Protein 4HE4 (pdb70)

InterPro domains:
  IPR000786 Green fluorescent protein, GFP [PR01229] (3-27)
  IPR000786 Green fluorescent protein, GFP [PR01229] (28-48)
  IPR000786 Green fluorescent protein, GFP [PR01229] (84-106)
  IPR000786 Green fluorescent protein, GFP [PR01229] (107-127)
  IPR000786 Green fluorescent protein, GFP [PR01229] (128-147)
  IPR000786 Green fluorescent protein, GFP [PR01229] (173-192)
  IPR000786 Green fluorescent protein, GFP [PR01229] (193-211)
  IPR000786 Green fluorescent protein, GFP [PR01229] (214-234)
  IPR009017 Green fluorescent protein [G3DSA:2.40.155.10] (1-141)
  IPR009017 Green fluorescent protein [G3DSA:2.40.155.10] (142-233)
  IPR009017 Green fluorescent protein [SSF54511] (3-228)
  IPR011584 Green fluorescent protein-related [PF01353] (13-228)

Organism: NCBI:txid258839

Secondary structure (DSSP, 8-state):
--SGGGGGSS-EEEEEEEEEEETTEEEEEEEEEEEETTTTEEEEEEEESSS--SS-GGGGTTT--GGGSB--TTS--HHHHTTTT-EEEEEEEEETTS-EEEEEEEEEEETTEEEEEEEEEEE---TTSTTTTT-B-S----EEEEEEEEGGGTEEEEEEEEEEEBTT-SS-EEEEEEEEEEEESS-S------SEEEEEEEEEE--TTS-S-EEEEEEEEEEE-HHHHT-/--GGGGGGSS-EEEEEEEEEEETTEEEEEEEEEEEETTTTEEEEEEEESSSS-SS-GGGGTTT--GGGSB--TTS--HHHHTTTT-EEEEEEEEETTS-EEEEEEEEEEETTEEEEEEEEEEES--TTSTTTTT-B-S----EEEEEEEEGGGTEEEEEEEEEEEBTTSSS-EEEEEEEEEEEESS-S------SEEEEEEEEEE--TT--S-EEEEEEEEEEE-HHHHT-

Nearest PDB structures (foldseek):
  4he4-assembly1_B  TM=1.002E+00  e=2.356E-47  Phialidium sp. SL-2003
  4lqu-assembly1_A  TM=9.771E-01  e=1.008E-33  Aequorea victoria
  7o7e-assembly1_A  TM=9.767E-01  e=6.917E-34  Aequorea victoria
  3ai4-assembly1_A  TM=9.773E-01  e=2.797E-33  Aequorea victoria
  1oxe-assembly1_A  TM=9.747E-01  e=6.610E-33  cfp marker plasmid pWM1009

B-factor: mean 41.33, std 10.37, range [20.0, 71.52]

Sequence (462 aa):
GSSGALLFHGKIPYVVEMEGNVDGHTFSIRGKGYGDASVGKVDAQFICTTGDVPVPWSTLVTTLAQCFAKYGPELKDFYKSCMPDGYVQERTITFEGDGNFKTRAEVTFENGSVYNRVKLNGQGFKKDGHVLGKNLEFNFTPHCLYIWGDQANHGLKSAFKICHEITGSKGDDFIVADHTQMNTPIGGGPVHVPEYHHMSYHVKLSKDVTDHRDNMMSLKETVRAVDCRKTYDGSSGALLFHGKIPYVVEMEGNVDGHTFSIRGKGYGDASVGKVDAQFICTTGDVPVPWSTLVTTLAQCFAKYGPELKDFYKSCMPDGYVQERTITFEGDGNFKTRAEVTFENGSVYNRVKLNGQGFKKDGHVLGKNLEFNFTPHCLYIWGDQANHGLKSAFKICHEITGSKGDFIVADHTQMNTPIGGGPVHVPEYHHMSYHVKLSKDVTDHRDNMSLKETVRAVDCRKTYD

Structure (mmCIF, N/CA/C/O backbone):
data_4HE4
#
_entry.id   4HE4
#
_cell.length_a   102.870
_cell.length_b   102.870
_cell.length_c   242.530
_cell.angle_alpha   90.00
_cell.angle_beta   90.00
_cell.angle_gamma   120.00
#
_symmetry.space_group_name_H-M   'H 3 2'
#
loop_
_entity.id
_entity.type
_entity.pdbx_description
1 polymer 'Yellow fluorescent protein'
2 water water
#
loop_
_atom_site.group_PDB
_atom_site.id
_atom_site.type_symbol
_atom_site.label_atom_id
_atom_site.label_alt_id
_atom_site.label_comp_id
_atom_site.label_asym_id
_atom_site.label_entity_id
_atom_site.label_seq_id
_atom_site.pdbx_PDB_ins_code
_atom_site.Cartn_x
_atom_site.Cartn_y
_atom_site.Cartn_z
_atom_site.occupancy
_atom_site.B_iso_or_equiv
_atom_site.auth_seq_id
_atom_site.auth_comp_id
_atom_site.auth_asym_id
_atom_site.auth_atom_id
_atom_site.pdbx_PDB_model_num
ATOM 1 N N . GLY A 1 1 ? -3.282 17.350 28.070 1.00 43.56 1 GLY A N 1
ATOM 2 C CA . GLY A 1 1 ? -3.339 18.164 26.817 1.00 42.47 1 GLY A CA 1
ATOM 3 C C . GLY A 1 1 ? -4.037 17.343 25.743 1.00 42.11 1 GLY A C 1
ATOM 4 O O . GLY A 1 1 ? -5.229 16.980 25.908 1.00 43.35 1 GLY A O 1
ATOM 5 N N . SER A 1 2 ? -3.305 17.010 24.669 1.00 38.98 2 SER A N 1
ATOM 6 C CA . SER A 1 2 ? -3.926 16.452 23.450 1.00 35.20 2 SER A CA 1
ATOM 7 C C . SER A 1 2 ? -4.119 14.959 23.560 1.00 33.32 2 SER A C 1
ATOM 8 O O . SER A 1 2 ? -3.441 14.256 24.357 1.00 33.03 2 SER A O 1
ATOM 11 N N . SER A 1 3 ? -5.066 14.445 22.781 1.00 30.77 3 SER A N 1
ATOM 12 C CA . SER A 1 3 ? -5.276 13.004 22.744 1.00 31.26 3 SER A CA 1
ATOM 13 C C . SER A 1 3 ? -4.101 12.245 22.111 1.00 27.94 3 SER A C 1
ATOM 14 O O . SER A 1 3 ? -3.816 11.116 22.514 1.00 27.95 3 SER A O 1
ATOM 17 N N . GLY A 1 4 ? -3.368 12.878 21.212 1.00 27.61 4 GLY A N 1
ATOM 18 C CA . GLY A 1 4 ? -2.094 12.285 20.670 1.00 27.87 4 GLY A CA 1
ATOM 19 C C . GLY A 1 4 ? -1.072 11.954 21.795 1.00 28.19 4 GLY A C 1
ATOM 20 O O . GLY A 1 4 ? -0.445 10.883 21.830 1.00 26.16 4 GLY A O 1
ATOM 21 N N . ALA A 1 5 ? -0.965 12.854 22.770 1.00 29.91 5 ALA A N 1
ATOM 22 C CA . ALA A 1 5 ? -0.083 12.642 23.969 1.00 29.61 5 ALA A CA 1
ATOM 23 C C . ALA A 1 5 ? -0.337 11.348 24.780 1.00 30.04 5 ALA A C 1
ATOM 24 O O . ALA A 1 5 ? 0.593 10.806 25.432 1.00 31.36 5 ALA A O 1
ATOM 26 N N . LEU A 1 6 ? -1.551 10.775 24.693 1.00 29.78 6 LEU A N 1
ATOM 27 C CA . LEU A 1 6 ? -1.819 9.429 25.248 1.00 29.52 6 LEU A CA 1
ATOM 28 C C . LEU A 1 6 ? -0.849 8.303 24.856 1.00 30.64 6 LEU A C 1
ATOM 29 O O . LEU A 1 6 ? -0.526 7.387 25.687 1.00 29.75 6 LEU A O 1
ATOM 34 N N . LEU A 1 7 ? -0.382 8.350 23.604 1.00 29.74 7 LEU A N 1
ATOM 35 C CA . LEU A 1 7 ? 0.530 7.354 23.002 1.00 29.06 7 LEU A CA 1
ATOM 36 C C . LEU A 1 7 ? 1.949 7.354 23.596 1.00 29.21 7 LEU A C 1
ATOM 37 O O . LEU A 1 7 ? 2.711 6.406 23.371 1.00 28.82 7 LEU A O 1
ATOM 42 N N . PHE A 1 8 ? 2.310 8.381 24.369 1.00 30.83 8 PHE A N 1
ATOM 43 C CA . PHE A 1 8 ? 3.728 8.585 24.851 1.00 31.96 8 PHE A CA 1
ATOM 44 C C . PHE A 1 8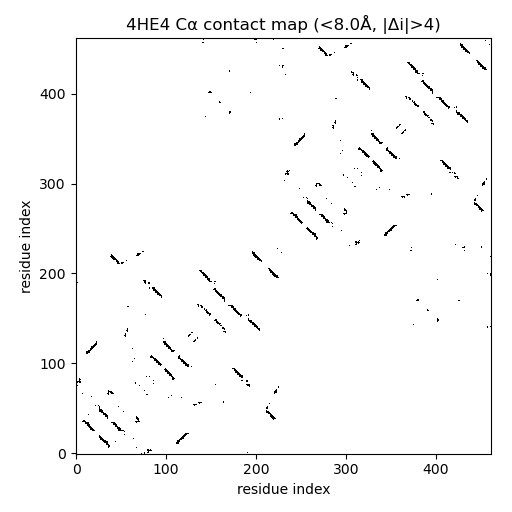 ? 4.037 8.234 26.353 1.00 34.66 8 PHE A C 1
ATOM 45 O O . PHE A 1 8 ? 5.165 8.419 26.836 1.00 33.90 8 PHE A O 1
ATOM 53 N N . HIS A 1 9 ? 3.019 7.733 27.061 1.00 37.66 9 HIS A N 1
ATOM 54 C CA . HIS A 1 9 ? 3.174 7.168 28.421 1.00 39.15 9 HIS A CA 1
ATOM 55 C C . HIS A 1 9 ? 4.120 5.918 28.397 1.00 39.58 9 HIS A C 1
ATOM 56 O O . HIS A 1 9 ? 3.989 4.943 27.564 1.00 38.55 9 HIS A O 1
ATOM 63 N N . GLY A 1 10 ? 5.090 5.935 29.311 1.00 37.39 10 GLY A N 1
ATOM 64 C CA . GLY A 1 10 ? 6.057 4.863 29.398 1.00 35.59 10 GLY A CA 1
ATOM 65 C C . GLY A 1 10 ? 7.179 4.988 28.349 1.00 34.00 10 GLY A C 1
ATOM 66 O O . GLY A 1 10 ? 7.282 6.004 27.660 1.00 34.38 10 GLY A O 1
ATOM 67 N N . LYS A 1 11 ? 8.019 3.959 28.238 1.00 31.70 11 LYS A N 1
ATOM 68 C CA . LYS A 1 11 ? 9.050 3.940 27.208 1.00 32.78 11 LYS A CA 1
ATOM 69 C C . LYS A 1 11 ? 8.505 3.295 25.906 1.00 32.29 11 LYS A C 1
ATOM 70 O O . LYS A 1 11 ? 7.852 2.219 25.965 1.00 30.67 11 LYS A O 1
ATOM 76 N N . ILE A 1 12 ? 8.859 3.911 24.766 1.00 30.87 12 ILE A N 1
ATOM 77 C CA . ILE A 1 12 ? 8.346 3.553 23.400 1.00 30.72 12 ILE A CA 1
ATOM 78 C C . ILE A 1 12 ? 9.532 3.305 22.406 1.00 28.49 12 ILE A C 1
ATOM 79 O O . ILE A 1 12 ? 10.487 4.088 22.393 1.00 28.94 12 ILE A O 1
ATOM 84 N N . PRO A 1 13 ? 9.508 2.219 21.595 1.00 25.87 13 PRO A N 1
ATOM 85 C CA . PRO A 1 13 ? 10.654 2.056 20.663 1.00 26.65 13 PRO A CA 1
ATOM 86 C C . PRO A 1 13 ? 10.768 3.197 19.637 1.00 25.29 13 PRO A C 1
ATOM 87 O O . PRO A 1 13 ? 9.754 3.822 19.370 1.00 25.63 13 PRO A O 1
ATOM 91 N N . TYR A 1 14 ? 11.952 3.428 19.089 1.00 26.92 14 TYR A N 1
ATOM 92 C CA . TYR A 1 14 ? 12.274 4.495 18.147 1.00 26.62 14 TYR A CA 1
ATOM 93 C C . TYR A 1 14 ? 13.061 3.894 17.007 1.00 27.99 14 TYR A C 1
ATOM 94 O O . TYR A 1 14 ? 14.006 3.223 17.273 1.00 28.54 14 TYR A O 1
ATOM 103 N N . VAL A 1 15 ? 12.672 4.147 15.760 1.00 27.03 15 VAL A N 1
ATOM 104 C CA . VAL A 1 15 ? 13.266 3.515 14.577 1.00 27.04 15 VAL A CA 1
ATOM 105 C C . VAL A 1 15 ? 13.659 4.566 13.512 1.00 28.20 15 VAL A C 1
ATOM 106 O O . VAL A 1 15 ? 12.826 5.435 13.150 1.00 28.19 15 VAL A O 1
ATOM 110 N N . VAL A 1 16 ? 14.908 4.493 13.012 1.00 27.75 16 VAL A N 1
ATOM 111 C CA . VAL A 1 16 ? 15.424 5.535 12.121 1.00 27.88 16 VAL A CA 1
ATOM 112 C C . VAL A 1 16 ? 15.888 4.936 10.799 1.00 28.30 16 VAL A C 1
ATOM 113 O O . VAL A 1 16 ? 16.602 3.915 10.804 1.00 27.28 16 VAL A O 1
ATOM 117 N N . GLU A 1 17 ? 15.495 5.578 9.689 1.00 27.72 17 GLU A N 1
ATOM 118 C CA . GLU A 1 17 ? 15.923 5.189 8.272 1.00 27.59 17 GLU A CA 1
ATOM 119 C C . GLU A 1 17 ? 16.393 6.473 7.550 1.00 27.40 17 GLU A C 1
ATOM 120 O O . GLU A 1 17 ? 15.571 7.350 7.224 1.00 25.25 17 GLU A O 1
ATOM 126 N N . MET A 1 18 ? 17.697 6.555 7.301 1.00 27.68 18 MET A N 1
ATOM 127 C CA . MET A 1 18 ? 18.261 7.677 6.585 1.00 29.71 18 MET A CA 1
ATOM 128 C C . MET A 1 18 ? 19.006 7.347 5.273 1.00 29.88 18 MET A C 1
ATOM 129 O O . MET A 1 18 ? 19.818 6.421 5.228 1.00 29.05 18 MET A O 1
ATOM 134 N N . GLU A 1 19 ? 18.758 8.149 4.240 1.00 30.98 19 GLU A N 1
ATOM 135 C CA . GLU A 1 19 ? 19.507 8.074 2.968 1.00 32.55 19 GLU A CA 1
ATOM 136 C C . GLU A 1 19 ? 20.238 9.391 2.744 1.00 32.49 19 GLU A C 1
ATOM 137 O O . GLU A 1 19 ? 19.627 10.452 2.903 1.00 31.76 19 GLU A O 1
ATOM 143 N N . GLY A 1 20 ? 21.546 9.340 2.412 1.00 32.24 20 GLY A N 1
ATOM 144 C CA . GLY A 1 20 ? 22.317 10.555 2.239 1.00 31.50 20 GLY A CA 1
ATOM 145 C C . GLY A 1 20 ? 23.181 10.664 0.952 1.00 33.40 20 GLY A C 1
ATOM 146 O O . GLY A 1 20 ? 23.524 9.645 0.362 1.00 33.77 20 GLY A O 1
ATOM 147 N N . ASN A 1 21 ? 23.525 11.890 0.551 1.00 33.60 21 ASN A N 1
ATOM 148 C CA . ASN A 1 21 ? 24.469 12.177 -0.606 1.00 35.58 21 ASN A CA 1
ATOM 149 C C . ASN A 1 21 ? 25.120 13.553 -0.359 1.00 35.60 21 ASN A C 1
ATOM 150 O O . ASN A 1 21 ? 24.428 14.600 -0.370 1.00 36.88 21 ASN A O 1
ATOM 155 N N . VAL A 1 22 ? 26.428 13.540 -0.079 1.00 36.43 22 VAL A N 1
ATOM 156 C CA . VAL A 1 22 ? 27.237 14.762 0.123 1.00 36.80 22 VAL A CA 1
ATOM 157 C C . VAL A 1 22 ? 28.293 14.910 -1.004 1.00 38.66 22 VAL A C 1
ATOM 158 O O . VAL A 1 22 ? 29.297 14.197 -1.044 1.00 37.42 22 VAL A O 1
ATOM 162 N N . ASP A 1 23 ? 28.034 15.819 -1.940 1.00 40.64 23 ASP A N 1
ATOM 163 C CA . ASP A 1 23 ? 28.937 16.029 -3.112 1.00 41.45 23 ASP A CA 1
ATOM 164 C C . ASP A 1 23 ? 29.390 14.708 -3.793 1.00 40.14 23 ASP A C 1
ATOM 165 O O . ASP A 1 23 ? 30.580 14.503 -4.067 1.00 40.80 23 ASP A O 1
ATOM 170 N N . GLY A 1 24 ? 28.437 13.813 -4.049 1.00 38.83 24 GLY A N 1
ATOM 171 C CA . GLY A 1 24 ? 28.699 12.528 -4.735 1.00 38.36 24 GLY A CA 1
ATOM 172 C C . GLY A 1 24 ? 28.873 11.271 -3.863 1.00 38.64 24 GLY A C 1
ATOM 173 O O . GLY A 1 24 ? 28.687 10.166 -4.336 1.00 38.77 24 GLY A O 1
ATOM 174 N N . HIS A 1 25 ? 29.250 11.411 -2.588 1.00 39.29 25 HIS A N 1
ATOM 175 C CA . HIS A 1 25 ? 29.436 10.223 -1.749 1.00 38.94 25 HIS A CA 1
ATOM 176 C C . HIS A 1 25 ? 28.075 9.785 -1.180 1.00 38.07 25 HIS A C 1
ATOM 177 O O . HIS A 1 25 ? 27.472 10.541 -0.415 1.00 37.98 25 HIS A O 1
ATOM 184 N N . THR A 1 26 ? 27.579 8.620 -1.530 1.00 37.44 26 THR A N 1
ATOM 185 C CA . THR A 1 26 ? 26.307 8.189 -1.002 1.00 38.23 26 THR A CA 1
ATOM 186 C C . THR A 1 26 ? 26.458 7.279 0.201 1.00 37.20 26 THR A C 1
ATOM 187 O O . THR A 1 26 ? 27.468 6.673 0.382 1.00 36.65 26 THR A O 1
ATOM 191 N N . PHE A 1 27 ? 25.408 7.184 0.995 1.00 35.25 27 PHE A N 1
ATOM 192 C CA . PHE A 1 27 ? 25.412 6.367 2.199 1.00 34.42 27 PHE A CA 1
ATOM 193 C C . PHE A 1 27 ? 24.028 6.167 2.840 1.00 34.23 27 PHE A C 1
ATOM 194 O O . PHE A 1 27 ? 23.208 7.028 2.749 1.00 32.34 27 PHE A O 1
ATOM 202 N N . SER A 1 28 ? 23.816 5.005 3.463 1.00 33.87 28 SER A N 1
ATOM 203 C CA . SER A 1 28 ? 22.617 4.686 4.228 1.00 33.94 28 SER A CA 1
ATOM 204 C C . SER A 1 28 ? 22.924 4.385 5.699 1.00 33.66 28 SER A C 1
ATOM 205 O O . SER A 1 28 ? 23.890 3.745 5.989 1.00 33.24 28 SER A O 1
ATOM 208 N N . ILE A 1 29 ? 22.079 4.851 6.603 1.00 31.87 29 ILE A N 1
ATOM 209 C CA . ILE A 1 29 ? 22.186 4.607 8.035 1.00 30.04 29 ILE A CA 1
ATOM 210 C C . ILE A 1 29 ? 20.858 4.009 8.610 1.00 30.93 29 ILE A C 1
ATOM 211 O O . ILE A 1 29 ? 19.791 4.366 8.150 1.00 30.30 29 ILE A O 1
ATOM 216 N N . ARG A 1 30 ? 20.943 3.097 9.575 1.00 28.84 30 ARG A N 1
ATOM 217 C CA . ARG A 1 30 ? 19.772 2.592 10.293 1.00 28.57 30 ARG A CA 1
ATOM 218 C C . ARG A 1 30 ? 19.996 2.749 11.829 1.00 30.43 30 ARG A C 1
ATOM 219 O O . ARG A 1 30 ? 21.113 2.432 12.317 1.00 28.14 30 ARG A O 1
ATOM 227 N N . GLY A 1 31 ? 18.930 3.133 12.557 1.00 28.99 31 GLY A N 1
ATOM 228 C CA . GLY A 1 31 ? 18.997 3.349 14.037 1.00 28.54 31 GLY A CA 1
ATOM 229 C C . GLY A 1 31 ? 17.881 2.644 14.796 1.00 29.21 31 GLY A C 1
ATOM 230 O O . GLY A 1 31 ? 16.772 2.447 14.209 1.00 27.75 31 GLY A O 1
ATOM 231 N N . LYS A 1 32 ? 18.145 2.281 16.079 1.00 27.44 32 LYS A N 1
ATOM 232 C CA . LYS A 1 32 ? 17.169 1.583 16.941 1.00 26.64 32 LYS A CA 1
ATOM 233 C C . LYS A 1 32 ? 17.411 2.009 18.419 1.00 28.37 32 LYS A C 1
ATOM 234 O O . LYS A 1 32 ? 18.561 1.931 18.894 1.00 27.62 32 LYS A O 1
ATOM 240 N N . GLY A 1 33 ? 16.352 2.464 19.117 1.00 28.80 33 GLY A N 1
ATOM 241 C CA . GLY A 1 33 ? 16.438 2.752 20.590 1.00 29.23 33 GLY A CA 1
ATOM 242 C C . GLY A 1 33 ? 15.051 2.897 21.194 1.00 29.65 33 GLY A C 1
ATOM 243 O O . GLY A 1 33 ? 14.076 2.233 20.733 1.00 28.20 33 GLY A O 1
ATOM 244 N N . TYR A 1 34 ? 14.960 3.797 22.177 1.00 29.79 34 TYR A N 1
ATOM 245 C CA . TYR A 1 34 ? 13.678 4.185 22.771 1.00 31.24 34 TYR A CA 1
ATOM 246 C C . TYR A 1 34 ? 13.605 5.675 23.237 1.00 30.13 34 TYR A C 1
ATOM 247 O O . TYR A 1 34 ? 14.637 6.381 23.374 1.00 28.93 34 TYR A O 1
ATOM 256 N N . GLY A 1 35 ? 12.390 6.151 23.458 1.00 28.96 35 GLY A N 1
ATOM 257 C CA . GLY A 1 35 ? 12.167 7.481 24.000 1.00 29.39 35 GLY A CA 1
ATOM 258 C C . GLY A 1 35 ? 11.186 7.416 25.188 1.00 29.76 35 GLY A C 1
ATOM 259 O O . GLY A 1 35 ? 10.226 6.602 25.167 1.00 28.41 35 GLY A O 1
ATOM 260 N N . ASP A 1 36 ? 11.413 8.277 26.191 1.00 30.34 36 ASP A N 1
ATOM 261 C CA . ASP A 1 36 ? 10.533 8.370 27.452 1.00 30.39 36 ASP A CA 1
ATOM 262 C C . ASP A 1 36 ? 10.234 9.874 27.733 1.00 30.71 36 ASP A C 1
ATOM 263 O O . ASP A 1 36 ? 11.048 10.583 28.413 1.00 31.29 36 ASP A O 1
ATOM 268 N N . ALA A 1 37 ? 9.096 10.360 27.196 1.00 28.69 37 ALA A N 1
ATOM 269 C CA . ALA A 1 37 ? 8.746 11.779 27.227 1.00 30.34 37 ALA A CA 1
ATOM 270 C C . ALA A 1 37 ? 8.443 12.297 28.668 1.00 32.08 37 ALA A C 1
ATOM 271 O O . ALA A 1 37 ? 8.529 13.515 28.901 1.00 31.72 37 ALA A O 1
ATOM 273 N N . SER A 1 38 ? 8.127 11.391 29.604 1.00 32.12 38 SER A N 1
ATOM 274 C CA . SER A 1 38 ? 7.849 11.824 31.001 1.00 33.51 38 SER A CA 1
ATOM 275 C C . SER A 1 38 ? 9.053 12.528 31.615 1.00 34.32 38 SER A C 1
ATOM 276 O O . SER A 1 38 ? 8.877 13.447 32.437 1.00 36.04 38 SER A O 1
ATOM 279 N N . VAL A 1 39 ? 10.262 12.122 31.217 1.00 35.72 39 VAL A N 1
ATOM 280 C CA . VAL A 1 39 ? 11.550 12.772 31.597 1.00 34.31 39 VAL A CA 1
ATOM 281 C C . VAL A 1 39 ? 12.408 13.405 30.457 1.00 33.88 39 VAL A C 1
ATOM 282 O O . VAL A 1 39 ? 13.527 13.897 30.700 1.00 32.25 39 VAL A O 1
ATOM 286 N N . GLY A 1 40 ? 11.893 13.421 29.224 1.00 32.14 40 GLY A N 1
ATOM 287 C CA . GLY A 1 40 ? 12.631 13.986 28.098 1.00 29.73 40 GLY A CA 1
ATOM 288 C C . GLY A 1 40 ? 13.874 13.207 27.723 1.00 30.75 40 GLY A C 1
ATOM 289 O O . GLY A 1 40 ? 14.802 13.795 27.271 1.00 31.43 40 GLY A O 1
ATOM 290 N N . LYS A 1 41 ? 13.902 11.895 27.903 1.00 30.22 41 LYS A N 1
ATOM 291 C CA . LYS A 1 41 ? 15.041 11.065 27.504 1.00 31.86 41 LYS A CA 1
ATOM 292 C C . LYS A 1 41 ? 14.977 10.357 26.097 1.00 31.40 41 LYS A C 1
ATOM 293 O O . LYS A 1 41 ? 13.962 9.701 25.771 1.00 33.13 41 LYS A O 1
ATOM 299 N N . VAL A 1 42 ? 16.058 10.385 25.332 1.00 30.61 42 VAL A N 1
ATOM 300 C CA . VAL A 1 42 ? 16.184 9.486 24.127 1.00 30.73 42 VAL A CA 1
ATOM 301 C C . VAL A 1 42 ? 17.542 8.711 24.212 1.00 30.65 42 VAL A C 1
ATOM 302 O O . VAL A 1 42 ? 18.589 9.340 24.453 1.00 30.09 42 VAL A O 1
ATOM 306 N N . ASP A 1 43 ? 17.518 7.387 24.030 1.00 30.08 43 ASP A N 1
ATOM 307 C CA . ASP A 1 43 ? 18.757 6.557 24.033 1.00 33.92 43 ASP A CA 1
ATOM 308 C C . ASP A 1 43 ? 18.766 5.694 22.758 1.00 32.55 43 ASP A C 1
ATOM 309 O O . ASP A 1 43 ? 17.835 4.918 22.582 1.00 32.74 43 ASP A O 1
ATOM 314 N N . ALA A 1 44 ? 19.789 5.800 21.891 1.00 33.15 44 ALA A N 1
ATOM 315 C CA . ALA A 1 44 ? 19.750 5.067 20.556 1.00 32.79 44 ALA A CA 1
ATOM 316 C C . ALA A 1 44 ? 21.081 4.667 19.919 1.00 32.20 44 ALA A C 1
ATOM 317 O O . ALA A 1 44 ? 22.117 5.327 20.157 1.00 32.01 44 ALA A O 1
ATOM 319 N N . GLN A 1 45 ? 21.064 3.582 19.137 1.00 31.20 45 GLN A N 1
ATOM 320 C CA . GLN A 1 45 ? 22.284 3.065 18.501 1.00 32.92 45 GLN A CA 1
ATOM 321 C C . GLN A 1 45 ? 22.180 3.174 16.967 1.00 31.07 45 GLN A C 1
ATOM 322 O O . GLN A 1 45 ? 21.166 2.773 16.422 1.00 31.93 45 GLN A O 1
ATOM 328 N N . PHE A 1 46 ? 23.241 3.599 16.286 1.00 31.18 46 PHE A N 1
ATOM 329 C CA . PHE A 1 46 ? 23.195 3.795 14.803 1.00 31.05 46 PHE A CA 1
ATOM 330 C C . PHE A 1 46 ? 24.352 3.063 14.142 1.00 32.06 46 PHE A C 1
ATOM 331 O O . PHE A 1 46 ? 25.523 3.104 14.632 1.00 32.53 46 PHE A O 1
ATOM 339 N N . ILE A 1 47 ? 24.070 2.464 12.986 1.00 31.86 47 ILE A N 1
ATOM 340 C CA . ILE A 1 47 ? 25.101 1.817 12.158 1.00 31.90 47 ILE A CA 1
ATOM 341 C C . ILE A 1 47 ? 24.995 2.298 10.659 1.00 32.26 47 ILE A C 1
ATOM 342 O O . ILE A 1 47 ? 23.907 2.524 10.137 1.00 31.74 47 ILE A O 1
ATOM 347 N N . CYS A 1 48 ? 26.133 2.497 10.002 1.00 34.23 48 CYS A N 1
ATOM 348 C CA . CYS A 1 48 ? 26.154 2.751 8.542 1.00 34.99 48 CYS A CA 1
ATOM 349 C C . CYS A 1 48 ? 26.225 1.419 7.807 1.00 36.11 48 CYS A C 1
ATOM 350 O O . CYS A 1 48 ? 27.223 0.687 7.930 1.00 38.56 48 CYS A O 1
ATOM 353 N N . THR A 1 49 ? 25.180 1.040 7.085 1.00 35.94 49 THR A N 1
ATOM 354 C CA . THR A 1 49 ? 25.179 -0.281 6.440 1.00 37.64 49 THR A CA 1
ATOM 355 C C . THR A 1 49 ? 25.972 -0.399 5.096 1.00 38.54 49 THR A C 1
ATOM 356 O O . THR A 1 49 ? 26.067 -1.503 4.541 1.00 39.56 49 THR A O 1
ATOM 360 N N . THR A 1 50 ? 26.494 0.709 4.567 1.00 39.13 50 THR A N 1
ATOM 361 C CA . THR A 1 50 ? 27.037 0.741 3.185 1.00 39.81 50 THR A CA 1
ATOM 362 C C . THR A 1 50 ? 28.554 0.841 3.177 1.00 41.31 50 THR A C 1
ATOM 363 O O . THR A 1 50 ? 29.148 0.663 2.138 1.00 42.12 50 THR A O 1
ATOM 367 N N . GLY A 1 51 ? 29.184 1.164 4.309 1.00 42.26 51 GLY A N 1
ATOM 368 C CA . GLY A 1 51 ? 30.624 1.470 4.339 1.00 43.51 51 GLY A CA 1
ATOM 369 C C . GLY A 1 51 ? 30.882 2.507 5.414 1.00 44.85 51 GLY A C 1
ATOM 370 O O . GLY A 1 51 ? 30.232 2.489 6.477 1.00 45.73 51 GLY A O 1
ATOM 371 N N . ASP A 1 52 ? 31.821 3.411 5.158 1.00 44.37 52 ASP A N 1
ATOM 372 C CA . ASP A 1 52 ? 32.096 4.507 6.074 1.00 45.01 52 ASP A CA 1
ATOM 373 C C . ASP A 1 52 ? 31.193 5.733 5.789 1.00 44.27 52 ASP A C 1
ATOM 374 O O . ASP A 1 52 ? 30.743 5.894 4.678 1.00 44.76 52 ASP A O 1
ATOM 379 N N . VAL A 1 53 ? 30.865 6.536 6.808 1.00 43.59 53 VAL A N 1
ATOM 380 C CA . VAL A 1 53 ? 30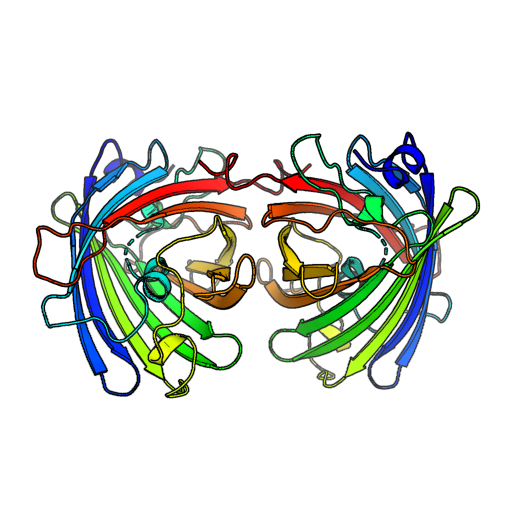.212 7.848 6.582 1.00 41.99 53 VAL A CA 1
ATOM 381 C C . VAL A 1 53 ? 31.240 8.890 6.057 1.00 41.50 53 VAL A C 1
ATOM 382 O O . VAL A 1 53 ? 32.394 8.918 6.534 1.00 40.52 53 VAL A O 1
ATOM 386 N N . PRO A 1 54 ? 30.850 9.728 5.054 1.00 41.45 54 PRO A N 1
ATOM 387 C CA . PRO A 1 54 ? 31.815 10.645 4.408 1.00 39.51 54 PRO A CA 1
ATOM 388 C C . PRO A 1 54 ? 32.046 11.994 5.090 1.00 38.95 54 PRO A C 1
ATOM 389 O O . PRO A 1 54 ? 32.850 12.794 4.595 1.00 39.44 54 PRO A O 1
ATOM 393 N N . VAL A 1 55 ? 31.386 12.234 6.240 1.00 37.81 55 VAL A N 1
ATOM 394 C CA . VAL A 1 55 ? 31.467 13.465 7.060 1.00 36.21 55 VAL A CA 1
ATOM 395 C C . VAL A 1 55 ? 31.600 13.122 8.593 1.00 36.07 55 VAL A C 1
ATOM 396 O O . VAL 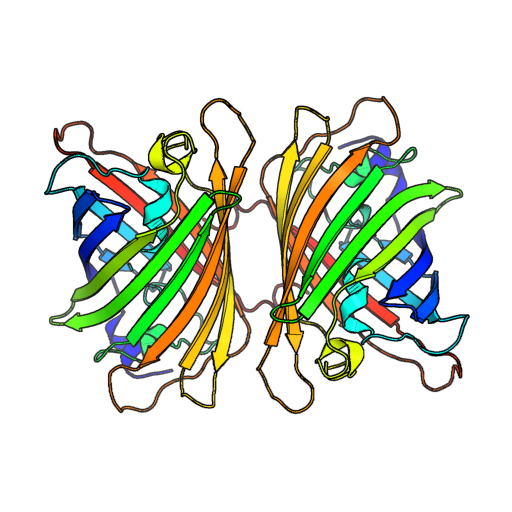A 1 55 ? 31.331 11.996 8.973 1.00 36.54 55 VAL A O 1
ATOM 400 N N . PRO A 1 56 ? 32.007 14.079 9.477 1.00 36.13 56 PRO A N 1
ATOM 401 C CA . PRO A 1 56 ? 32.115 13.641 10.909 1.00 35.86 56 PRO A CA 1
ATOM 402 C C . PRO A 1 56 ? 30.729 13.302 11.530 1.00 35.68 56 PRO A C 1
ATOM 403 O O . PRO A 1 56 ? 29.780 14.005 11.232 1.00 35.53 56 PRO A O 1
ATOM 407 N N . TRP A 1 57 ? 30.621 12.229 12.338 1.00 33.71 57 TRP A N 1
ATOM 408 C CA . TRP A 1 57 ? 29.308 11.799 12.886 1.00 33.77 57 TRP A CA 1
ATOM 409 C C . TRP A 1 57 ? 28.650 12.981 13.571 1.00 33.56 57 TRP A C 1
ATOM 410 O O . TRP A 1 57 ? 27.441 13.123 13.550 1.00 35.19 57 TRP A O 1
ATOM 421 N N . SER A 1 58 ? 29.417 13.860 14.175 1.00 33.08 58 SER A N 1
ATOM 422 C CA . SER A 1 58 ? 28.728 14.935 14.906 1.00 32.77 58 SER A CA 1
ATOM 423 C C . SER A 1 58 ? 27.892 15.901 13.990 1.00 32.06 58 SER A C 1
ATOM 424 O O . SER A 1 58 ? 26.877 16.467 14.439 1.00 32.69 58 SER A O 1
ATOM 427 N N . THR A 1 59 ? 28.270 16.078 12.714 1.00 29.99 59 THR A N 1
ATOM 428 C CA . THR A 1 59 ? 27.470 16.923 11.824 1.00 28.65 59 THR A CA 1
ATOM 429 C C . THR A 1 59 ? 26.081 16.328 11.450 1.00 28.67 59 THR A C 1
ATOM 430 O O . THR A 1 59 ? 25.217 17.063 10.979 1.00 30.07 59 THR A O 1
ATOM 434 N N . LEU A 1 60 ? 25.859 15.035 11.678 1.00 28.45 60 LEU A N 1
ATOM 435 C CA . LEU A 1 60 ? 24.598 14.356 11.383 1.00 28.73 60 LEU A CA 1
ATOM 436 C C . LEU A 1 60 ? 23.626 14.216 12.565 1.00 28.73 60 LEU A C 1
ATOM 437 O O . LEU A 1 60 ? 22.438 13.811 12.417 1.00 29.34 60 LEU A O 1
ATOM 442 N N . VAL A 1 61 ? 24.108 14.541 13.764 1.00 28.52 61 VAL A N 1
ATOM 443 C CA . VAL A 1 61 ? 23.294 14.411 14.979 1.00 27.13 61 VAL A CA 1
ATOM 444 C C . VAL A 1 61 ? 21.906 15.092 14.935 1.00 26.95 61 VAL A C 1
ATOM 445 O O . VAL A 1 61 ? 20.874 14.445 15.241 1.00 27.01 61 VAL A O 1
ATOM 449 N N . THR A 1 62 ? 21.841 16.387 14.579 1.00 25.58 62 THR A N 1
ATOM 450 C CA . THR A 1 62 ? 20.492 17.047 14.514 1.00 26.95 62 THR A CA 1
ATOM 451 C C . THR A 1 62 ? 19.433 16.407 13.583 1.00 26.28 62 THR A C 1
ATOM 452 O O . THR A 1 62 ? 18.255 16.396 13.899 1.00 26.88 62 THR A O 1
ATOM 456 N N . THR A 1 63 ? 19.860 15.869 12.440 1.00 26.78 63 THR A N 1
ATOM 457 C CA . THR A 1 63 ? 18.978 15.183 11.468 1.00 26.26 63 THR A CA 1
ATOM 458 C C . THR A 1 63 ? 18.534 13.734 11.949 1.00 27.37 63 THR A C 1
ATOM 459 O O . THR A 1 63 ? 17.417 13.287 11.671 1.00 27.35 63 THR A O 1
ATOM 463 N N . LEU A 1 64 ? 19.405 13.002 12.651 1.00 26.53 64 LEU A N 1
ATOM 464 C CA . LEU A 1 64 ? 19.085 11.692 13.183 1.00 26.99 64 LEU A CA 1
ATOM 465 C C . LEU A 1 64 ? 18.163 11.740 14.446 1.00 27.30 64 LEU A C 1
ATOM 466 O O . LEU A 1 64 ? 17.344 10.813 14.661 1.00 25.00 64 LEU A O 1
ATOM 493 N N . ALA A 1 66 ? 13.639 13.789 16.687 1.00 29.28 68 ALA A N 1
ATOM 494 C CA . ALA A 1 66 ? 12.330 13.395 17.301 1.00 29.91 68 ALA A CA 1
ATOM 495 C C . ALA A 1 66 ? 11.938 14.265 18.482 1.00 29.25 68 ALA A C 1
ATOM 496 O O . ALA A 1 66 ? 12.042 13.841 19.681 1.00 31.24 68 ALA A O 1
ATOM 498 N N . GLN A 1 67 ? 11.512 15.471 18.176 1.00 28.94 69 GLN A N 1
ATOM 499 C CA . GLN A 1 67 ? 11.120 16.472 19.168 1.00 29.63 69 GLN A CA 1
ATOM 500 C C . GLN A 1 67 ? 9.791 16.150 19.887 1.00 28.17 69 GLN A C 1
ATOM 501 O O . GLN A 1 67 ? 9.433 16.770 20.891 1.00 27.93 69 GLN A O 1
ATOM 507 N N . CYS A 1 68 ? 9.100 15.102 19.415 1.00 28.80 70 CYS A N 1
ATOM 508 C CA . CYS A 1 68 ? 7.954 14.535 20.114 1.00 28.66 70 CYS A CA 1
ATOM 509 C C . CYS A 1 68 ? 8.291 13.837 21.454 1.00 28.72 70 CYS A C 1
ATOM 510 O O . CYS A 1 68 ? 7.395 13.566 22.264 1.00 28.51 70 CYS A O 1
ATOM 513 N N . PHE A 1 69 ? 9.577 13.566 21.708 1.00 29.79 71 PHE A N 1
ATOM 514 C CA . PHE A 1 69 ? 10.029 12.987 23.009 1.00 28.68 71 PHE A CA 1
ATOM 515 C C . PHE A 1 69 ? 10.425 14.041 24.071 1.00 29.66 71 PHE A C 1
ATOM 516 O O . PHE A 1 69 ? 10.874 13.650 25.165 1.00 29.84 71 PHE A O 1
ATOM 524 N N . ALA A 1 70 ? 10.307 15.354 23.726 1.00 29.76 72 ALA A N 1
ATOM 525 C CA . ALA A 1 70 ? 10.630 16.514 24.623 1.00 28.13 72 ALA A CA 1
ATOM 526 C C . ALA A 1 70 ? 9.718 16.477 25.851 1.00 29.87 72 ALA A C 1
ATOM 527 O O . ALA A 1 70 ? 8.508 16.139 25.721 1.00 30.45 72 ALA A O 1
ATOM 529 N N . LYS A 1 71 ? 10.251 16.810 27.038 1.00 29.10 73 LYS A N 1
ATOM 530 C CA . LYS A 1 71 ? 9.357 16.934 28.217 1.00 29.14 73 LYS A CA 1
ATOM 531 C C . LYS A 1 71 ? 8.542 18.224 28.162 1.00 28.85 73 LYS A C 1
ATOM 532 O O . LYS A 1 71 ? 9.112 19.298 28.262 1.00 29.45 73 LYS A O 1
ATOM 538 N N . TYR A 1 72 ? 7.217 18.164 27.982 1.00 29.06 74 TYR A N 1
ATOM 539 C CA . TYR A 1 72 ? 6.390 19.374 27.888 1.00 31.07 74 TYR A CA 1
ATOM 540 C C . TYR A 1 72 ? 5.462 19.402 29.112 1.00 34.38 74 TYR A C 1
ATOM 541 O O . TYR A 1 72 ? 4.667 18.474 29.290 1.00 33.47 74 TYR A O 1
ATOM 550 N N . GLY A 1 73 ? 5.524 20.436 29.951 1.00 35.49 75 GLY A N 1
ATOM 551 C CA . GLY A 1 73 ? 4.532 20.522 31.066 1.00 38.62 75 GLY A CA 1
ATOM 552 C C . GLY A 1 73 ? 3.129 21.023 30.639 1.00 41.23 75 GLY A C 1
ATOM 553 O O . GLY A 1 73 ? 2.885 21.417 29.455 1.00 39.91 75 GLY A O 1
ATOM 554 N N . PRO A 1 74 ? 2.170 21.015 31.590 1.00 42.17 76 PRO A N 1
ATOM 555 C CA . PRO A 1 74 ? 0.781 21.540 31.408 1.00 43.68 76 PRO A CA 1
ATOM 556 C C . PRO A 1 74 ? 0.646 23.015 30.968 1.00 44.28 76 PRO A C 1
ATOM 557 O O . PRO A 1 74 ? -0.391 23.423 30.439 1.00 46.28 76 PRO A O 1
ATOM 561 N N . GLU A 1 75 ? 1.661 23.832 31.175 1.00 43.88 77 GLU A N 1
ATOM 562 C CA . GLU A 1 75 ? 1.536 25.261 30.858 1.00 44.00 77 GLU A CA 1
ATOM 563 C C . GLU A 1 75 ? 1.799 25.698 29.373 1.00 43.45 77 GLU A C 1
ATOM 564 O O . GLU A 1 75 ? 1.549 26.877 29.028 1.00 44.15 77 GLU A O 1
ATOM 570 N N . LEU A 1 76 ? 2.275 24.778 28.510 1.00 40.74 78 LEU A N 1
ATOM 571 C CA . LEU A 1 76 ? 2.616 25.114 27.081 1.00 38.79 78 LEU A CA 1
ATOM 572 C C . LEU A 1 76 ? 1.881 24.203 26.060 1.00 37.76 78 LEU A C 1
ATOM 573 O O . LEU A 1 76 ? 1.711 23.037 26.317 1.00 38.39 78 LEU A O 1
ATOM 578 N N . LYS A 1 77 ? 1.475 24.712 24.899 1.00 36.24 79 LYS A N 1
ATOM 579 C CA . LYS A 1 77 ? 1.014 23.755 23.830 1.00 36.75 79 LYS A CA 1
ATOM 580 C C . LYS A 1 77 ? 2.125 22.918 23.213 1.00 34.15 79 LYS A C 1
ATOM 581 O O . LYS A 1 77 ? 3.185 23.469 22.800 1.00 35.10 79 LYS A O 1
ATOM 587 N N . ASP A 1 78 ? 1.868 21.610 23.119 1.00 33.00 80 ASP A N 1
ATOM 588 C CA . ASP A 1 78 ? 2.797 20.625 22.534 1.00 29.71 80 ASP A CA 1
ATOM 589 C C . ASP A 1 78 ? 2.369 20.243 21.065 1.00 30.17 80 ASP A C 1
ATOM 590 O O . ASP A 1 78 ? 1.610 19.292 20.892 1.00 28.39 80 ASP A O 1
ATOM 595 N N . PHE A 1 79 ? 2.893 20.956 20.049 1.00 26.80 81 PHE A N 1
ATOM 596 C CA . PHE A 1 79 ? 2.552 20.714 18.594 1.00 26.54 81 PHE A CA 1
ATOM 597 C C . PHE A 1 79 ? 2.819 19.273 18.151 1.00 26.53 81 PHE A C 1
ATOM 598 O O . PHE A 1 79 ? 1.947 18.626 17.517 1.00 28.73 81 PHE A O 1
ATOM 606 N N . TYR A 1 80 ? 4.038 18.822 18.428 1.00 28.07 82 TYR A N 1
ATOM 607 C CA . TYR A 1 80 ? 4.585 17.504 18.028 1.00 26.57 82 TYR A CA 1
ATOM 608 C C . TYR A 1 80 ? 3.698 16.336 18.408 1.00 27.66 82 TYR A C 1
ATOM 609 O O . TYR A 1 80 ? 3.358 15.532 17.516 1.00 28.45 82 TYR A O 1
ATOM 618 N N . LYS A 1 81 ? 3.319 16.179 19.690 1.00 27.26 83 LYS A N 1
ATOM 619 C CA . LYS A 1 81 ? 2.430 15.060 20.094 1.00 27.96 83 LYS A CA 1
ATOM 620 C C . LYS A 1 81 ? 0.965 15.310 19.663 1.00 27.22 83 LYS A C 1
ATOM 621 O O . LYS A 1 81 ? 0.268 14.324 19.435 1.00 26.98 83 LYS A O 1
ATOM 627 N N . SER A 1 82 ? 0.471 16.573 19.602 1.00 26.80 84 SER A N 1
ATOM 628 C CA . SER A 1 82 ? -0.931 16.841 19.120 1.00 26.72 84 SER A CA 1
ATOM 629 C C . SER A 1 82 ? -1.140 16.314 17.641 1.00 27.92 84 SER A C 1
ATOM 630 O O . SER A 1 82 ? -2.263 15.945 17.301 1.00 27.32 84 SER A O 1
ATOM 633 N N . CYS A 1 83 ? -0.080 16.275 16.840 1.00 26.12 85 CYS A N 1
ATOM 634 C CA . CYS A 1 83 ? -0.172 15.734 15.423 1.00 28.05 85 CYS A CA 1
ATOM 635 C C . CYS A 1 83 ? -0.335 14.196 15.329 1.00 26.74 85 CYS A C 1
ATOM 636 O O . CYS A 1 83 ? -0.740 13.651 14.244 1.00 28.53 85 CYS A O 1
ATOM 639 N N . MET A 1 84 ? -0.022 13.487 16.438 1.00 27.42 86 MET A N 1
ATOM 640 C CA . MET A 1 84 ? 0.088 11.989 16.445 1.00 26.33 86 MET A CA 1
ATOM 641 C C . MET A 1 84 ? -1.246 11.253 16.600 1.00 26.73 86 MET A C 1
ATOM 642 O O . MET A 1 84 ? -2.114 11.721 17.326 1.00 26.29 86 MET A O 1
ATOM 647 N N . PRO A 1 85 ? -1.435 10.088 15.908 1.00 23.85 87 PRO A N 1
ATOM 648 C CA . PRO A 1 85 ? -0.515 9.250 15.167 1.00 23.69 87 PRO A CA 1
ATOM 649 C C . PRO A 1 85 ? -0.206 9.624 13.673 1.00 24.31 87 PRO A C 1
ATOM 650 O O . PRO A 1 85 ? 0.833 9.221 13.204 1.00 23.73 87 PRO A O 1
ATOM 654 N N . ASP A 1 86 ? -1.043 10.412 13.002 1.00 25.45 88 ASP A N 1
ATOM 655 C CA . ASP A 1 86 ? -0.852 10.789 11.556 1.00 26.39 88 ASP A CA 1
ATOM 656 C C . ASP A 1 86 ? 0.520 11.477 11.285 1.00 26.52 88 ASP A C 1
ATOM 657 O O . ASP A 1 86 ? 1.173 11.230 10.266 1.00 27.86 88 ASP A O 1
ATOM 662 N N . GLY A 1 87 ? 1.000 12.272 12.225 1.00 25.03 89 GLY A N 1
ATOM 663 C CA . GLY A 1 87 ? 2.418 12.789 12.188 1.00 22.99 89 GLY A CA 1
ATOM 664 C C . GLY A 1 87 ? 2.633 14.131 11.489 1.00 24.33 89 GLY A C 1
ATOM 665 O O . GLY A 1 87 ? 1.650 14.870 11.201 1.00 24.62 89 GLY A O 1
ATOM 666 N N . TYR A 1 88 ? 3.909 14.443 11.190 1.00 24.29 90 TYR A N 1
ATOM 667 C CA . TYR A 1 88 ? 4.330 15.747 10.614 1.00 24.72 90 TYR A CA 1
ATOM 668 C C . TYR A 1 88 ? 5.507 15.582 9.666 1.00 25.44 90 TYR A C 1
ATOM 669 O O . TYR A 1 88 ? 6.266 14.620 9.778 1.00 23.41 90 TYR A O 1
ATOM 678 N N . VAL A 1 89 ? 5.651 16.563 8.741 1.00 26.02 91 VAL A N 1
ATOM 679 C CA . VAL A 1 89 ? 6.856 16.713 7.884 1.00 24.27 91 VAL A CA 1
ATOM 680 C C . VAL A 1 89 ? 7.800 17.712 8.507 1.00 24.77 91 VAL A C 1
ATOM 681 O O . VAL A 1 89 ? 7.364 18.798 8.904 1.00 27.11 91 VAL A O 1
ATOM 685 N N . GLN A 1 90 ? 9.092 17.390 8.589 1.00 23.12 92 GLN A N 1
ATOM 686 C CA . GLN A 1 90 ? 10.070 18.338 9.169 1.00 25.06 92 GLN A CA 1
ATOM 687 C C . GLN A 1 90 ? 11.101 18.691 8.129 1.00 25.90 92 GLN A C 1
ATOM 688 O O . GLN A 1 90 ? 11.783 17.775 7.702 1.00 28.06 92 GLN A O 1
ATOM 694 N N . GLU A 1 91 ? 11.269 19.987 7.779 1.00 26.95 93 GLU A N 1
ATOM 695 C CA . GLU A 1 91 ? 12.308 20.438 6.780 1.00 26.73 93 GLU A CA 1
ATOM 696 C C . GLU A 1 91 ? 13.313 21.409 7.355 1.00 26.28 93 GLU A C 1
ATOM 697 O O . GLU A 1 91 ? 12.911 22.286 8.118 1.00 25.49 93 GLU A O 1
ATOM 703 N N . ARG A 1 92 ? 14.616 21.234 7.020 1.00 25.24 94 ARG A N 1
ATOM 704 C CA . ARG A 1 92 ? 15.693 22.202 7.382 1.00 25.91 94 ARG A CA 1
ATOM 705 C C . ARG A 1 92 ? 16.629 22.625 6.245 1.00 27.70 94 ARG A C 1
ATOM 706 O O . ARG A 1 92 ? 16.882 21.854 5.332 1.00 26.74 94 ARG A O 1
ATOM 714 N N . THR A 1 93 ? 17.215 23.814 6.401 1.00 27.63 95 THR A N 1
ATOM 715 C CA . THR A 1 93 ? 18.477 24.166 5.725 1.00 29.65 95 THR A CA 1
ATOM 716 C C . THR A 1 93 ? 19.584 24.428 6.795 1.00 30.29 95 THR A C 1
ATOM 717 O O . THR A 1 93 ? 19.395 25.217 7.745 1.00 31.52 95 THR A O 1
ATOM 721 N N . ILE A 1 94 ? 20.720 23.751 6.651 1.00 30.11 96 ILE A N 1
ATOM 722 C CA . ILE A 1 94 ? 21.834 23.865 7.622 1.00 31.61 96 ILE A CA 1
ATOM 723 C C . ILE A 1 94 ? 23.072 24.444 6.910 1.00 32.77 96 ILE A C 1
ATOM 724 O O . ILE A 1 94 ? 23.576 23.791 5.988 1.00 32.56 96 ILE A O 1
ATOM 729 N N . THR A 1 95 ? 23.571 25.622 7.326 1.00 33.72 97 THR A N 1
ATOM 730 C CA . THR A 1 95 ? 24.716 26.249 6.576 1.00 36.09 97 THR A CA 1
ATOM 731 C C . THR A 1 95 ? 26.015 26.356 7.411 1.00 35.76 97 THR A C 1
ATOM 732 O O . THR A 1 95 ? 26.020 26.927 8.537 1.00 35.19 97 THR A O 1
ATOM 736 N N . PHE A 1 96 ? 27.095 25.759 6.901 1.00 36.18 98 PHE A N 1
ATOM 737 C CA . PHE A 1 96 ? 28.359 25.671 7.677 1.00 38.24 98 PHE A CA 1
ATOM 738 C C . PHE A 1 96 ? 29.239 26.956 7.433 1.00 39.79 98 PHE A C 1
ATOM 739 O O . PHE A 1 96 ? 29.486 27.343 6.294 1.00 39.41 98 PHE A O 1
ATOM 747 N N . GLU A 1 97 ? 29.626 27.627 8.520 1.00 42.44 99 GLU A N 1
ATOM 748 C CA . GLU A 1 97 ? 30.595 28.737 8.550 1.00 45.14 99 GLU A CA 1
ATOM 749 C C . GLU A 1 97 ? 31.808 28.460 7.624 1.00 45.51 99 GLU A C 1
ATOM 750 O O . GLU A 1 97 ? 32.557 27.516 7.855 1.00 45.43 99 GLU A O 1
ATOM 756 N N . GLY A 1 98 ? 31.936 29.212 6.555 1.00 46.71 100 GLY A N 1
ATOM 757 C CA . GLY A 1 98 ? 33.000 29.030 5.596 1.00 46.66 100 GLY A CA 1
ATOM 758 C C . GLY A 1 98 ? 33.026 27.815 4.690 1.00 46.77 100 GLY A C 1
ATOM 759 O O . GLY A 1 98 ? 34.049 27.545 4.102 1.00 46.95 100 GLY A O 1
ATOM 760 N N . ASP A 1 99 ? 31.916 27.093 4.575 1.00 45.48 101 ASP A N 1
ATOM 761 C CA . ASP A 1 99 ? 31.845 25.831 3.830 1.00 43.99 101 ASP A CA 1
ATOM 762 C C . ASP A 1 99 ? 30.466 25.617 3.168 1.00 42.42 101 ASP A C 1
ATOM 763 O O . ASP A 1 99 ? 29.745 26.559 2.959 1.00 41.91 101 ASP A O 1
ATOM 768 N N . GLY A 1 100 ? 30.117 24.381 2.846 1.00 40.29 102 GLY A N 1
ATOM 769 C CA . GLY A 1 100 ? 28.846 24.060 2.213 1.00 37.39 102 GLY A CA 1
ATOM 770 C C . GLY A 1 100 ? 27.566 24.064 3.049 1.00 36.60 102 GLY A C 1
ATOM 771 O O . GLY A 1 100 ? 27.592 24.576 4.140 1.00 36.70 102 GLY A O 1
ATOM 772 N N . ASN A 1 101 ? 26.468 23.518 2.512 1.00 34.35 103 ASN A N 1
ATOM 773 C CA . ASN A 1 101 ? 25.159 23.405 3.204 1.00 34.10 103 ASN A CA 1
ATOM 774 C C . ASN A 1 101 ? 24.524 21.997 3.044 1.00 33.63 103 ASN A C 1
ATOM 775 O O . ASN A 1 101 ? 24.820 21.317 2.061 1.00 32.67 103 ASN A O 1
ATOM 780 N N . PHE A 1 102 ? 23.687 21.567 4.029 1.00 32.52 104 PHE A N 1
ATOM 781 C CA . PHE A 1 102 ? 22.805 20.370 3.912 1.00 31.44 104 PHE A CA 1
ATOM 782 C C . PHE A 1 102 ? 21.341 20.859 3.702 1.00 30.47 104 PHE A C 1
ATOM 783 O O . PHE A 1 102 ? 20.910 21.840 4.366 1.00 28.98 104 PHE A O 1
ATOM 791 N N . LYS A 1 103 ? 20.565 20.176 2.850 1.00 28.93 105 LYS A N 1
ATOM 792 C CA . LYS A 1 103 ? 19.095 20.322 2.889 1.00 30.37 105 LYS A CA 1
ATOM 793 C C . LYS A 1 103 ? 18.450 19.003 3.314 1.00 28.87 105 LYS A C 1
ATOM 794 O O . LYS A 1 103 ? 18.854 17.962 2.807 1.00 29.03 105 LYS A O 1
ATOM 800 N N . THR A 1 104 ? 17.470 19.026 4.238 1.00 28.25 106 THR A N 1
ATOM 801 C CA . THR A 1 104 ? 16.836 17.787 4.754 1.00 27.51 106 THR A CA 1
ATOM 802 C C . THR A 1 104 ? 15.291 17.817 4.754 1.00 28.34 106 THR A C 1
ATOM 803 O O . THR A 1 104 ? 14.660 18.918 4.879 1.00 26.93 106 THR A O 1
ATOM 807 N N . ARG A 1 105 ? 14.664 16.634 4.570 1.00 27.64 107 ARG A N 1
ATOM 808 C CA . ARG A 1 105 ? 13.200 16.486 4.589 1.00 25.72 107 ARG A CA 1
ATOM 809 C C . ARG A 1 105 ? 12.854 15.146 5.264 1.00 25.95 107 ARG A C 1
ATOM 810 O O . ARG A 1 105 ? 13.358 14.088 4.820 1.00 26.56 107 ARG A O 1
ATOM 818 N N . ALA A 1 106 ? 12.129 15.204 6.407 1.00 24.79 108 ALA A N 1
ATOM 819 C CA . ALA A 1 106 ? 11.732 14.022 7.171 1.00 24.88 108 ALA A CA 1
ATOM 820 C C . ALA A 1 106 ? 10.212 13.847 7.234 1.00 23.84 108 ALA A C 1
ATOM 821 O O . ALA A 1 106 ? 9.447 14.840 7.257 1.00 24.10 108 ALA A O 1
ATOM 823 N N . GLU A 1 107 ? 9.752 12.593 7.290 1.00 25.16 109 GLU A N 1
ATOM 824 C CA . GLU A 1 107 ? 8.412 12.287 7.774 1.00 23.85 109 GLU A CA 1
ATOM 825 C C . GLU A 1 107 ? 8.511 11.578 9.133 1.00 24.19 109 GLU A C 1
ATOM 826 O O . GLU A 1 107 ? 9.197 10.565 9.238 1.00 22.67 109 GLU A O 1
ATOM 832 N N . VAL A 1 108 ? 7.886 12.140 10.155 1.00 23.16 110 VAL A N 1
ATOM 833 C CA . VAL A 1 108 ? 7.888 11.581 11.503 1.00 22.63 110 VAL A CA 1
ATOM 834 C C . VAL A 1 108 ? 6.478 11.138 11.904 1.00 22.39 110 VAL A C 1
ATOM 835 O O . VAL A 1 108 ? 5.624 11.963 11.970 1.00 24.02 110 VAL A O 1
ATOM 839 N N . THR A 1 109 ? 6.267 9.841 12.134 1.00 22.44 111 THR A N 1
ATOM 840 C CA . THR A 1 109 ? 4.886 9.261 12.338 1.00 23.79 111 THR A CA 1
ATOM 841 C C . THR A 1 109 ? 4.889 8.262 13.526 1.00 23.04 111 THR A C 1
ATOM 842 O O . THR A 1 109 ? 5.964 7.795 13.864 1.00 22.68 111 THR A O 1
ATOM 846 N N . PHE A 1 110 ? 3.705 7.910 14.097 1.00 21.84 112 PHE A N 1
ATOM 847 C CA . PHE A 1 110 ? 3.592 6.775 15.012 1.00 22.46 112 PHE A CA 1
ATOM 848 C C . PHE A 1 110 ? 2.955 5.580 14.262 1.00 21.51 112 PHE A C 1
ATOM 849 O O . PHE A 1 110 ? 1.833 5.727 13.807 1.00 22.83 112 PHE A O 1
ATOM 857 N N . GLU A 1 111 ? 3.659 4.457 14.202 1.00 22.67 113 GLU A N 1
ATOM 858 C CA . GLU A 1 111 ? 3.207 3.193 13.640 1.00 24.74 113 GLU A CA 1
ATOM 859 C C . GLU A 1 111 ? 3.596 1.939 14.460 1.00 24.60 113 GLU A C 1
ATOM 860 O O . GLU A 1 111 ? 4.704 1.828 14.863 1.00 25.12 113 GLU A O 1
ATOM 866 N N . ASN A 1 112 ? 2.681 1.000 14.656 1.00 24.39 114 ASN A N 1
ATOM 867 C CA . ASN A 1 112 ? 3.018 -0.289 15.160 1.00 25.64 114 ASN A CA 1
ATOM 868 C C . ASN A 1 112 ? 3.748 -0.125 16.506 1.00 24.37 114 ASN A C 1
ATOM 869 O O . ASN A 1 112 ? 4.879 -0.634 16.633 1.00 25.44 114 ASN A O 1
ATOM 874 N N . GLY A 1 113 ? 3.131 0.617 17.422 1.00 23.25 115 GLY A N 1
ATOM 875 C CA . GLY A 1 113 ? 3.636 0.754 18.855 1.00 23.74 115 GLY A CA 1
ATOM 876 C C . GLY A 1 113 ? 4.839 1.698 18.998 1.00 25.51 115 GLY A C 1
ATOM 877 O O . GLY A 1 113 ? 5.351 1.892 20.131 1.00 24.49 115 GLY A O 1
ATOM 878 N N . SER A 1 114 ? 5.316 2.297 17.877 1.00 22.69 116 SER A N 1
ATOM 879 C CA . SER A 1 114 ? 6.641 2.976 17.851 1.00 24.36 116 SER A CA 1
ATOM 880 C C . SER A 1 114 ? 6.718 4.333 17.082 1.00 25.46 116 SER A C 1
ATOM 881 O O . SER A 1 114 ? 5.811 4.657 16.314 1.00 26.31 116 SER A O 1
ATOM 884 N N . VAL A 1 115 ? 7.775 5.130 17.292 1.00 26.18 117 VAL A N 1
ATOM 885 C CA . VAL A 1 115 ? 7.997 6.370 16.464 1.00 26.41 117 VAL A CA 1
ATOM 886 C C . VAL A 1 115 ? 9.007 5.998 15.311 1.00 24.80 117 VAL A C 1
ATOM 887 O O . VAL A 1 115 ? 10.004 5.423 15.603 1.00 24.56 117 VAL A O 1
ATOM 891 N N . TYR A 1 116 ? 8.702 6.348 14.066 1.00 24.59 118 TYR A N 1
ATOM 892 C CA . TYR A 1 116 ? 9.584 6.228 12.878 1.00 25.40 118 TYR A CA 1
ATOM 893 C C . TYR A 1 116 ? 10.030 7.623 12.405 1.00 25.10 118 TYR A C 1
ATOM 894 O O . TYR A 1 116 ? 9.174 8.510 12.228 1.00 26.09 118 TYR A O 1
ATOM 903 N N . ASN A 1 117 ? 11.343 7.829 12.228 1.00 23.65 119 ASN A N 1
ATOM 904 C CA . ASN A 1 117 ? 11.912 9.008 11.580 1.00 24.80 119 ASN A CA 1
ATOM 905 C C . ASN A 1 117 ? 12.513 8.564 10.205 1.00 25.28 119 ASN A C 1
ATOM 906 O O . ASN A 1 117 ? 13.610 8.016 10.146 1.00 25.41 119 ASN A O 1
ATOM 911 N N . ARG A 1 118 ? 11.810 8.852 9.112 1.00 26.39 120 ARG A N 1
ATOM 912 C CA . ARG A 1 118 ? 12.295 8.529 7.736 1.00 25.77 120 ARG A CA 1
ATOM 913 C C . ARG A 1 118 ? 12.734 9.835 7.041 1.00 26.15 120 ARG A C 1
ATOM 914 O O . ARG A 1 118 ? 11.871 10.692 6.717 1.00 26.41 120 ARG A O 1
ATOM 922 N N . VAL A 1 119 ? 14.042 9.977 6.820 1.00 25.46 121 VAL A N 1
ATOM 923 C CA . VAL A 1 119 ? 14.672 11.262 6.480 1.00 25.17 121 VAL A CA 1
ATOM 924 C C . VAL A 1 119 ? 15.705 11.136 5.293 1.00 27.00 121 VAL A C 1
ATOM 925 O O . VAL A 1 119 ? 16.486 10.157 5.177 1.00 27.07 121 VAL A O 1
ATOM 929 N N . LYS A 1 120 ? 15.676 12.127 4.389 1.00 29.04 122 LYS A N 1
ATOM 930 C CA . LYS A 1 120 ? 16.650 12.254 3.277 1.00 30.25 122 LYS A CA 1
ATOM 931 C C . LYS A 1 120 ? 17.492 13.532 3.426 1.00 30.23 122 LYS A C 1
ATOM 932 O O . LYS A 1 120 ? 16.942 14.573 3.762 1.00 28.53 122 LYS A O 1
ATOM 938 N N . LEU A 1 121 ? 18.826 13.409 3.216 1.00 29.30 123 LEU A N 1
ATOM 939 C CA . LEU A 1 121 ? 19.820 14.499 3.302 1.00 30.43 123 LEU A CA 1
ATOM 940 C C . LEU A 1 121 ? 20.645 14.694 2.002 1.00 32.17 123 LEU A C 1
ATOM 941 O O . LEU A 1 121 ? 21.262 13.708 1.538 1.00 33.16 123 LEU A O 1
ATOM 946 N N . ASN A 1 122 ? 20.719 15.933 1.494 1.00 32.67 124 ASN A N 1
ATOM 947 C CA . ASN A 1 122 ? 21.590 16.292 0.341 1.00 34.53 124 ASN A CA 1
ATOM 948 C C . ASN A 1 122 ? 22.532 17.450 0.706 1.00 33.67 124 ASN A C 1
ATOM 949 O O . ASN A 1 122 ? 22.055 18.501 1.125 1.00 33.13 124 ASN A O 1
ATOM 954 N N . GLY A 1 123 ? 23.837 17.245 0.474 1.00 33.76 125 GLY A N 1
ATOM 955 C CA . GLY A 1 123 ? 24.911 18.190 0.816 1.00 35.68 125 GLY A CA 1
ATOM 956 C C . GLY A 1 123 ? 25.594 18.726 -0.456 1.00 37.29 125 GLY A C 1
ATOM 957 O O . GLY A 1 123 ? 25.874 17.937 -1.346 1.00 38.08 125 GLY A O 1
ATOM 958 N N . GLN A 1 124 ? 25.845 20.048 -0.528 1.00 38.47 126 GLN A N 1
ATOM 959 C CA . GLN A 1 124 ? 26.346 20.743 -1.746 1.00 41.08 126 GLN A CA 1
ATOM 960 C C . GLN A 1 124 ? 27.371 21.848 -1.351 1.00 40.98 126 GLN A C 1
ATOM 961 O O . GLN A 1 124 ? 27.215 22.499 -0.292 1.00 40.43 126 GLN A O 1
ATOM 967 N N . GLY A 1 125 ? 28.362 22.082 -2.216 1.00 40.53 127 GLY A N 1
ATOM 968 C CA . GLY A 1 125 ? 29.299 23.197 -2.088 1.00 41.50 127 GLY A CA 1
ATOM 969 C C . GLY A 1 125 ? 30.425 23.188 -1.052 1.00 42.58 127 GLY A C 1
ATOM 970 O O . GLY A 1 125 ? 30.924 24.288 -0.666 1.00 40.55 127 GLY A O 1
ATOM 971 N N . PHE A 1 126 ? 30.800 21.992 -0.573 1.00 43.16 128 PHE A N 1
ATOM 972 C CA . PHE A 1 126 ? 31.84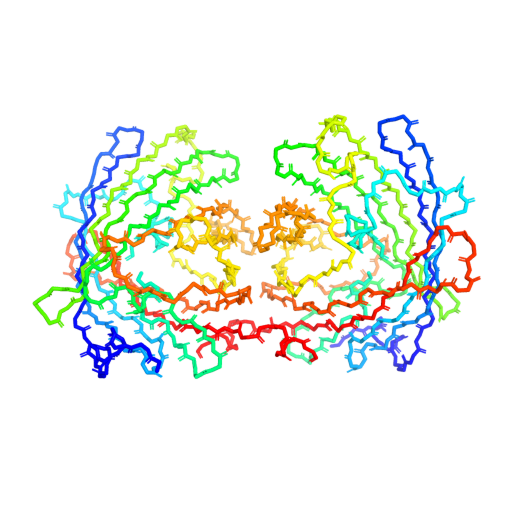2 21.850 0.456 1.00 45.32 128 PHE A CA 1
ATOM 973 C C . PHE A 1 126 ? 33.261 21.896 -0.158 1.00 47.23 128 PHE A C 1
ATOM 974 O O . PHE A 1 126 ? 33.494 21.312 -1.227 1.00 48.09 128 PHE A O 1
ATOM 982 N N . LYS A 1 127 ? 34.207 22.553 0.522 1.00 49.63 129 LYS A N 1
ATOM 983 C CA . LYS A 1 127 ? 35.642 22.470 0.181 1.00 49.83 129 LYS A CA 1
ATOM 984 C C . LYS A 1 127 ? 36.243 21.098 0.484 1.00 51.14 129 LYS A C 1
ATOM 985 O O . LYS A 1 127 ? 36.105 20.554 1.598 1.00 50.90 129 LYS A O 1
ATOM 991 N N . LYS A 1 128 ? 36.957 20.558 -0.504 1.00 51.65 130 LYS A N 1
ATOM 992 C CA . LYS A 1 128 ? 37.660 19.271 -0.391 1.00 53.62 130 LYS A CA 1
ATOM 993 C C . LYS A 1 128 ? 38.718 19.193 0.724 1.00 53.25 130 LYS A C 1
ATOM 994 O O . LYS A 1 128 ? 39.102 18.121 1.147 1.00 53.60 130 LYS A O 1
ATOM 1000 N N . ASP A 1 129 ? 39.154 20.338 1.201 1.00 54.12 131 ASP A N 1
ATOM 1001 C CA . ASP A 1 129 ? 40.157 20.439 2.244 1.00 55.22 131 ASP A CA 1
ATOM 1002 C C . ASP A 1 129 ? 39.585 21.091 3.511 1.00 54.21 131 ASP A C 1
ATOM 1003 O O . ASP A 1 129 ? 40.349 21.434 4.451 1.00 55.33 131 ASP A O 1
ATOM 1008 N N . GLY A 1 130 ? 38.262 21.292 3.551 1.00 51.67 132 GLY A N 1
ATOM 1009 C CA . GLY A 1 130 ? 37.642 21.946 4.719 1.00 49.17 132 GLY A CA 1
ATOM 1010 C C . GLY A 1 130 ? 37.513 21.045 5.935 1.00 47.13 132 GLY A C 1
ATOM 1011 O O . GLY A 1 130 ? 37.862 19.871 5.861 1.00 45.78 132 GLY A O 1
ATOM 1012 N N . HIS A 1 131 ? 37.015 21.583 7.036 1.00 46.50 133 HIS A N 1
ATOM 1013 C CA . HIS A 1 131 ? 36.849 20.798 8.231 1.00 45.68 133 HIS A CA 1
ATOM 1014 C C . HIS A 1 131 ? 35.854 19.631 8.076 1.00 44.67 133 HIS A C 1
ATOM 1015 O O . HIS A 1 131 ? 35.948 18.675 8.797 1.00 44.83 133 HIS A O 1
ATOM 1022 N N . VAL A 1 132 ? 34.915 19.722 7.143 1.00 42.71 134 VAL A N 1
ATOM 1023 C CA . VAL A 1 132 ? 33.855 18.721 6.985 1.00 40.83 134 VAL A CA 1
ATOM 1024 C C . VAL A 1 132 ? 34.246 17.525 6.140 1.00 40.98 134 VAL A C 1
ATOM 1025 O O . VAL A 1 132 ? 34.359 16.449 6.654 1.00 41.10 134 VAL A O 1
ATOM 1029 N N . LEU A 1 133 ? 34.436 17.717 4.850 1.00 41.40 135 LEU A N 1
ATOM 1030 C CA . LEU A 1 133 ? 35.016 16.713 3.981 1.00 42.14 135 LEU A CA 1
ATOM 1031 C C . LEU A 1 133 ? 36.428 16.243 4.369 1.00 42.84 135 LEU A C 1
ATOM 1032 O O . LEU A 1 133 ? 36.782 15.153 4.079 1.00 42.67 135 LEU A O 1
ATOM 1037 N N . GLY A 1 134 ? 37.217 17.091 5.015 1.00 43.86 136 GLY A N 1
ATOM 1038 C CA . GLY A 1 134 ? 38.528 16.690 5.605 1.00 44.06 136 GLY A CA 1
ATOM 1039 C C . GLY A 1 134 ? 38.423 16.014 6.991 1.00 44.56 136 GLY A C 1
ATOM 1040 O O . GLY A 1 134 ? 39.449 15.730 7.626 1.00 43.21 136 GLY A O 1
ATOM 1041 N N . LYS A 1 135 ? 37.197 15.745 7.473 1.00 43.41 137 LYS A N 1
ATOM 1042 C CA . LYS A 1 135 ? 37.035 15.035 8.754 1.00 42.98 137 LYS A CA 1
ATOM 1043 C C . LYS A 1 135 ? 37.963 15.576 9.847 1.00 43.31 137 LYS A C 1
ATOM 1044 O O . LYS A 1 135 ? 38.815 14.853 10.398 1.00 44.46 137 LYS A O 1
ATOM 1050 N N . ASN A 1 136 ? 37.823 16.855 10.149 1.00 42.75 138 ASN A N 1
ATOM 1051 C CA . ASN A 1 136 ? 38.654 17.499 11.178 1.00 43.30 138 ASN A CA 1
ATOM 1052 C C . ASN A 1 136 ? 37.850 18.076 12.366 1.00 42.66 138 ASN A C 1
ATOM 1053 O O . ASN A 1 136 ? 38.259 19.095 12.965 1.00 42.50 138 ASN A O 1
ATOM 1058 N N . LEU A 1 137 ? 36.714 17.427 12.710 1.00 41.13 139 LEU A N 1
ATOM 1059 C CA . LEU A 1 137 ? 35.880 17.849 13.862 1.00 40.55 139 LEU A CA 1
ATOM 1060 C C . LEU A 1 137 ? 35.814 16.778 14.992 1.00 39.50 139 LEU A C 1
ATOM 1061 O O . LEU A 1 137 ? 35.761 15.624 14.691 1.00 40.40 139 LEU A O 1
ATOM 1066 N N . GLU A 1 138 ? 35.817 17.143 16.271 1.00 40.12 140 GLU A N 1
ATOM 1067 C CA . GLU A 1 138 ? 35.838 16.125 17.395 1.00 41.34 140 GLU A CA 1
ATOM 1068 C C . GLU A 1 138 ? 34.576 15.261 17.494 1.00 41.55 140 GLU A C 1
ATOM 1069 O O . GLU A 1 138 ? 33.467 15.752 17.201 1.00 41.71 140 GLU A O 1
ATOM 1075 N N . PHE A 1 139 ? 34.731 13.993 17.933 1.00 41.50 141 PHE A N 1
ATOM 1076 C CA . PHE A 1 139 ? 33.604 13.097 18.328 1.00 39.80 141 PHE A CA 1
ATOM 1077 C C . PHE A 1 139 ? 33.103 13.473 19.731 1.00 40.66 141 PHE A C 1
ATOM 1078 O O . PHE A 1 139 ? 33.355 12.747 20.743 1.00 40.20 141 PHE A O 1
ATOM 1086 N N . ASN A 1 140 ? 32.414 14.608 19.821 1.00 38.80 142 ASN A N 1
ATOM 1087 C CA . ASN A 1 140 ? 31.774 15.034 21.088 1.00 39.48 142 ASN A CA 1
ATOM 1088 C C . ASN A 1 140 ? 30.653 16.067 20.819 1.00 37.58 142 ASN A C 1
ATOM 1089 O O . ASN A 1 140 ? 30.362 16.329 19.651 1.00 37.29 142 ASN A O 1
ATOM 1094 N N . PHE A 1 141 ? 30.047 16.654 21.855 1.00 36.35 143 PHE A N 1
ATOM 1095 C CA . PHE A 1 141 ? 28.884 17.567 21.634 1.00 35.99 143 PHE A CA 1
ATOM 1096 C C . PHE A 1 141 ? 28.614 18.585 22.759 1.00 37.16 143 PHE A C 1
ATOM 1097 O O . PHE A 1 141 ? 28.674 18.228 23.954 1.00 39.16 143 PHE A O 1
ATOM 1105 N N . THR A 1 142 ? 28.299 19.838 22.412 1.00 36.34 144 THR A N 1
ATOM 1106 C CA . THR A 1 142 ? 27.954 20.862 23.392 1.00 36.71 144 THR A CA 1
ATOM 1107 C C . THR A 1 142 ? 26.447 20.979 23.670 1.00 36.28 144 THR A C 1
ATOM 1108 O O . THR A 1 142 ? 25.643 20.656 22.780 1.00 36.40 144 THR A O 1
ATOM 1112 N N . PRO A 1 143 ? 26.048 21.467 24.885 1.00 34.54 145 PRO A N 1
ATOM 1113 C CA . PRO A 1 143 ? 24.652 21.779 25.164 1.00 34.38 145 PRO A CA 1
ATOM 1114 C C . PRO A 1 143 ? 24.081 22.924 24.306 1.00 34.79 145 PRO A C 1
ATOM 1115 O O . PRO A 1 143 ? 24.796 23.909 24.100 1.00 34.24 145 PRO A O 1
ATOM 1119 N N . HIS A 1 144 ? 22.838 22.779 23.783 1.00 33.01 146 HIS A N 1
ATOM 1120 C CA . HIS A 1 144 ? 22.205 23.833 22.960 1.00 32.77 146 HIS A CA 1
ATOM 1121 C C . HIS A 1 144 ? 20.829 24.399 23.451 1.00 33.11 146 HIS A C 1
ATOM 1122 O O . HIS A 1 144 ? 20.122 23.766 24.299 1.00 33.62 146 HIS A O 1
ATOM 1129 N N . CYS A 1 145 ? 20.439 25.579 22.932 1.00 32.79 147 CYS A N 1
ATOM 1130 C CA . CYS A 1 145 ? 19.109 26.174 23.191 1.00 32.28 147 CYS A CA 1
ATOM 1131 C C . CYS A 1 145 ? 18.432 26.599 21.874 1.00 33.10 147 CYS A C 1
ATOM 1132 O O . CYS A 1 145 ? 19.018 27.344 21.087 1.00 32.76 147 CYS A O 1
ATOM 1135 N N . LEU A 1 146 ? 17.224 26.130 21.649 1.00 32.32 148 LEU A N 1
ATOM 1136 C CA . LEU A 1 146 ? 16.458 26.370 20.440 1.00 33.32 148 LEU A CA 1
ATOM 1137 C C . LEU A 1 146 ? 15.339 27.399 20.632 1.00 32.17 148 LEU A C 1
ATOM 1138 O O . LEU A 1 146 ? 14.773 27.477 21.677 1.00 31.85 148 LEU A O 1
ATOM 1143 N N . TYR A 1 147 ? 15.002 28.150 19.604 1.00 30.70 149 TYR A N 1
ATOM 1144 C CA . TYR A 1 147 ? 13.877 29.073 19.642 1.00 29.62 149 TYR A CA 1
ATOM 1145 C C . TYR A 1 147 ? 12.696 28.496 18.840 1.00 30.45 149 TYR A C 1
ATOM 1146 O O . TYR A 1 147 ? 12.911 28.092 17.730 1.00 30.73 149 TYR A O 1
ATOM 1155 N N . ILE A 1 148 ? 11.468 28.498 19.368 1.00 29.38 150 ILE A N 1
ATOM 1156 C CA . ILE A 1 148 ? 10.288 27.865 18.635 1.00 27.78 150 ILE A CA 1
ATOM 1157 C C . ILE A 1 148 ? 9.068 28.805 18.709 1.00 28.37 150 ILE A C 1
ATOM 1158 O O . ILE A 1 148 ? 8.779 29.419 19.785 1.00 28.24 150 ILE A O 1
ATOM 1163 N N . TRP A 1 149 ? 8.379 29.007 17.568 1.00 27.57 151 TRP A N 1
ATOM 1164 C CA . TRP A 1 149 ? 7.134 29.722 17.527 1.00 26.72 151 TRP A CA 1
ATOM 1165 C C . TRP A 1 149 ? 6.125 29.150 16.452 1.00 28.92 151 TRP A C 1
ATOM 1166 O O . TRP A 1 149 ? 6.443 28.185 15.737 1.00 26.87 151 TRP A O 1
ATOM 1177 N N . GLY A 1 150 ? 4.934 29.758 16.377 1.00 29.31 152 GLY A N 1
ATOM 1178 C CA . GLY A 1 150 ? 3.809 29.265 15.566 1.00 30.15 152 GLY A CA 1
ATOM 1179 C C . GLY A 1 150 ? 3.688 29.966 14.224 1.00 32.70 152 GLY A C 1
ATOM 1180 O O . GLY A 1 150 ? 4.204 31.100 14.004 1.00 33.54 152 GLY A O 1
ATOM 1181 N N . ASP A 1 151 ? 3.105 29.239 13.267 1.00 34.42 153 ASP A N 1
ATOM 1182 C CA . ASP A 1 151 ? 2.737 29.784 11.939 1.00 35.06 153 ASP A CA 1
ATOM 1183 C C . ASP A 1 151 ? 1.221 29.493 11.847 1.00 36.32 153 ASP A C 1
ATOM 1184 O O . ASP A 1 151 ? 0.790 28.362 11.552 1.00 36.27 153 ASP A O 1
ATOM 1189 N N . GLN A 1 152 ? 0.407 30.480 12.164 1.00 37.27 154 GLN A N 1
ATOM 1190 C CA . GLN A 1 152 ? -1.031 30.268 12.143 1.00 41.24 154 GLN A CA 1
ATOM 1191 C C . GLN A 1 152 ? -1.544 30.044 10.679 1.00 41.04 154 GLN A C 1
ATOM 1192 O O . GLN A 1 152 ? -2.463 29.239 10.452 1.00 41.07 154 GLN A O 1
ATOM 1198 N N . ALA A 1 153 ? -0.908 30.681 9.698 1.00 39.89 155 ALA A N 1
ATOM 1199 C CA . ALA A 1 153 ? -1.307 30.465 8.283 1.00 41.00 155 ALA A CA 1
ATOM 1200 C C . ALA A 1 153 ? -1.308 29.007 7.775 1.00 40.66 155 ALA A C 1
ATOM 1201 O O . ALA A 1 153 ? -2.148 28.643 6.928 1.00 42.09 155 ALA A O 1
ATOM 1203 N N . ASN A 1 154 ? -0.376 28.196 8.242 1.00 39.94 156 ASN A N 1
ATOM 1204 C CA . ASN A 1 154 ? -0.246 26.827 7.807 1.00 39.80 156 ASN A CA 1
ATOM 1205 C C . ASN A 1 154 ? -0.591 25.830 8.898 1.00 38.94 156 ASN A C 1
ATOM 1206 O O . ASN A 1 154 ? -0.280 24.678 8.788 1.00 37.01 156 ASN A O 1
ATOM 1211 N N . HIS A 1 155 ? -1.190 26.305 9.970 1.00 36.90 157 HIS A N 1
ATOM 1212 C CA . HIS A 1 155 ? -1.335 25.528 11.185 1.00 35.87 157 HIS A CA 1
ATOM 1213 C C . HIS A 1 155 ? -0.079 24.703 11.512 1.00 33.54 157 HIS A C 1
ATOM 1214 O O . HIS A 1 155 ? -0.183 23.554 11.851 1.00 31.35 157 HIS A O 1
ATOM 1221 N N . GLY A 1 156 ? 1.090 25.322 11.450 1.00 32.91 158 GLY A N 1
ATOM 1222 C CA . GLY A 1 156 ? 2.347 24.659 11.732 1.00 33.56 158 GLY A CA 1
ATOM 1223 C C . GLY A 1 156 ? 3.284 25.310 12.729 1.00 33.52 158 GLY A C 1
ATOM 1224 O O . GLY A 1 156 ? 2.844 26.078 13.529 1.00 34.46 158 GLY A O 1
ATOM 1225 N N . LEU A 1 157 ? 4.568 24.972 12.654 1.00 31.60 159 LEU A N 1
ATOM 1226 C CA . LEU A 1 157 ? 5.670 25.421 13.563 1.00 32.81 159 LEU A CA 1
ATOM 1227 C C . LEU A 1 157 ? 6.871 25.955 12.760 1.00 33.46 159 LEU A C 1
ATOM 1228 O O . LEU A 1 157 ? 7.151 25.454 11.642 1.00 32.76 159 LEU A O 1
ATOM 1233 N N . LYS A 1 158 ? 7.532 27.015 13.270 1.00 33.76 160 LYS A N 1
ATOM 1234 C CA . LYS A 1 158 ? 8.817 27.545 12.739 1.00 32.49 160 LYS A CA 1
ATOM 1235 C C . LYS A 1 158 ? 9.903 27.520 13.862 1.00 31.89 160 LYS A C 1
ATOM 1236 O O . LYS A 1 158 ? 9.552 27.613 15.027 1.00 32.18 160 LYS A O 1
ATOM 1242 N N . SER A 1 159 ? 11.187 27.372 13.517 1.00 31.75 161 SER A N 1
ATOM 1243 C CA . SER A 1 159 ? 12.312 27.329 14.530 1.00 32.26 161 SER A CA 1
ATOM 1244 C C . SER A 1 159 ? 13.596 27.884 13.885 1.00 32.23 161 SER A C 1
ATOM 1245 O O . SER A 1 159 ? 13.774 27.775 12.655 1.00 30.76 161 SER A O 1
ATOM 1248 N N . ALA A 1 160 ? 14.442 28.541 14.691 1.00 31.42 162 ALA A N 1
ATOM 1249 C CA . ALA A 1 160 ? 15.767 28.999 14.284 1.00 30.58 162 ALA A CA 1
ATOM 1250 C C . ALA A 1 160 ? 16.752 28.894 15.471 1.00 30.75 162 ALA A C 1
ATOM 1251 O O . ALA A 1 160 ? 16.367 29.124 16.644 1.00 28.43 162 ALA A O 1
ATOM 1253 N N . PHE A 1 161 ? 17.980 28.442 15.178 1.00 29.81 163 PHE A N 1
ATOM 1254 C CA . PHE A 1 161 ? 19.033 28.156 16.243 1.00 30.15 163 PHE A CA 1
ATOM 1255 C C . PHE A 1 161 ? 20.434 27.988 15.693 1.00 30.55 163 PHE A C 1
ATOM 1256 O O . PHE A 1 161 ? 20.630 27.872 14.452 1.00 31.43 163 PHE A O 1
ATOM 1264 N N . LYS A 1 162 ? 21.406 27.921 16.594 1.00 29.44 164 LYS A N 1
ATOM 1265 C CA . LYS A 1 162 ? 22.805 27.648 16.200 1.00 31.28 164 LYS A CA 1
ATOM 1266 C C . LYS A 1 162 ? 23.272 26.349 16.894 1.00 31.57 164 LYS A C 1
ATOM 1267 O O . LYS A 1 162 ? 22.762 26.013 18.003 1.00 30.98 164 LYS A O 1
ATOM 1273 N N . ILE A 1 163 ? 24.210 25.638 16.249 1.00 32.57 165 ILE A N 1
ATOM 1274 C CA . ILE A 1 163 ? 24.873 24.43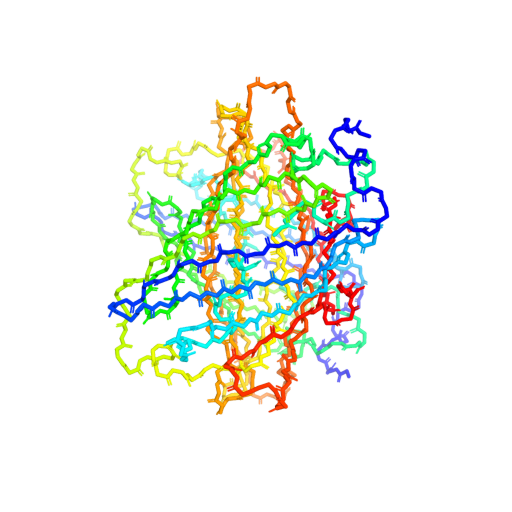9 16.787 1.00 33.36 165 ILE A CA 1
ATOM 1275 C C . ILE A 1 163 ? 26.408 24.640 16.686 1.00 35.72 165 ILE A C 1
ATOM 1276 O O . ILE A 1 163 ? 26.902 25.060 15.606 1.00 35.64 165 ILE A O 1
ATOM 1281 N N . CYS A 1 164 ? 27.162 24.316 17.761 1.00 35.86 166 CYS A N 1
ATOM 1282 C CA . CYS A 1 164 ? 28.659 24.463 17.737 1.00 37.83 166 CYS A CA 1
ATOM 1283 C C . CYS A 1 164 ? 29.386 23.131 17.574 1.00 39.11 166 CYS A C 1
ATOM 1284 O O . CYS A 1 164 ? 28.945 22.161 18.146 1.00 40.17 166 CYS A O 1
ATOM 1287 N N . HIS A 1 165 ? 30.467 23.071 16.779 1.00 39.53 167 HIS A N 1
ATOM 1288 C CA . HIS A 1 165 ? 31.264 21.841 16.585 1.00 41.24 167 HIS A CA 1
ATOM 1289 C C . HIS A 1 165 ? 32.747 22.136 16.888 1.00 42.69 167 HIS A C 1
ATOM 1290 O O . HIS A 1 165 ? 33.322 23.080 16.309 1.00 42.03 167 HIS A O 1
ATOM 1297 N N . GLU A 1 166 ? 33.380 21.312 17.732 1.00 44.41 168 GLU A N 1
ATOM 1298 C CA . GLU A 1 166 ? 34.773 21.559 18.163 1.00 46.56 168 GLU A CA 1
ATOM 1299 C C . GLU A 1 166 ? 35.810 21.066 17.143 1.00 47.71 168 GLU A C 1
ATOM 1300 O O . GLU A 1 166 ? 35.665 19.980 16.588 1.00 47.94 168 GLU A O 1
ATOM 1306 N N . ILE A 1 167 ? 36.845 21.880 16.875 1.00 50.12 169 ILE A N 1
ATOM 1307 C CA . ILE A 1 167 ? 37.877 21.544 15.845 1.00 52.28 169 ILE A CA 1
ATOM 1308 C C . ILE A 1 167 ? 38.976 20.624 16.397 1.00 52.87 169 ILE A C 1
ATOM 1309 O O . ILE A 1 167 ? 39.586 20.938 17.391 1.00 54.01 169 ILE A O 1
ATOM 1314 N N . THR A 1 168 ? 39.197 19.486 15.755 1.00 54.59 170 THR A N 1
ATOM 1315 C CA . THR A 1 168 ? 40.246 18.521 16.135 1.00 56.08 170 THR A CA 1
ATOM 1316 C C . THR A 1 168 ? 41.645 19.194 16.170 1.00 57.20 170 THR A C 1
ATOM 1317 O O . THR A 1 168 ? 42.137 19.713 15.145 1.00 57.22 170 THR A O 1
ATOM 1321 N N . GLY A 1 169 ? 42.273 19.171 17.341 1.00 58.38 171 GLY A N 1
ATOM 1322 C CA . GLY A 1 169 ? 43.612 19.747 17.525 1.00 59.82 171 GLY A CA 1
ATOM 1323 C C . GLY A 1 169 ? 43.577 21.217 17.906 1.00 60.72 171 GLY A C 1
ATOM 1324 O O . GLY A 1 169 ? 44.558 21.946 17.703 1.00 61.94 171 GLY A O 1
ATOM 1325 N N . SER A 1 170 ? 42.426 21.659 18.409 1.00 60.64 172 SER A N 1
ATOM 1326 C CA . SER A 1 170 ? 42.256 22.959 19.072 1.00 60.68 172 SER A CA 1
ATOM 1327 C C . SER A 1 170 ? 41.732 22.645 20.483 1.00 61.02 172 SER A C 1
ATOM 1328 O O . SER A 1 170 ? 41.452 21.496 20.801 1.00 61.52 172 SER A O 1
ATOM 1331 N N . LYS A 1 171 ? 41.594 23.633 21.351 1.00 60.93 173 LYS A N 1
ATOM 1332 C CA . LYS A 1 171 ? 40.895 23.337 22.588 1.00 60.76 173 LYS A CA 1
ATOM 1333 C C . LYS A 1 171 ? 40.049 24.526 22.954 1.00 59.60 173 LYS A C 1
ATOM 1334 O O . LYS A 1 171 ? 40.543 25.489 23.533 1.00 61.03 173 LYS A O 1
ATOM 1340 N N . GLY A 1 172 ? 38.773 24.457 22.605 1.00 57.17 174 GLY A N 1
ATOM 1341 C CA . GLY A 1 172 ? 37.882 25.557 22.838 1.00 53.85 174 GLY A CA 1
ATOM 1342 C C . GLY A 1 172 ? 37.727 26.500 21.652 1.00 51.28 174 GLY A C 1
ATOM 1343 O O . GLY A 1 172 ? 37.239 27.610 21.859 1.00 51.26 174 GLY A O 1
ATOM 1344 N N . ASP A 1 173 ? 38.149 26.067 20.450 1.00 49.22 175 ASP A N 1
ATOM 1345 C CA A ASP A 1 173 ? 37.862 26.776 19.195 0.38 48.01 175 ASP A CA 1
ATOM 1346 C CA B ASP A 1 173 ? 37.864 26.784 19.188 0.62 47.89 175 ASP A CA 1
ATOM 1347 C C . ASP A 1 173 ? 36.693 26.065 18.491 1.00 47.37 175 ASP A C 1
ATOM 1348 O O . ASP A 1 173 ? 36.760 24.849 18.270 1.00 47.01 175 ASP A O 1
ATOM 1357 N N . PHE A 1 174 ? 35.624 26.804 18.130 1.00 45.23 176 PHE A N 1
ATOM 1358 C CA . PHE A 1 174 ? 34.410 26.172 17.483 1.00 42.94 176 PHE A CA 1
ATOM 1359 C C . PHE A 1 174 ? 34.034 26.791 16.101 1.00 41.49 176 PHE A C 1
ATOM 1360 O O . PHE A 1 174 ? 34.197 27.995 15.948 1.00 41.90 176 PHE A O 1
ATOM 1368 N N . ILE A 1 175 ? 33.586 25.999 15.112 1.00 39.76 177 ILE A N 1
ATOM 1369 C CA . ILE A 1 175 ? 32.774 26.543 13.995 1.00 38.05 177 ILE A CA 1
ATOM 1370 C C . ILE A 1 175 ? 31.251 26.431 14.361 1.00 37.66 177 ILE A C 1
ATOM 1371 O O . ILE A 1 175 ? 30.855 25.705 15.350 1.00 36.14 177 ILE A O 1
ATOM 1376 N N . VAL A 1 176 ? 30.426 27.176 13.621 1.00 35.47 178 VAL A N 1
ATOM 1377 C CA . VAL A 1 176 ? 28.945 27.174 13.778 1.00 34.80 178 VAL A CA 1
ATOM 1378 C C . VAL A 1 176 ? 28.181 26.624 12.540 1.00 34.82 178 VAL A C 1
ATOM 1379 O O . VAL A 1 176 ? 28.447 27.049 11.381 1.00 34.13 178 VAL A O 1
ATOM 1383 N N . ALA A 1 177 ? 27.228 25.709 12.790 1.00 34.10 179 ALA A N 1
ATOM 1384 C CA . ALA A 1 177 ? 26.221 25.259 11.789 1.00 33.15 179 ALA A CA 1
ATOM 1385 C C . ALA A 1 177 ? 24.877 25.960 12.042 1.00 33.03 179 ALA A C 1
ATOM 1386 O O . ALA A 1 177 ? 24.218 25.755 13.102 1.00 33.88 179 ALA A O 1
ATOM 1388 N N . ASP A 1 178 ? 24.515 26.849 11.141 1.00 31.43 180 ASP A N 1
ATOM 1389 C CA . ASP A 1 178 ? 23.321 27.654 11.330 1.00 31.85 180 ASP A CA 1
ATOM 1390 C C . ASP A 1 178 ? 22.040 26.930 10.825 1.00 30.07 180 ASP A C 1
ATOM 1391 O O . ASP A 1 178 ? 22.030 26.488 9.711 1.00 29.41 180 ASP A O 1
ATOM 1396 N N . HIS A 1 179 ? 21.000 26.809 11.666 1.00 28.41 181 HIS A N 1
ATOM 1397 C CA . HIS A 1 179 ? 19.799 25.964 11.416 1.00 26.84 181 HIS A CA 1
ATOM 1398 C C . HIS A 1 179 ? 18.539 26.815 11.219 1.00 27.71 181 HIS A C 1
ATOM 1399 O O . HIS A 1 179 ? 18.244 27.682 12.062 1.00 27.76 181 HIS A O 1
ATOM 1406 N N . THR A 1 180 ? 17.825 26.655 10.085 1.00 28.65 182 THR A N 1
ATOM 1407 C CA . THR A 1 180 ? 16.440 27.172 9.964 1.00 28.80 182 THR A CA 1
ATOM 1408 C C . THR A 1 180 ? 15.509 25.973 9.738 1.00 30.00 182 THR A C 1
ATOM 1409 O O . THR A 1 180 ? 15.946 25.020 9.123 1.00 29.36 182 THR A O 1
ATOM 1413 N N . GLN A 1 181 ? 14.251 26.015 10.205 1.00 29.00 183 GLN A N 1
ATOM 1414 C CA . GLN A 1 181 ? 13.377 24.833 10.247 1.00 29.67 183 GLN A CA 1
ATOM 1415 C C . GLN A 1 181 ? 11.885 25.191 10.104 1.00 29.90 183 GLN A C 1
ATOM 1416 O O . GLN A 1 181 ? 11.421 26.221 10.608 1.00 29.11 183 GLN A O 1
ATOM 1422 N N . MET A 1 182 ? 11.124 24.319 9.459 1.00 30.58 184 MET A N 1
ATOM 1423 C CA . MET A 1 182 ? 9.663 24.438 9.466 1.00 31.59 184 MET A CA 1
ATOM 1424 C C . MET A 1 182 ? 8.956 23.085 9.503 1.00 30.59 184 MET A C 1
ATOM 1425 O O . MET A 1 182 ? 9.464 22.149 8.889 1.00 31.76 184 MET A O 1
ATOM 1430 N N . ASN A 1 183 ? 7.813 22.990 10.220 1.00 29.57 185 ASN A N 1
ATOM 1431 C CA . ASN A 1 183 ? 7.022 21.704 10.455 1.00 27.92 185 ASN A CA 1
ATOM 1432 C C . ASN A 1 183 ? 5.535 21.867 10.075 1.00 28.23 185 ASN A C 1
ATOM 1433 O O . ASN A 1 183 ? 4.897 22.878 10.443 1.00 29.11 185 ASN A O 1
ATOM 1438 N N . THR A 1 184 ? 4.995 20.906 9.308 1.00 27.05 186 THR A N 1
ATOM 1439 C CA . THR A 1 184 ? 3.637 20.912 8.802 1.00 27.13 186 THR A CA 1
ATOM 1440 C C . THR A 1 184 ? 2.887 19.570 9.146 1.00 25.51 186 THR A C 1
ATOM 1441 O O . THR A 1 184 ? 3.446 18.517 8.977 1.00 25.43 186 THR A O 1
ATOM 1445 N N . PRO A 1 185 ? 1.618 19.601 9.609 1.00 25.68 187 PRO A N 1
ATOM 1446 C CA . PRO A 1 185 ? 0.944 18.316 9.820 1.00 25.71 187 PRO A CA 1
ATOM 1447 C C . PRO A 1 185 ? 0.694 17.482 8.548 1.00 27.22 187 PRO A C 1
ATOM 1448 O O . PRO A 1 185 ? 0.372 18.058 7.493 1.00 25.34 187 PRO A O 1
ATOM 1452 N N . ILE A 1 186 ? 0.820 16.155 8.666 1.00 29.40 188 ILE A N 1
ATOM 1453 C CA . ILE A 1 186 ? 0.354 15.184 7.639 1.00 31.33 188 ILE A CA 1
ATOM 1454 C C . ILE A 1 186 ? -1.204 15.023 7.519 1.00 32.38 188 ILE A C 1
ATOM 1455 O O . ILE A 1 186 ? -1.742 14.991 6.387 1.00 32.06 188 ILE A O 1
ATOM 1460 N N . GLY A 1 187 ? -1.916 14.928 8.636 1.00 31.71 189 GLY A N 1
ATOM 1461 C CA . GLY A 1 187 ? -3.385 14.862 8.603 1.00 33.39 189 GLY A CA 1
ATOM 1462 C C . GLY A 1 187 ? -4.087 16.240 8.567 1.00 34.75 189 GLY A C 1
ATOM 1463 O O . GLY A 1 187 ? -3.456 17.271 8.678 1.00 32.87 189 GLY A O 1
ATOM 1464 N N . GLY A 1 188 ? -5.417 16.239 8.434 1.00 35.64 190 GLY A N 1
ATOM 1465 C CA . GLY A 1 188 ? -6.195 17.487 8.308 1.00 36.76 190 GLY A CA 1
ATOM 1466 C C . GLY A 1 188 ? -6.940 17.834 9.586 1.00 37.28 190 GLY A C 1
ATOM 1467 O O . GLY A 1 188 ? -7.688 18.834 9.627 1.00 35.97 190 GLY A O 1
ATOM 1468 N N . GLY A 1 189 ? -6.725 17.043 10.643 1.00 35.86 191 GLY A N 1
ATOM 1469 C CA . GLY A 1 189 ? -7.510 17.236 11.860 1.00 35.88 191 GLY A CA 1
ATOM 1470 C C . GLY A 1 189 ? -7.069 18.390 12.755 1.00 35.04 191 GLY A C 1
ATOM 1471 O O . GLY A 1 189 ? -6.039 19.012 12.505 1.00 34.59 191 GLY A O 1
ATOM 1472 N N . PRO A 1 190 ? -7.864 18.691 13.829 1.00 34.65 192 PRO A N 1
ATOM 1473 C CA . PRO A 1 190 ? -7.454 19.753 14.782 1.00 32.67 192 PRO A CA 1
ATOM 1474 C C . PRO A 1 190 ? -6.049 19.529 15.415 1.00 30.67 192 PRO A C 1
ATOM 1475 O O . PRO A 1 190 ? -5.750 18.422 15.800 1.00 29.80 192 PRO A O 1
ATOM 1479 N N . VAL A 1 191 ? -5.158 20.549 15.444 1.00 30.83 193 VAL A N 1
ATOM 1480 C CA . VAL A 1 191 ? -3.810 20.409 16.119 1.00 30.07 193 VAL A CA 1
ATOM 1481 C C . VAL A 1 191 ? -3.606 21.605 17.125 1.00 32.46 193 VAL A C 1
ATOM 1482 O O . VAL A 1 191 ? -4.436 22.555 17.129 1.00 31.11 193 VAL A O 1
ATOM 1486 N N . HIS A 1 192 ? -2.560 21.535 17.973 1.00 31.94 194 HIS A N 1
ATOM 1487 C CA . HIS A 1 192 ? -2.197 22.652 18.879 1.00 33.94 194 HIS A CA 1
ATOM 1488 C C . HIS A 1 192 ? -1.026 23.543 18.304 1.00 33.65 194 HIS A C 1
ATOM 1489 O O . HIS A 1 192 ? 0.123 23.096 18.282 1.00 34.55 194 HIS A O 1
ATOM 1496 N N . VAL A 1 193 ? -1.331 24.743 17.800 1.00 33.16 195 VAL A N 1
ATOM 1497 C CA . VAL A 1 193 ? -0.338 25.737 17.282 1.00 33.18 195 VAL A CA 1
ATOM 1498 C C . VAL A 1 193 ? 0.358 26.452 18.471 1.00 34.41 195 VAL A C 1
ATOM 1499 O O . VAL A 1 193 ? -0.301 27.017 19.354 1.00 33.94 195 VAL A O 1
ATOM 1503 N N . PRO A 1 194 ? 1.693 26.391 18.527 1.00 35.14 196 PRO A N 1
ATOM 1504 C CA . PRO A 1 194 ? 2.414 26.872 19.720 1.00 35.39 196 PRO A CA 1
ATOM 1505 C C . PRO A 1 194 ? 2.552 28.418 19.759 1.00 34.88 196 PRO A C 1
ATOM 1506 O O . PRO A 1 194 ? 2.379 29.085 18.742 1.00 33.13 196 PRO A O 1
ATOM 1510 N N . GLU A 1 195 ? 2.895 28.946 20.929 1.00 35.32 197 GLU A N 1
ATOM 1511 C CA . GLU A 1 195 ? 3.398 30.337 21.068 1.00 36.31 197 GLU A CA 1
ATOM 1512 C C . GLU A 1 195 ? 4.940 30.348 21.361 1.00 34.18 197 GLU A C 1
ATOM 1513 O O . GLU A 1 195 ? 5.495 29.296 21.659 1.00 31.63 197 GLU A O 1
ATOM 1519 N N . TYR A 1 196 ? 5.592 31.514 21.281 1.00 32.70 198 TYR A N 1
ATOM 1520 C CA . TYR A 1 196 ? 7.070 31.630 21.444 1.00 30.55 198 TYR A CA 1
ATOM 1521 C C . TYR A 1 196 ? 7.555 30.979 22.735 1.00 31.75 198 TYR A C 1
ATOM 1522 O O . TYR A 1 196 ? 6.974 31.282 23.820 1.00 32.52 198 TYR A O 1
ATOM 1531 N N . HIS A 1 197 ? 8.565 30.071 22.637 1.00 29.80 199 HIS A N 1
ATOM 1532 C CA . HIS A 1 197 ? 9.203 29.411 23.808 1.00 31.46 199 HIS A CA 1
ATOM 1533 C C . HIS A 1 197 ? 10.592 28.853 23.485 1.00 31.10 199 HIS A C 1
ATOM 1534 O O . HIS A 1 197 ? 11.033 28.930 22.321 1.00 32.03 199 HIS A O 1
ATOM 1541 N N . HIS A 1 198 ? 11.317 28.317 24.466 1.00 28.92 200 HIS A N 1
ATOM 1542 C CA . HIS A 1 198 ? 12.689 27.756 24.136 1.00 28.91 200 HIS A CA 1
ATOM 1543 C C . HIS A 1 198 ? 12.734 26.261 24.412 1.00 28.47 200 HIS A C 1
ATOM 1544 O O . HIS A 1 198 ? 11.759 25.741 24.961 1.00 29.06 200 HIS A O 1
ATOM 1551 N N . MET A 1 199 ? 13.805 25.561 24.018 1.00 29.99 201 MET A N 1
ATOM 1552 C CA . MET A 1 199 ? 13.931 24.107 24.305 1.00 29.97 201 MET A CA 1
ATOM 1553 C C . MET A 1 199 ? 15.386 23.835 24.535 1.00 31.98 201 MET A C 1
ATOM 1554 O O . MET A 1 199 ? 16.210 24.155 23.675 1.00 34.19 201 MET A O 1
ATOM 1559 N N . SER A 1 200 ? 15.732 23.275 25.720 1.00 33.00 202 SER A N 1
ATOM 1560 C CA . SER A 1 200 ? 17.107 22.885 26.065 1.00 31.11 202 SER A CA 1
ATOM 1561 C C . SER A 1 200 ? 17.496 21.450 25.640 1.00 31.97 202 SER A C 1
ATOM 1562 O O . SER A 1 200 ? 16.713 20.502 25.814 1.00 31.34 202 SER A O 1
ATOM 1565 N N . TYR A 1 201 ? 18.705 21.284 25.074 1.00 32.18 203 TYR A N 1
ATOM 1566 C CA . TYR A 1 201 ? 19.293 19.969 24.706 1.00 32.95 203 TYR A CA 1
ATOM 1567 C C . TYR A 1 201 ? 20.689 19.709 25.371 1.00 34.05 203 TYR A C 1
ATOM 1568 O O . TYR A 1 201 ? 21.539 20.647 25.416 1.00 34.82 203 TYR A O 1
ATOM 1577 N N . HIS A 1 202 ? 20.927 18.461 25.823 1.00 33.23 204 HIS A N 1
ATOM 1578 C CA . HIS A 1 202 ? 22.219 17.975 26.363 1.00 33.83 204 HIS A CA 1
ATOM 1579 C C . HIS A 1 202 ? 22.441 16.626 25.823 1.00 33.37 204 HIS A C 1
ATOM 1580 O O . HIS A 1 202 ? 21.730 15.708 26.250 1.00 36.50 204 HIS A O 1
ATOM 1587 N N . VAL A 1 203 ? 23.411 16.478 24.919 1.00 31.68 205 VAL A N 1
ATOM 1588 C CA . VAL A 1 203 ? 23.747 15.230 24.254 1.00 33.49 205 VAL A CA 1
ATOM 1589 C C . VAL A 1 203 ? 25.133 14.690 24.678 1.00 34.63 205 VAL A C 1
ATOM 1590 O O . VAL A 1 203 ? 26.052 15.472 24.894 1.00 34.12 205 VAL A O 1
ATOM 1594 N N . LYS A 1 204 ? 25.270 13.364 24.777 1.00 34.81 206 LYS A N 1
ATOM 1595 C CA . LYS A 1 204 ? 26.558 12.694 25.009 1.00 35.31 206 LYS A CA 1
ATOM 1596 C C . LYS A 1 204 ? 26.729 11.551 24.026 1.00 35.01 206 LYS A C 1
ATOM 1597 O O . LYS A 1 204 ? 25.839 10.666 23.941 1.00 35.70 206 LYS A O 1
ATOM 1603 N N . LEU A 1 205 ? 27.843 11.527 23.285 1.00 35.37 207 LEU A N 1
ATOM 1604 C CA . LEU A 1 205 ? 28.144 10.448 22.292 1.00 36.43 207 LEU A CA 1
ATOM 1605 C C . LEU A 1 205 ? 29.140 9.386 22.769 1.00 37.74 207 LEU A C 1
ATOM 1606 O O . LEU A 1 205 ? 30.072 9.726 23.555 1.00 38.04 207 LEU A O 1
ATOM 1611 N N . SER A 1 206 ? 28.958 8.148 22.262 1.00 37.23 208 SER A N 1
ATOM 1612 C CA . SER A 1 206 ? 29.827 6.964 22.503 1.00 39.77 208 SER A CA 1
ATOM 1613 C C . SER A 1 206 ? 29.949 6.055 21.260 1.00 40.22 208 SER A C 1
ATOM 1614 O O . SER A 1 206 ? 29.229 6.262 20.256 1.00 38.66 208 SER A O 1
ATOM 1617 N N . LYS A 1 207 ? 30.887 5.098 21.306 1.00 41.49 209 LYS A N 1
ATOM 1618 C CA . LYS A 1 207 ? 31.080 4.081 20.256 1.00 44.05 209 LYS A CA 1
ATOM 1619 C C . LYS A 1 207 ? 31.243 2.674 20.832 1.00 45.23 209 LYS A C 1
ATOM 1620 O O . LYS A 1 207 ? 31.494 2.488 22.040 1.00 46.00 209 LYS A O 1
ATOM 1626 N N . ASP A 1 208 ? 31.110 1.684 19.960 1.00 45.19 210 ASP A N 1
ATOM 1627 C CA . ASP A 1 208 ? 31.384 0.284 20.289 1.00 46.21 210 ASP A CA 1
ATOM 1628 C C . ASP A 1 208 ? 32.465 -0.365 19.370 1.00 46.08 210 ASP A C 1
ATOM 1629 O O . ASP A 1 208 ? 32.143 -0.746 18.233 1.00 44.42 210 ASP A O 1
ATOM 1634 N N . VAL A 1 209 ? 33.728 -0.501 19.835 1.00 47.31 211 VAL A N 1
ATOM 1635 C CA . VAL A 1 209 ? 34.792 -1.130 18.985 1.00 48.11 211 VAL A CA 1
ATOM 1636 C C . VAL A 1 209 ? 34.545 -2.586 18.550 1.00 47.91 211 VAL A C 1
ATOM 1637 O O . VAL A 1 209 ? 35.085 -3.000 17.527 1.00 49.61 211 VAL A O 1
ATOM 1641 N N . THR A 1 210 ? 33.786 -3.367 19.317 1.00 47.59 212 THR A N 1
ATOM 1642 C CA . THR A 1 210 ? 33.438 -4.775 18.925 1.00 47.46 212 THR A CA 1
ATOM 1643 C C . THR A 1 210 ? 32.508 -4.962 17.680 1.00 47.13 212 THR A C 1
ATOM 1644 O O . THR A 1 210 ? 32.404 -6.081 17.135 1.00 47.52 212 THR A O 1
ATOM 1648 N N . ASP A 1 211 ? 31.833 -3.886 17.244 1.00 46.06 213 ASP A N 1
ATOM 1649 C CA . ASP A 1 211 ? 31.041 -3.933 16.009 1.00 45.76 213 ASP A CA 1
ATOM 1650 C C . ASP A 1 211 ? 31.929 -3.423 14.870 1.00 45.38 213 ASP A C 1
ATOM 1651 O O . ASP A 1 211 ? 32.396 -2.282 14.900 1.00 45.34 213 ASP A O 1
ATOM 1656 N N . HIS A 1 212 ? 32.209 -4.283 13.897 1.00 45.54 214 HIS A N 1
ATOM 1657 C CA . HIS A 1 212 ? 33.122 -3.909 12.775 1.00 47.33 214 HIS A CA 1
ATOM 1658 C C . HIS A 1 212 ? 32.559 -2.794 11.813 1.00 44.98 214 HIS A C 1
ATOM 1659 O O . HIS A 1 212 ? 33.306 -2.109 11.115 1.00 45.40 214 HIS A O 1
ATOM 1666 N N . ARG A 1 213 ? 31.247 -2.585 11.824 1.00 43.50 215 ARG A N 1
ATOM 1667 C CA . ARG A 1 213 ? 30.610 -1.525 11.005 1.00 42.31 215 ARG A CA 1
ATOM 1668 C C . ARG A 1 213 ? 30.846 -0.116 11.619 1.00 41.40 215 ARG A C 1
ATOM 1669 O O . ARG A 1 213 ? 30.845 0.035 12.864 1.00 42.50 215 ARG A O 1
ATOM 1677 N N . ASP A 1 214 ? 31.013 0.924 10.820 1.00 38.89 216 ASP A N 1
ATOM 1678 C CA . ASP A 1 214 ? 31.061 2.292 11.359 1.00 38.57 216 ASP A CA 1
ATOM 1679 C C . ASP A 1 214 ? 29.806 2.591 12.206 1.00 36.86 216 ASP A C 1
ATOM 1680 O O . ASP A 1 214 ? 28.716 2.361 11.754 1.00 35.45 216 ASP A O 1
ATOM 1685 N N . ASN A 1 215 ? 29.996 3.063 13.435 1.00 35.48 217 ASN A N 1
ATOM 1686 C CA . ASN A 1 215 ? 28.886 3.191 14.442 1.00 34.52 217 ASN A CA 1
ATOM 1687 C C . ASN A 1 215 ? 28.915 4.405 15.395 1.00 33.95 217 ASN A C 1
ATOM 1688 O O . ASN A 1 215 ? 29.985 5.075 15.572 1.00 34.33 217 ASN A O 1
ATOM 1693 N N A MET A 1 216 ? 27.741 4.696 15.967 0.61 33.17 218 MET A N 1
ATOM 1694 N N B MET A 1 216 ? 27.744 4.735 15.972 0.39 33.63 218 MET A N 1
ATOM 1695 C CA A MET A 1 216 ? 27.595 5.718 16.967 0.61 32.78 218 MET A CA 1
ATOM 1696 C CA B MET A 1 216 ? 27.571 5.859 16.911 0.39 33.43 218 MET A CA 1
ATOM 1697 C C A MET A 1 216 ? 26.367 5.442 17.844 0.61 33.27 218 MET A C 1
ATOM 1698 C C B MET A 1 216 ? 26.335 5.674 17.824 0.39 33.75 218 MET A C 1
ATOM 1699 O O A MET A 1 216 ? 25.294 5.035 17.352 0.61 33.36 218 MET A O 1
ATOM 1700 O O B MET A 1 216 ? 25.206 5.558 17.328 0.39 33.84 218 MET A O 1
ATOM 1709 N N . SER A 1 217 ? 26.548 5.650 19.145 1.00 33.53 219 SER A N 1
ATOM 1710 C CA . SER A 1 217 ? 25.449 5.646 20.153 1.00 34.54 219 SER A CA 1
ATOM 1711 C C . SER A 1 217 ? 25.247 7.027 20.787 1.00 33.87 219 SER A C 1
ATOM 1712 O O . SER A 1 217 ? 26.216 7.804 20.925 1.00 34.06 219 SER A O 1
ATOM 1715 N N . LEU A 1 218 ? 24.041 7.287 21.297 1.00 33.47 220 LEU A N 1
ATOM 1716 C CA . LEU A 1 218 ? 23.811 8.500 22.082 1.00 34.06 220 LEU A CA 1
ATOM 1717 C C . LEU A 1 218 ? 22.786 8.439 23.223 1.00 33.51 220 LEU A C 1
ATOM 1718 O O . LEU A 1 218 ? 21.880 7.588 23.227 1.00 33.15 220 LEU A O 1
ATOM 1723 N N . LYS A 1 219 ? 22.930 9.399 24.121 1.00 33.25 221 LYS A N 1
ATOM 1724 C CA . LYS A 1 219 ? 21.963 9.694 25.187 1.00 35.15 221 LYS A CA 1
ATOM 1725 C C . LYS A 1 219 ? 21.654 11.169 25.263 1.00 32.80 221 LYS A C 1
ATOM 1726 O O . LYS A 1 219 ? 22.598 12.006 25.296 1.00 32.81 221 LYS A O 1
ATOM 1732 N N . GLU A 1 220 ? 20.377 11.516 25.347 1.00 32.32 222 GLU A N 1
ATOM 1733 C CA . GLU A 1 220 ? 20.046 12.933 25.4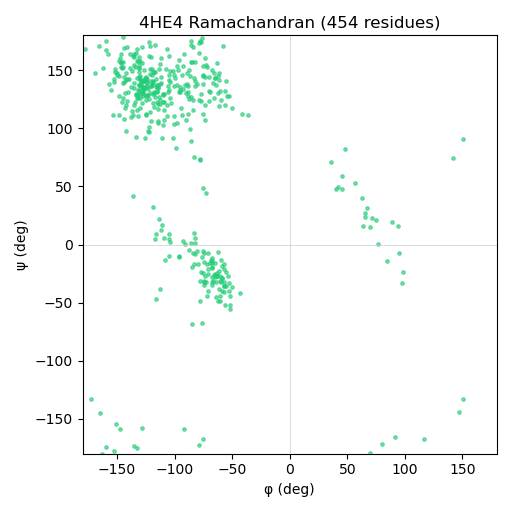30 1.00 34.17 222 GLU A CA 1
ATOM 1734 C C . GLU A 1 220 ? 18.944 13.268 26.409 1.00 32.85 222 GLU A C 1
ATOM 1735 O O . GLU A 1 220 ? 18.112 12.403 26.682 1.00 33.89 222 GLU A O 1
ATOM 1741 N N . THR A 1 221 ? 18.990 14.499 26.964 1.00 31.05 223 THR A N 1
ATOM 1742 C CA . THR A 1 221 ? 17.903 15.116 27.756 1.00 31.05 223 THR A CA 1
ATOM 1743 C C . THR A 1 221 ? 17.394 16.414 27.093 1.00 30.40 223 THR A C 1
ATOM 1744 O O . THR A 1 221 ? 18.189 17.284 26.756 1.00 30.37 223 THR A O 1
ATOM 1748 N N . VAL A 1 222 ? 16.065 16.509 26.937 1.00 30.50 224 VAL A N 1
ATOM 1749 C CA . VAL A 1 222 ? 15.362 17.493 26.096 1.00 31.35 224 VAL A CA 1
ATOM 1750 C C . VAL A 1 222 ? 14.134 18.047 26.862 1.00 31.28 224 VAL A C 1
ATOM 1751 O O . VAL A 1 222 ? 13.205 17.276 27.148 1.00 31.51 224 VAL A O 1
ATOM 1755 N N . ARG A 1 223 ? 14.118 19.344 27.201 1.00 30.81 225 ARG A N 1
ATOM 1756 C CA . ARG A 1 223 ? 12.958 19.949 27.863 1.00 30.37 225 ARG A CA 1
ATOM 1757 C C . ARG A 1 223 ? 12.467 21.246 27.246 1.00 31.14 225 ARG A C 1
ATOM 1758 O O . ARG A 1 223 ? 13.267 22.146 26.965 1.00 31.80 225 ARG A O 1
ATOM 1766 N N . ALA A 1 224 ? 11.144 21.403 27.118 1.00 30.93 226 ALA A N 1
ATOM 1767 C CA . ALA A 1 224 ? 10.536 22.708 26.807 1.00 31.48 226 ALA A CA 1
ATOM 1768 C C . ALA A 1 224 ? 10.620 23.726 27.973 1.00 33.89 226 ALA A C 1
ATOM 1769 O O . ALA A 1 224 ? 10.573 23.334 29.166 1.00 32.92 226 ALA A O 1
ATOM 1771 N N . VAL A 1 225 ? 10.805 25.008 27.624 1.00 34.72 227 VAL A N 1
ATOM 1772 C CA . VAL A 1 225 ? 11.135 26.071 28.637 1.00 36.03 227 VAL A CA 1
ATOM 1773 C C . VAL A 1 225 ? 10.238 27.262 28.400 1.00 36.13 227 VAL A C 1
ATOM 1774 O O . VAL A 1 225 ? 10.306 27.892 27.318 1.00 36.63 227 VAL A O 1
ATOM 1778 N N . ASP A 1 226 ? 9.376 27.572 29.372 1.00 36.35 228 ASP A N 1
ATOM 1779 C CA . ASP A 1 226 ? 8.497 28.751 29.296 1.00 37.61 228 ASP A CA 1
ATOM 1780 C C . ASP A 1 226 ? 9.266 30.094 29.639 1.00 37.93 228 ASP A C 1
ATOM 1781 O O . ASP A 1 226 ? 9.077 30.701 30.727 1.00 38.25 228 ASP A O 1
ATOM 1786 N N . CYS A 1 227 ? 10.107 30.564 28.722 1.00 37.18 229 CYS A N 1
ATOM 1787 C CA . CYS A 1 227 ? 11.078 31.660 29.001 1.00 37.42 229 CYS A CA 1
ATOM 1788 C C . CYS A 1 227 ? 10.481 33.030 29.308 1.00 38.11 229 CYS A C 1
ATOM 1789 O O . CYS A 1 227 ? 11.149 33.837 30.014 1.00 38.95 229 CYS A O 1
ATOM 1792 N N . ARG A 1 228 ? 9.270 33.323 28.811 1.00 37.49 230 ARG A N 1
ATOM 1793 C CA . ARG A 1 228 ? 8.623 34.580 29.186 1.00 39.54 230 ARG A CA 1
ATOM 1794 C C . ARG A 1 228 ? 8.399 34.665 30.738 1.00 40.48 230 ARG A C 1
ATOM 1795 O O . ARG A 1 228 ? 8.118 35.748 31.255 1.00 40.93 230 ARG A O 1
ATOM 1803 N N . LYS A 1 229 ? 8.554 33.545 31.440 1.00 41.07 231 LYS A N 1
ATOM 1804 C CA . LYS A 1 229 ? 8.345 33.478 32.911 1.00 42.18 231 LYS A CA 1
ATOM 1805 C C . LYS A 1 229 ? 9.597 33.141 33.680 1.00 42.06 231 LYS A C 1
ATOM 1806 O O . LYS A 1 229 ? 9.887 33.803 34.692 1.00 42.74 231 LYS A O 1
ATOM 1812 N N . THR A 1 230 ? 10.321 32.124 33.209 1.00 40.70 232 THR A N 1
ATOM 1813 C CA . THR A 1 230 ? 11.507 31.566 33.900 1.00 41.15 232 THR A CA 1
ATOM 1814 C C . THR A 1 230 ? 12.826 32.414 33.786 1.00 41.16 232 THR A C 1
ATOM 1815 O O . THR A 1 230 ? 13.747 32.195 34.574 1.00 38.41 232 THR A O 1
ATOM 1819 N N . TYR A 1 231 ? 12.955 33.261 32.750 1.00 40.73 233 TYR A N 1
ATOM 1820 C CA . TYR A 1 231 ? 14.111 34.214 32.665 1.00 40.27 233 TYR A CA 1
ATOM 1821 C C . TYR A 1 231 ? 13.954 35.573 33.507 1.00 41.33 233 TYR A C 1
ATOM 1822 O O . TYR A 1 231 ? 14.900 36.377 33.584 1.00 39.70 233 TYR A O 1
ATOM 1831 N N . ASP A 1 232 ? 12.769 35.826 34.077 1.00 42.84 234 ASP A N 1
ATOM 1832 C CA . ASP A 1 232 ? 12.496 36.976 34.978 1.00 45.88 234 ASP A CA 1
ATOM 1833 C C . ASP A 1 232 ? 13.366 36.972 36.245 1.00 46.01 234 ASP A C 1
ATOM 1834 O O . ASP A 1 232 ? 13.769 35.896 36.704 1.00 45.69 234 ASP A O 1
ATOM 1839 N N . GLY B 1 1 ? 38.176 34.376 42.017 1.00 59.77 1 GLY B N 1
ATOM 1840 C CA . GLY B 1 1 ? 37.670 35.793 41.981 1.00 59.64 1 GLY B CA 1
ATOM 1841 C C . GLY B 1 1 ? 38.715 36.707 41.333 1.00 59.49 1 GLY B C 1
ATOM 1842 O O . GLY B 1 1 ? 39.908 36.315 41.238 1.00 59.89 1 GLY B O 1
ATOM 1843 N N . SER B 1 2 ? 38.280 37.904 40.893 1.00 58.28 2 SER B N 1
ATOM 1844 C CA . SER B 1 2 ? 39.156 38.936 40.237 1.00 57.31 2 SER B CA 1
ATOM 1845 C C . SER B 1 2 ? 39.038 40.340 40.879 1.00 56.38 2 SER B C 1
ATOM 1846 O O . SER B 1 2 ? 38.005 40.695 41.465 1.00 56.43 2 SER B O 1
ATOM 1849 N N . SER B 1 3 ? 40.068 41.161 40.728 1.00 55.98 3 SER B N 1
ATOM 1850 C CA . SER B 1 3 ? 40.027 42.529 41.306 1.00 55.37 3 SER B CA 1
ATOM 1851 C C . SER B 1 3 ? 38.901 43.451 40.755 1.00 53.41 3 SER B C 1
ATOM 1852 O O . SER B 1 3 ? 38.288 44.203 41.524 1.00 53.09 3 SER B O 1
ATOM 1855 N N . GLY B 1 4 ? 38.599 43.374 39.453 1.00 52.06 4 GLY B N 1
ATOM 1856 C CA . GLY B 1 4 ? 37.491 44.171 38.907 1.00 49.59 4 GLY B CA 1
ATOM 1857 C C . GLY B 1 4 ? 36.143 44.033 39.622 1.00 48.38 4 GLY B C 1
ATOM 1858 O O . GLY B 1 4 ? 35.428 45.022 39.819 1.00 47.85 4 GLY B O 1
ATOM 1859 N N . ALA B 1 5 ? 35.809 42.812 40.024 1.00 47.67 5 ALA B N 1
ATOM 1860 C CA . ALA B 1 5 ? 34.477 42.476 40.533 1.00 48.47 5 ALA B CA 1
ATOM 1861 C C . ALA B 1 5 ? 34.033 43.239 41.791 1.00 49.09 5 ALA B C 1
ATOM 1862 O O . ALA B 1 5 ? 32.832 43.565 41.956 1.00 48.46 5 ALA B O 1
ATOM 1864 N N . LEU B 1 6 ? 34.998 43.589 42.646 1.00 50.00 6 LEU B N 1
ATOM 1865 C CA . LEU B 1 6 ? 34.715 44.370 43.858 1.00 50.49 6 LEU B CA 1
ATOM 1866 C C . LEU B 1 6 ? 34.212 45.780 43.523 1.00 52.02 6 LEU B C 1
ATOM 1867 O O . LEU B 1 6 ? 33.458 46.401 44.303 1.00 50.48 6 LEU B O 1
ATOM 1872 N N . LEU B 1 7 ? 34.571 46.281 42.337 1.00 53.46 7 LEU B N 1
ATOM 1873 C CA . LEU B 1 7 ? 33.979 47.545 41.894 1.00 54.93 7 LEU B CA 1
ATOM 1874 C C . LEU B 1 7 ? 32.451 47.478 41.710 1.00 55.99 7 LEU B C 1
ATOM 1875 O O . LEU B 1 7 ? 31.812 48.518 41.512 1.00 55.99 7 LEU B O 1
ATOM 1880 N N . PHE B 1 8 ? 31.845 46.285 41.834 1.00 56.78 8 PHE B N 1
ATOM 1881 C CA . PHE B 1 8 ? 30.428 46.144 41.448 1.00 57.96 8 PHE B CA 1
ATOM 1882 C C . PHE B 1 8 ? 29.391 45.907 42.529 1.00 59.74 8 PHE B C 1
ATOM 1883 O O . PHE B 1 8 ? 28.266 45.478 42.215 1.00 59.88 8 PHE B O 1
ATOM 1891 N N . HIS B 1 9 ? 29.713 46.164 43.796 1.00 60.95 9 HIS B N 1
ATOM 1892 C CA . HIS B 1 9 ? 28.697 45.880 44.823 1.00 62.26 9 HIS B CA 1
ATOM 1893 C C . HIS B 1 9 ? 27.677 47.017 44.873 1.00 61.87 9 HIS B C 1
ATOM 1894 O O . HIS B 1 9 ? 28.042 48.203 44.751 1.00 61.80 9 HIS B O 1
ATOM 1901 N N . GLY B 1 10 ? 26.403 46.654 44.988 1.00 61.88 10 GLY B N 1
ATOM 1902 C CA . GLY B 1 10 ? 25.302 47.644 44.977 1.00 61.79 10 GLY B CA 1
ATOM 1903 C C . GLY B 1 10 ? 25.028 48.328 43.643 1.00 61.21 10 GLY B C 1
ATOM 1904 O O . GLY B 1 10 ? 25.675 48.044 42.643 1.00 60.62 10 GLY B O 1
ATOM 1905 N N . LYS B 1 11 ? 24.042 49.221 43.635 1.00 61.68 11 LYS B N 1
ATOM 1906 C CA . LYS B 1 11 ? 23.695 50.041 42.451 1.00 61.55 11 LYS B CA 1
ATOM 1907 C C . LYS B 1 11 ? 24.819 50.983 41.966 1.00 61.16 11 LYS B C 1
ATOM 1908 O O . LYS B 1 11 ? 25.245 51.858 42.716 1.00 61.30 11 LYS B O 1
ATOM 1914 N N . ILE B 1 12 ? 25.276 50.799 40.714 1.00 60.03 12 ILE B N 1
ATOM 1915 C CA . ILE B 1 12 ? 26.384 51.549 40.080 1.00 59.15 12 ILE B CA 1
ATOM 1916 C C . ILE B 1 12 ? 25.828 52.320 38.863 1.00 58.62 12 ILE B C 1
ATOM 1917 O O . ILE B 1 12 ? 25.106 51.732 38.030 1.00 59.00 12 ILE B O 1
ATOM 1922 N N . PRO B 1 13 ? 26.137 53.629 38.755 1.00 56.75 13 PRO B N 1
ATOM 1923 C CA . PRO B 1 13 ? 25.504 54.432 37.678 1.00 55.22 13 PRO B CA 1
ATOM 1924 C C . PRO B 1 13 ? 26.030 54.121 36.269 1.00 52.55 13 PRO B C 1
ATOM 1925 O O . PRO B 1 13 ? 27.168 53.693 36.128 1.00 52.64 13 PRO B O 1
ATOM 1929 N N . TYR B 1 14 ? 25.181 54.343 35.254 1.00 51.00 14 TYR B N 1
ATOM 1930 C CA . TYR B 1 14 ? 25.474 53.952 33.837 1.00 48.80 14 TYR B CA 1
ATOM 1931 C C . TYR B 1 14 ? 25.207 55.143 32.908 1.00 46.65 14 TYR B C 1
ATOM 1932 O O . TYR B 1 14 ? 24.187 55.799 33.027 1.00 46.17 14 TYR B O 1
ATOM 1941 N N . VAL B 1 15 ? 26.141 55.416 32.003 1.00 46.14 15 VAL B N 1
ATOM 1942 C CA . VAL B 1 15 ? 25.988 56.487 30.984 1.00 46.22 15 VAL B CA 1
ATOM 1943 C C . VAL B 1 15 ? 26.179 55.893 29.556 1.00 45.65 15 VAL B C 1
ATOM 1944 O O . VAL B 1 15 ? 27.105 55.136 29.343 1.00 45.88 15 VAL B O 1
ATOM 1948 N N . VAL B 1 16 ? 25.345 56.262 28.583 1.00 46.27 16 VAL B N 1
ATOM 1949 C CA . VAL B 1 16 ? 25.543 55.761 27.192 1.00 45.71 16 VAL B CA 1
ATOM 1950 C C . VAL B 1 16 ? 25.725 56.884 26.175 1.00 46.11 16 VAL B C 1
ATOM 1951 O O . VAL B 1 16 ? 24.913 57.807 26.125 1.00 45.93 16 VAL B O 1
ATOM 1955 N N . GLU B 1 17 ? 26.775 56.762 25.355 1.00 46.79 17 GLU B N 1
ATOM 1956 C CA . GLU B 1 17 ? 27.068 57.722 24.260 1.00 48.00 17 GLU B CA 1
ATOM 1957 C C . GLU B 1 17 ? 27.086 57.053 22.873 1.00 46.11 17 GLU B C 1
ATOM 1958 O O . GLU B 1 17 ? 28.032 56.349 22.554 1.00 46.30 17 GLU B O 1
ATOM 1964 N N . MET B 1 18 ? 26.044 57.296 22.069 1.00 45.48 18 MET B N 1
ATOM 1965 C CA . MET B 1 18 ? 25.872 56.605 20.783 1.00 45.00 18 MET B CA 1
ATOM 1966 C C . MET B 1 18 ? 25.664 57.518 19.557 1.00 43.73 18 MET B C 1
ATOM 1967 O O . MET B 1 18 ? 24.864 58.447 19.565 1.00 44.38 18 MET B O 1
ATOM 1972 N N . GLU B 1 19 ? 26.365 57.200 18.490 1.00 44.15 19 GLU B N 1
ATOM 1973 C CA . GLU B 1 19 ? 26.226 57.907 17.226 1.00 44.58 19 GLU B CA 1
ATOM 1974 C C . GLU B 1 19 ? 25.956 56.914 16.116 1.00 44.44 19 GLU B C 1
ATOM 1975 O O . GLU B 1 19 ? 26.576 55.848 16.094 1.00 43.90 19 GLU B O 1
ATOM 1981 N N . GLY B 1 20 ? 25.086 57.293 15.168 1.00 44.62 20 GLY B N 1
ATOM 1982 C CA . GLY B 1 20 ? 24.751 56.427 14.027 1.00 44.48 20 GLY B CA 1
ATOM 1983 C C . GLY B 1 20 ? 24.705 57.041 12.628 1.00 44.91 20 GLY B C 1
ATOM 1984 O O . GLY B 1 20 ? 24.512 58.253 12.477 1.00 44.24 20 GLY B O 1
ATOM 1985 N N . ASN B 1 21 ? 24.926 56.188 11.620 1.00 45.61 21 ASN B N 1
ATOM 1986 C CA . ASN B 1 21 ? 24.734 56.504 10.204 1.00 46.73 21 ASN B CA 1
ATOM 1987 C C . ASN B 1 21 ? 24.195 55.260 9.466 1.00 47.63 21 ASN B C 1
ATOM 1988 O O . ASN B 1 21 ? 24.942 54.275 9.254 1.00 48.22 21 ASN B O 1
ATOM 1993 N N . VAL B 1 22 ? 22.928 55.319 9.087 1.00 48.44 22 VAL B N 1
ATOM 1994 C CA . VAL B 1 22 ? 22.282 54.317 8.250 1.00 50.53 22 VAL B CA 1
ATOM 1995 C C . VAL B 1 22 ? 21.866 54.888 6.899 1.00 53.09 22 VAL B C 1
ATOM 1996 O O . VAL B 1 22 ? 20.919 55.641 6.789 1.00 52.33 22 VAL B O 1
ATOM 2000 N N . ASP B 1 23 ? 22.611 54.513 5.876 1.00 56.15 23 ASP B N 1
ATOM 2001 C CA . ASP B 1 23 ? 22.364 54.939 4.507 1.00 59.16 23 ASP B CA 1
ATOM 2002 C C . ASP B 1 23 ? 21.858 56.360 4.350 1.00 60.07 23 ASP B C 1
ATOM 2003 O O . ASP B 1 23 ? 20.702 56.570 4.027 1.00 60.97 23 ASP B O 1
ATOM 2008 N N . GLY B 1 24 ? 22.717 57.339 4.583 1.00 60.43 24 GLY B N 1
ATOM 2009 C CA . GLY B 1 24 ? 22.307 58.715 4.424 1.00 60.82 24 GLY B CA 1
ATOM 2010 C C . GLY B 1 24 ? 21.876 59.489 5.664 1.00 60.76 24 GLY B C 1
ATOM 2011 O O . GLY B 1 24 ? 22.077 60.690 5.742 1.00 60.64 24 GLY B O 1
ATOM 2012 N N . HIS B 1 25 ? 21.261 58.806 6.614 1.00 59.50 25 HIS B N 1
ATOM 2013 C CA . HIS B 1 25 ? 20.742 59.435 7.859 1.00 58.44 25 HIS B CA 1
ATOM 2014 C C . HIS B 1 25 ? 21.743 59.380 9.025 1.00 56.65 25 HIS B C 1
ATOM 2015 O O . HIS B 1 25 ? 21.977 58.301 9.565 1.00 56.96 25 HIS B O 1
ATOM 2022 N N . THR B 1 26 ? 22.301 60.515 9.455 1.00 54.66 26 THR B N 1
ATOM 2023 C CA . THR B 1 26 ? 23.089 60.529 10.728 1.00 52.46 26 THR B CA 1
ATOM 2024 C C . THR B 1 26 ? 22.169 60.834 11.929 1.00 50.86 26 THR B C 1
ATOM 2025 O O . THR B 1 26 ? 21.179 61.537 11.767 1.00 50.22 26 THR B O 1
ATOM 2029 N N . PHE B 1 27 ? 22.470 60.277 13.109 1.00 49.57 27 PHE B N 1
ATOM 2030 C CA . PHE B 1 27 ? 21.685 60.546 14.333 1.00 47.76 27 PHE B CA 1
ATOM 2031 C C . PHE B 1 27 ? 22.480 60.259 15.615 1.00 46.94 27 PHE B C 1
ATOM 2032 O O . PHE B 1 27 ? 23.516 59.590 15.571 1.00 46.45 27 PHE B O 1
ATOM 2040 N N . SER B 1 28 ? 21.986 60.776 16.741 1.00 46.16 28 SER B N 1
ATOM 2041 C CA . SER B 1 28 ? 22.648 60.614 18.060 1.00 45.20 28 SER B CA 1
ATOM 2042 C C . SER B 1 28 ? 21.625 60.299 19.149 1.00 45.00 28 SER B C 1
ATOM 2043 O O . SER B 1 28 ? 20.497 60.780 19.136 1.00 44.01 28 SER B O 1
ATOM 2046 N N . ILE B 1 29 ? 22.076 59.541 20.140 1.00 44.49 29 ILE B N 1
ATOM 2047 C CA . ILE B 1 29 ? 21.231 59.128 21.244 1.00 44.13 29 ILE B CA 1
ATOM 2048 C C . ILE B 1 29 ? 22.073 59.223 22.509 1.00 43.56 29 ILE B C 1
ATOM 2049 O O . ILE B 1 29 ? 23.236 58.880 22.475 1.00 43.41 29 ILE B O 1
ATOM 2054 N N . ARG B 1 30 ? 21.478 59.647 23.615 1.00 44.53 30 ARG B N 1
ATOM 2055 C CA . ARG B 1 30 ? 22.186 59.734 24.912 1.00 45.58 30 ARG B CA 1
ATOM 2056 C C . ARG B 1 30 ? 21.321 59.023 25.947 1.00 45.41 30 ARG B C 1
ATOM 2057 O O . ARG B 1 30 ? 20.100 59.191 25.937 1.00 46.55 30 ARG B O 1
ATOM 2065 N N . GLY B 1 31 ? 21.934 58.213 26.799 1.00 45.46 31 GLY B N 1
ATOM 2066 C CA . GLY B 1 31 ? 21.202 57.503 27.829 1.00 45.74 31 GLY B CA 1
ATOM 2067 C C . GLY B 1 31 ? 21.856 57.542 29.196 1.00 46.47 31 GLY B C 1
ATOM 2068 O O . GLY B 1 31 ? 23.054 57.755 29.318 1.00 45.63 31 GLY B O 1
ATOM 2069 N N . LYS B 1 32 ? 21.061 57.262 30.219 1.00 48.22 32 LYS B N 1
ATOM 2070 C CA . LYS B 1 32 ? 21.504 57.304 31.608 1.00 49.92 32 LYS B CA 1
ATOM 2071 C C . LYS B 1 32 ? 20.671 56.325 32.449 1.00 50.47 32 LYS B C 1
ATOM 2072 O O . LYS B 1 32 ? 19.455 56.199 32.210 1.00 50.42 32 LYS B O 1
ATOM 2078 N N . GLY B 1 33 ? 21.314 55.610 33.386 1.00 50.15 33 GLY B N 1
ATOM 2079 C CA . GLY B 1 33 ? 20.570 54.812 34.387 1.00 51.49 33 GLY B CA 1
ATOM 2080 C C . GLY B 1 33 ? 21.458 54.207 35.469 1.00 51.94 33 GLY B C 1
ATOM 2081 O O . GLY B 1 33 ? 22.309 54.893 36.020 1.00 52.44 33 GLY B O 1
ATOM 2082 N N . TYR B 1 34 ? 21.275 52.924 35.762 1.00 52.39 34 TYR B N 1
ATOM 2083 C CA . TYR B 1 34 ? 22.202 52.171 36.622 1.00 53.60 34 TYR B CA 1
ATOM 2084 C C . TYR B 1 34 ? 22.095 50.637 36.416 1.00 52.71 34 TYR B C 1
ATOM 2085 O O . TYR B 1 34 ? 21.146 50.135 35.793 1.00 52.68 34 TYR B O 1
ATOM 2094 N N . GLY B 1 35 ? 23.062 49.897 36.941 1.00 51.02 35 GLY B N 1
ATOM 2095 C CA . GLY B 1 35 ? 22.988 48.448 36.969 1.00 50.54 35 GLY B CA 1
ATOM 2096 C C . GLY B 1 35 ? 23.333 47.881 38.345 1.00 50.58 35 GLY B C 1
ATOM 2097 O O . GLY B 1 35 ? 24.210 48.405 39.051 1.00 50.22 35 GLY B O 1
ATOM 2098 N N . ASP B 1 36 ? 22.646 46.812 38.730 1.00 49.89 36 ASP B N 1
ATOM 2099 C CA . ASP B 1 36 ? 22.937 46.123 39.990 1.00 49.16 36 ASP B CA 1
ATOM 2100 C C . ASP B 1 36 ? 23.274 44.673 39.695 1.00 48.29 36 ASP B C 1
ATOM 2101 O O . ASP B 1 36 ? 22.352 43.830 39.560 1.00 48.40 36 ASP B O 1
ATOM 2106 N N . ALA B 1 37 ? 24.574 44.386 39.610 1.00 46.29 37 ALA B N 1
ATOM 2107 C CA . ALA B 1 37 ? 25.087 43.054 39.260 1.00 47.79 37 ALA B CA 1
ATOM 2108 C C . ALA B 1 37 ? 24.877 41.915 40.240 1.00 48.89 37 ALA B C 1
ATOM 2109 O O . ALA B 1 37 ? 25.124 40.776 39.866 1.00 50.86 37 ALA B O 1
ATOM 2111 N N . SER B 1 38 ? 24.455 42.194 41.475 1.00 50.23 38 SER B N 1
ATOM 2112 C CA . SER B 1 38 ? 24.209 41.133 42.477 1.00 51.15 38 SER B CA 1
ATOM 2113 C C . SER B 1 38 ? 22.907 40.349 42.182 1.00 51.90 38 SER B C 1
ATOM 2114 O O . SER B 1 38 ? 22.854 39.150 42.469 1.00 51.76 38 SER B O 1
ATOM 2117 N N . VAL B 1 39 ? 21.901 41.043 41.608 1.00 52.65 39 VAL B N 1
ATOM 2118 C CA . VAL B 1 39 ? 20.649 40.455 41.019 1.00 53.34 39 VAL B CA 1
ATOM 2119 C C . VAL B 1 39 ? 20.544 40.512 39.451 1.00 53.98 39 VAL B C 1
ATOM 2120 O O . VAL B 1 39 ? 19.502 40.162 38.858 1.00 53.93 39 VAL B O 1
ATOM 2124 N N . GLY B 1 40 ? 21.609 40.965 38.798 1.00 54.29 40 GLY B N 1
ATOM 2125 C CA . GLY B 1 40 ? 21.687 41.064 37.320 1.00 53.96 40 GLY B CA 1
ATOM 2126 C C . GLY B 1 40 ? 20.761 42.041 36.627 1.00 54.29 40 GLY B C 1
ATOM 2127 O O . GLY B 1 40 ? 20.404 41.821 35.447 1.00 54.52 40 GLY B O 1
ATOM 2128 N N . LYS B 1 41 ? 20.347 43.114 37.302 1.00 53.64 41 LYS B N 1
ATOM 2129 C CA . LYS B 1 41 ? 19.364 43.995 36.670 1.00 54.68 41 LYS B CA 1
ATOM 2130 C C . LYS B 1 41 ? 19.867 45.366 36.185 1.00 55.10 41 LYS B C 1
ATOM 2131 O O . LYS B 1 41 ? 20.816 45.951 36.752 1.00 56.05 41 LYS B O 1
ATOM 2137 N N . VAL B 1 42 ? 19.222 45.885 35.139 1.00 53.80 42 VAL B N 1
ATOM 2138 C CA . VAL B 1 42 ? 19.628 47.164 34.536 1.00 53.18 42 VAL B CA 1
ATOM 2139 C C . VAL B 1 42 ? 18.373 47.931 34.163 1.00 53.30 42 VAL B C 1
ATOM 2140 O O . VAL B 1 42 ? 17.477 47.323 33.542 1.00 53.18 42 VAL B O 1
ATOM 2144 N N . ASP B 1 43 ? 18.308 49.224 34.559 1.00 52.25 43 ASP B N 1
ATOM 2145 C CA . ASP B 1 43 ? 17.262 50.208 34.205 1.00 52.82 43 ASP B CA 1
ATOM 2146 C C . ASP B 1 43 ? 17.887 51.404 33.481 1.00 52.43 43 ASP B C 1
ATOM 2147 O O . ASP B 1 43 ? 18.914 51.920 33.935 1.00 51.68 43 ASP B O 1
ATOM 2152 N N . ALA B 1 44 ? 17.263 51.892 32.400 1.00 51.81 44 ALA B N 1
ATOM 2153 C CA . ALA B 1 44 ? 17.797 53.061 31.689 1.00 50.93 44 ALA B CA 1
ATOM 2154 C C . ALA B 1 44 ? 16.788 53.759 30.767 1.00 51.61 44 ALA B C 1
ATOM 2155 O O . ALA B 1 44 ? 15.835 53.136 30.255 1.00 51.44 44 ALA B O 1
ATOM 2157 N N . GLN B 1 45 ? 16.998 55.061 30.589 1.00 51.04 45 GLN B N 1
ATOM 2158 C CA . GLN B 1 45 ? 16.139 55.925 29.796 1.00 51.30 45 GLN B CA 1
ATOM 2159 C C . GLN B 1 45 ? 16.959 56.514 28.630 1.00 50.40 45 GLN B C 1
ATOM 2160 O O . GLN B 1 45 ? 18.128 56.882 28.816 1.00 49.99 45 GLN B O 1
ATOM 2166 N N . PHE B 1 46 ? 16.354 56.593 27.444 1.00 48.84 46 PHE B N 1
ATOM 2167 C CA . PHE B 1 46 ? 17.059 57.020 26.216 1.00 49.02 46 PHE B CA 1
ATOM 2168 C C . PHE B 1 46 ? 16.295 58.159 25.457 1.00 49.55 46 PHE B C 1
ATOM 2169 O O . PHE B 1 46 ? 15.046 58.123 25.339 1.00 50.79 46 PHE B O 1
ATOM 2177 N N . ILE B 1 47 ? 17.047 59.166 24.977 1.00 49.72 47 ILE B N 1
ATOM 2178 C CA . ILE B 1 47 ? 16.556 60.279 24.136 1.00 49.13 47 ILE B CA 1
ATOM 2179 C C . ILE B 1 47 ? 17.337 60.377 22.792 1.00 49.25 47 ILE B C 1
ATOM 2180 O O . ILE B 1 47 ? 18.572 60.261 22.768 1.00 47.66 47 ILE B O 1
ATOM 2185 N N . CYS B 1 48 ? 16.619 60.568 21.676 1.00 49.38 48 CYS B N 1
ATOM 2186 C CA . CYS B 1 48 ? 17.273 60.908 20.406 1.00 51.01 48 CYS B CA 1
ATOM 2187 C C . CYS B 1 48 ? 17.393 62.434 20.240 1.00 51.83 48 CYS B C 1
ATOM 2188 O O . CYS B 1 48 ? 16.381 63.124 19.966 1.00 52.80 48 CYS B O 1
ATOM 2191 N N . THR B 1 49 ? 18.606 62.962 20.385 1.00 51.72 49 THR B N 1
ATOM 2192 C CA . THR B 1 49 ? 18.803 64.439 20.367 1.00 52.24 49 THR B CA 1
ATOM 2193 C C . THR B 1 49 ? 18.679 65.106 18.970 1.00 52.50 49 THR B C 1
ATOM 2194 O O . THR B 1 49 ? 18.339 66.279 18.854 1.00 52.59 49 THR B O 1
ATOM 2198 N N . THR B 1 50 ? 18.967 64.365 17.916 1.00 52.69 50 THR B N 1
ATOM 2199 C CA . THR B 1 50 ? 18.933 64.943 16.561 1.00 52.29 50 THR B CA 1
ATOM 2200 C C . THR B 1 50 ? 17.525 64.972 15.940 1.00 52.87 50 THR B C 1
ATOM 2201 O O . THR B 1 50 ? 17.298 65.680 14.960 1.00 53.54 50 THR B O 1
ATOM 2205 N N . GLY B 1 51 ? 16.574 64.205 16.491 1.00 53.21 51 GLY B N 1
ATOM 2206 C CA . GLY B 1 51 ? 15.189 64.141 15.945 1.00 52.38 51 GLY B CA 1
ATOM 2207 C C . GLY B 1 51 ? 14.474 62.800 16.180 1.00 51.90 51 GLY B C 1
ATOM 2208 O O . GLY B 1 51 ? 14.466 62.268 17.303 1.00 52.60 51 GLY B O 1
ATOM 2209 N N . ASP B 1 52 ? 13.856 62.259 15.130 1.00 51.08 52 ASP B N 1
ATOM 2210 C CA . ASP B 1 52 ? 13.274 60.890 15.178 1.00 50.14 52 ASP B CA 1
ATOM 2211 C C . ASP B 1 52 ? 14.322 59.877 14.658 1.00 48.69 52 ASP B C 1
ATOM 2212 O O . ASP B 1 52 ? 14.955 60.147 13.621 1.00 49.24 52 ASP B O 1
ATOM 2217 N N . VAL B 1 53 ? 14.522 58.746 15.364 1.00 46.47 53 VAL B N 1
ATOM 2218 C CA . VAL B 1 53 ? 15.372 57.627 14.863 1.00 44.64 53 VAL B CA 1
ATOM 2219 C C . VAL B 1 53 ? 14.849 57.183 13.471 1.00 42.16 53 VAL B C 1
ATOM 2220 O O . VAL B 1 53 ? 13.652 57.178 13.249 1.00 42.10 53 VAL B O 1
ATOM 2224 N N . PRO B 1 54 ? 15.741 56.859 12.528 1.00 41.14 54 PRO B N 1
ATOM 2225 C CA . PRO B 1 54 ? 15.274 56.432 11.206 1.00 40.83 54 PRO B CA 1
ATOM 2226 C C . PRO B 1 54 ? 15.101 54.891 11.032 1.00 40.68 54 PRO B C 1
ATOM 2227 O O . PRO B 1 54 ? 14.807 54.442 9.904 1.00 40.39 54 PRO B O 1
ATOM 2231 N N . VAL B 1 55 ? 15.334 54.113 12.096 1.00 39.32 55 VAL B N 1
ATOM 2232 C CA . VAL B 1 55 ? 15.032 52.646 12.160 1.00 38.93 55 VAL B CA 1
ATOM 2233 C C . VAL B 1 55 ? 14.250 52.409 13.470 1.00 38.82 55 VAL B C 1
ATOM 2234 O O . VAL B 1 55 ? 14.351 53.212 14.395 1.00 39.15 55 VAL B O 1
ATOM 2238 N N . PRO B 1 56 ? 13.473 51.313 13.568 1.00 39.17 56 PRO B N 1
ATOM 2239 C CA . PRO B 1 56 ? 12.640 51.159 14.787 1.00 38.67 56 PRO B CA 1
ATOM 2240 C C . PRO B 1 56 ? 13.492 50.927 16.053 1.00 38.07 56 PRO B C 1
ATOM 2241 O O . PRO B 1 56 ? 14.593 50.331 15.970 1.00 37.55 56 PRO B O 1
ATOM 2245 N N . TRP B 1 57 ? 12.990 51.372 17.214 1.00 37.13 57 TRP B N 1
ATOM 2246 C CA . TRP B 1 57 ? 13.805 51.324 18.455 1.00 36.14 57 TRP B CA 1
ATOM 2247 C C . TRP B 1 57 ? 14.283 49.925 18.793 1.00 36.16 57 TRP B C 1
ATOM 2248 O O . TRP B 1 57 ? 15.370 49.750 19.409 1.00 36.57 57 TRP B O 1
ATOM 2259 N N . SER B 1 58 ? 13.474 48.919 18.439 1.00 35.90 58 SER B N 1
ATOM 2260 C CA . SER B 1 58 ? 13.790 47.509 18.796 1.00 36.50 58 SER B CA 1
ATOM 2261 C C . SER B 1 58 ? 15.118 46.989 18.264 1.00 34.71 58 SER B C 1
ATOM 2262 O O . SER B 1 58 ? 15.818 46.274 18.996 1.00 33.86 58 SER B O 1
ATOM 2265 N N . THR B 1 59 ? 15.446 47.364 17.006 1.00 34.34 59 THR B N 1
ATOM 2266 C CA . THR B 1 59 ? 16.673 47.009 16.317 1.00 34.01 59 THR B CA 1
ATOM 2267 C C . THR B 1 59 ? 17.963 47.566 16.908 1.00 34.19 59 THR B C 1
ATOM 2268 O O . THR B 1 59 ? 19.055 47.058 16.558 1.00 32.56 59 THR B O 1
ATOM 2272 N N . LEU B 1 60 ? 17.832 48.585 17.783 1.00 34.12 60 LEU B N 1
ATOM 2273 C CA . LEU B 1 60 ? 18.977 49.282 18.473 1.00 33.99 60 LEU B CA 1
ATOM 2274 C C . LEU B 1 60 ? 19.286 48.755 19.887 1.00 34.47 60 LEU B C 1
ATOM 2275 O O . LEU B 1 60 ? 20.350 49.086 20.455 1.00 33.50 60 LEU B O 1
ATOM 2280 N N . VAL B 1 61 ? 18.408 47.922 20.442 1.00 34.30 61 VAL B N 1
ATOM 2281 C CA . VAL B 1 61 ? 18.540 47.559 21.868 1.00 34.08 61 VAL B CA 1
ATOM 2282 C C . VAL B 1 61 ? 19.863 46.851 22.235 1.00 35.03 61 VAL B C 1
ATOM 2283 O O . VAL B 1 61 ? 20.477 47.157 23.296 1.00 36.02 61 VAL B O 1
ATOM 2287 N N . THR B 1 62 ? 20.295 45.887 21.423 1.00 33.21 62 THR B N 1
ATOM 2288 C CA . THR B 1 62 ? 21.531 45.126 21.746 1.00 34.64 62 THR B CA 1
ATOM 2289 C C . THR B 1 62 ? 22.829 45.985 21.702 1.00 34.81 62 THR B C 1
ATOM 2290 O O . THR B 1 62 ? 23.818 45.720 22.456 1.00 33.49 62 THR B O 1
ATOM 2294 N N . THR B 1 63 ? 22.835 47.000 20.826 1.00 35.02 63 THR B N 1
ATOM 2295 C CA . THR B 1 63 ? 23.921 47.982 20.757 1.00 33.82 63 THR B CA 1
ATOM 2296 C C . THR B 1 63 ? 23.930 48.935 21.971 1.00 36.09 63 THR B C 1
ATOM 2297 O O . THR B 1 63 ? 25.005 49.273 22.511 1.00 34.85 63 THR B O 1
ATOM 2301 N N . LEU B 1 64 ? 22.741 49.361 22.415 1.00 37.49 64 LEU B N 1
ATOM 2302 C CA . LEU B 1 64 ? 22.608 50.236 23.605 1.00 38.90 64 LEU B CA 1
ATOM 2303 C C . LEU B 1 64 ? 22.865 49.576 24.993 1.00 40.87 64 LEU B C 1
ATOM 2304 O O . LEU B 1 64 ? 23.383 50.292 25.895 1.00 40.60 64 LEU B O 1
ATOM 2331 N N . ALA B 1 66 ? 25.934 46.320 28.003 1.00 45.40 68 ALA B N 1
ATOM 2332 C CA . ALA B 1 66 ? 26.954 46.237 29.126 1.00 44.86 68 ALA B CA 1
ATOM 2333 C C . ALA B 1 66 ? 26.841 44.945 29.867 1.00 45.75 68 ALA B C 1
ATOM 2334 O O . ALA B 1 66 ? 26.072 44.828 30.823 1.00 47.00 68 ALA B O 1
ATOM 2336 N N . GLN B 1 67 ? 27.606 43.963 29.405 1.00 45.71 69 GLN B N 1
ATOM 2337 C CA . GLN B 1 67 ? 27.462 42.591 29.902 1.00 45.65 69 GLN B CA 1
ATOM 2338 C C . GLN B 1 67 ? 28.230 42.375 31.225 1.00 45.55 69 GLN B C 1
ATOM 2339 O O . GLN B 1 67 ? 28.231 41.280 31.817 1.00 44.64 69 GLN B O 1
ATOM 2345 N N . CYS B 1 68 ? 28.862 43.455 31.691 1.00 45.85 70 CYS B N 1
ATOM 2346 C CA . CYS B 1 68 ? 29.449 43.508 33.060 1.00 46.10 70 CYS B CA 1
ATOM 2347 C C . CYS B 1 68 ? 28.364 43.568 34.148 1.00 45.80 70 CYS B C 1
ATOM 2348 O O . CYS B 1 68 ? 28.628 43.223 35.299 1.00 47.82 70 CYS B O 1
ATOM 2351 N N . PHE B 1 69 ? 27.140 43.990 33.841 1.00 45.22 71 PHE B N 1
ATOM 2352 C CA . PHE B 1 69 ? 26.100 43.908 34.873 1.00 46.38 71 PHE B CA 1
ATOM 2353 C C . PHE B 1 69 ? 25.385 42.535 35.046 1.00 47.31 71 PHE B C 1
ATOM 2354 O O . PHE B 1 69 ? 24.366 42.449 35.778 1.00 46.91 71 PHE B O 1
ATOM 2362 N N . ALA B 1 70 ? 25.907 41.486 34.386 1.00 46.14 72 ALA B N 1
ATOM 2363 C CA . ALA B 1 70 ? 25.299 40.147 34.465 1.00 46.88 72 ALA B CA 1
ATOM 2364 C C . ALA B 1 70 ? 25.573 39.494 35.805 1.00 46.88 72 ALA B C 1
ATOM 2365 O O . ALA B 1 70 ? 26.677 39.617 36.320 1.00 46.06 72 ALA B O 1
ATOM 2367 N N . LYS B 1 71 ? 24.601 38.734 36.322 1.00 46.89 73 LYS B N 1
ATOM 2368 C CA . LYS B 1 71 ? 24.850 37.889 37.497 1.00 46.45 73 LYS B CA 1
ATOM 2369 C C . LYS B 1 71 ? 25.673 36.673 37.157 1.00 46.14 73 LYS B C 1
ATOM 2370 O O . LYS B 1 71 ? 25.165 35.764 36.490 1.00 46.49 73 LYS B O 1
ATOM 2376 N N . TYR B 1 72 ? 26.947 36.669 37.585 1.00 45.59 74 TYR B N 1
ATOM 2377 C CA . TYR B 1 72 ? 27.804 35.484 37.597 1.00 45.76 74 TYR B CA 1
ATOM 2378 C C . TYR B 1 72 ? 27.948 34.921 39.028 1.00 48.21 74 TYR B C 1
ATOM 2379 O O . TYR B 1 72 ? 28.352 35.650 39.950 1.00 48.54 74 TYR B O 1
ATOM 2388 N N . GLY B 1 73 ? 27.646 33.631 39.202 1.00 50.21 75 GLY B N 1
ATOM 2389 C CA . GLY B 1 73 ? 27.915 32.916 40.467 1.00 51.93 75 GLY B CA 1
ATOM 2390 C C . GLY B 1 73 ? 29.354 32.404 40.511 1.00 54.11 75 GLY B C 1
ATOM 2391 O O . GLY B 1 73 ? 30.073 32.426 39.479 1.00 54.00 75 GLY B O 1
ATOM 2392 N N . PRO B 1 74 ? 29.794 31.910 41.694 1.00 55.03 76 PRO B N 1
ATOM 2393 C CA . PRO B 1 74 ? 31.193 31.464 41.904 1.00 55.18 76 PRO B CA 1
ATOM 2394 C C . PRO B 1 74 ? 31.750 30.428 40.924 1.00 54.87 76 PRO B C 1
ATOM 2395 O O . PRO B 1 74 ? 32.949 30.397 40.692 1.00 54.92 76 PRO B O 1
ATOM 2399 N N . GLU B 1 75 ? 30.888 29.614 40.340 1.00 54.89 77 GLU B N 1
ATOM 2400 C CA . GLU B 1 75 ? 31.285 28.495 39.470 1.00 54.90 77 GLU B CA 1
ATOM 2401 C C . GLU B 1 75 ? 31.793 28.799 37.999 1.00 54.70 77 GLU B C 1
ATOM 2402 O O . GLU B 1 75 ? 32.203 27.875 37.287 1.00 54.29 77 GLU B O 1
ATOM 2408 N N . LEU B 1 76 ? 31.744 30.064 37.543 1.00 53.75 78 LEU B N 1
ATOM 2409 C CA . LEU B 1 76 ? 32.162 30.450 36.150 1.00 53.24 78 LEU B CA 1
ATOM 2410 C C . LEU B 1 76 ? 33.115 31.663 36.127 1.00 52.17 78 LEU B C 1
ATOM 2411 O O . LEU B 1 76 ? 32.942 32.602 36.909 1.00 53.11 78 LEU B O 1
ATOM 2416 N N . LYS B 1 77 ? 34.071 31.670 35.210 1.00 51.02 79 LYS B N 1
ATOM 2417 C CA . LYS B 1 77 ? 34.930 32.859 34.987 1.00 50.96 79 LYS B CA 1
ATOM 2418 C C . LYS B 1 77 ? 34.188 34.054 34.344 1.00 50.88 79 LYS B C 1
ATOM 2419 O O . LYS B 1 77 ? 33.636 33.892 33.256 1.00 51.18 79 LYS B O 1
ATOM 2425 N N . ASP B 1 78 ? 34.197 35.220 34.988 1.00 49.32 80 ASP B N 1
ATOM 2426 C CA . ASP B 1 78 ? 33.516 36.434 34.547 1.00 48.10 80 ASP B CA 1
ATOM 2427 C C . ASP B 1 78 ? 34.442 37.411 33.849 1.00 48.66 80 ASP B C 1
ATOM 2428 O O . ASP B 1 78 ? 34.934 38.338 34.439 1.00 48.80 80 ASP B O 1
ATOM 2433 N N . PHE B 1 79 ? 34.674 37.188 32.575 1.00 47.90 81 PHE B N 1
ATOM 2434 C CA . PHE B 1 79 ? 35.562 38.005 31.741 1.00 47.42 81 PHE B CA 1
ATOM 2435 C C . PHE B 1 79 ? 35.312 39.504 31.768 1.00 48.61 81 PHE B C 1
ATOM 2436 O O . PHE B 1 79 ? 36.253 40.324 31.855 1.00 49.08 81 PHE B O 1
ATOM 2444 N N . TYR B 1 80 ? 34.047 39.894 31.688 1.00 49.50 82 TYR B N 1
ATOM 2445 C CA . TYR B 1 80 ? 33.720 41.295 31.513 1.00 49.60 82 TYR B CA 1
ATOM 2446 C C . TYR B 1 80 ? 34.260 42.132 32.716 1.00 50.46 82 TYR B C 1
ATOM 2447 O O . TYR B 1 80 ? 34.924 43.170 32.522 1.00 51.04 82 TYR B O 1
ATOM 2456 N N . LYS B 1 81 ? 33.965 41.653 33.925 1.00 49.94 83 LYS B N 1
ATOM 2457 C CA . LYS B 1 81 ? 34.369 42.272 35.199 1.00 50.10 83 LYS B CA 1
ATOM 2458 C C . LYS B 1 81 ? 35.892 42.217 35.446 1.00 50.24 83 LYS B C 1
ATOM 2459 O O . LYS B 1 81 ? 36.497 43.167 36.020 1.00 51.18 83 LYS B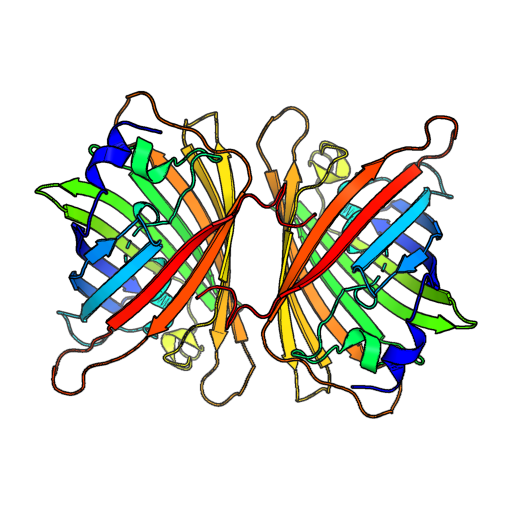 O 1
ATOM 2465 N N . SER B 1 82 ? 36.507 41.128 35.005 1.00 49.86 84 SER B N 1
ATOM 2466 C CA . SER B 1 82 ? 37.925 40.934 35.177 1.00 49.93 84 SER B CA 1
ATOM 2467 C C . SER B 1 82 ? 38.767 42.018 34.458 1.00 50.78 84 SER B C 1
ATOM 2468 O O . 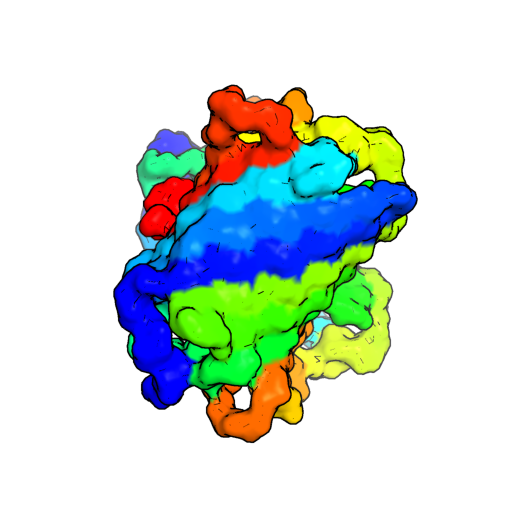SER B 1 82 ? 39.928 42.259 34.840 1.00 49.00 84 SER B O 1
ATOM 2471 N N . CYS B 1 83 ? 38.175 42.668 33.429 1.00 50.65 85 CYS B N 1
ATOM 2472 C CA . CYS B 1 83 ? 38.845 43.700 32.608 1.00 49.54 85 CYS B CA 1
ATOM 2473 C C . CYS B 1 83 ? 38.890 45.087 33.283 1.00 49.98 85 CYS B C 1
ATOM 2474 O O . CYS B 1 83 ? 39.574 45.996 32.839 1.00 49.80 85 CYS B O 1
ATOM 2477 N N . MET B 1 84 ? 38.071 45.274 34.298 1.00 50.23 86 MET B N 1
ATOM 2478 C CA . MET B 1 84 ? 37.887 46.592 34.837 1.00 52.15 86 MET B CA 1
ATOM 2479 C C . MET B 1 84 ? 38.994 46.884 35.879 1.00 52.82 86 MET B C 1
ATOM 2480 O O . MET B 1 84 ? 39.541 45.946 36.467 1.00 52.47 86 MET B O 1
ATOM 2485 N N . PRO B 1 85 ? 39.280 48.173 36.139 1.00 53.38 87 PRO B N 1
ATOM 2486 C CA . PRO B 1 85 ? 38.482 49.315 35.664 1.00 53.18 87 PRO B CA 1
ATOM 2487 C C . PRO B 1 85 ? 38.866 49.830 34.267 1.00 52.37 87 PRO B C 1
ATOM 2488 O O . PRO B 1 85 ? 38.195 50.711 33.750 1.00 53.46 87 PRO B O 1
ATOM 2492 N N . ASP B 1 86 ? 39.917 49.282 33.664 1.00 51.67 88 ASP B N 1
ATOM 2493 C CA . ASP B 1 86 ? 40.414 49.776 32.370 1.00 51.50 88 ASP B CA 1
ATOM 2494 C C . ASP B 1 86 ? 39.377 49.626 31.216 1.00 50.64 88 ASP B C 1
ATOM 2495 O O . ASP B 1 86 ? 39.118 50.584 30.466 1.00 51.02 88 ASP B O 1
ATOM 2500 N N . GLY B 1 87 ? 38.784 48.437 31.096 1.00 49.74 89 GLY B N 1
ATOM 2501 C CA . GLY B 1 87 ? 37.673 48.188 30.134 1.00 47.53 89 GLY B CA 1
ATOM 2502 C C . GLY B 1 87 ? 38.005 47.173 29.062 1.00 45.94 89 GLY B C 1
ATOM 2503 O O . GLY B 1 87 ? 39.002 46.469 29.196 1.00 46.16 89 GLY B O 1
ATOM 2504 N N . TYR B 1 88 ? 37.140 47.103 28.017 1.00 44.30 90 TYR B N 1
ATOM 2505 C CA . TYR B 1 88 ? 37.285 46.235 26.821 1.00 42.65 90 TYR B CA 1
ATOM 2506 C C . TYR B 1 88 ? 36.711 46.893 25.542 1.00 40.50 90 TYR B C 1
ATOM 2507 O O . TYR B 1 88 ? 35.865 47.767 25.621 1.00 40.49 90 TYR B O 1
ATOM 2516 N N . VAL B 1 89 ? 37.186 46.468 24.383 1.00 39.00 91 VAL B N 1
ATOM 2517 C CA . VAL B 1 89 ? 36.525 46.797 23.118 1.00 39.41 91 VAL B CA 1
ATOM 2518 C C . VAL B 1 89 ? 35.487 45.664 22.783 1.00 39.31 91 VAL B C 1
ATOM 2519 O O . VAL B 1 89 ? 35.823 44.483 22.884 1.00 39.83 91 VAL B O 1
ATOM 2523 N N . GLN B 1 90 ? 34.280 46.025 22.312 1.00 39.32 92 GLN B N 1
ATOM 2524 C CA . GLN B 1 90 ? 33.247 45.040 21.885 1.00 37.53 92 GLN B CA 1
ATOM 2525 C C . GLN B 1 90 ? 32.829 45.349 20.436 1.00 37.72 92 GLN B C 1
ATOM 2526 O O . GLN B 1 90 ? 32.227 46.377 20.208 1.00 38.41 92 GLN B O 1
ATOM 2532 N N . GLU B 1 91 ? 33.153 44.476 19.483 1.00 37.86 93 GLU B N 1
ATOM 2533 C CA . GLU B 1 91 ? 32.746 44.640 18.067 1.00 37.35 93 GLU B CA 1
ATOM 2534 C C . GLU B 1 91 ? 31.720 43.568 17.634 1.00 36.71 93 GLU B C 1
ATOM 2535 O O . GLU B 1 91 ? 31.931 42.381 17.971 1.00 35.83 93 GLU B O 1
ATOM 2541 N N . ARG B 1 92 ? 30.692 43.977 16.849 1.00 35.01 94 ARG B N 1
ATOM 2542 C CA . ARG B 1 92 ? 29.664 43.070 16.270 1.00 34.88 94 ARG B CA 1
ATOM 2543 C C . ARG B 1 92 ? 29.416 43.269 14.739 1.00 35.51 94 ARG B C 1
ATOM 2544 O O . ARG B 1 92 ? 29.561 44.387 14.227 1.00 34.16 94 ARG B O 1
ATOM 2552 N N . THR B 1 93 ? 29.000 42.204 14.052 1.00 35.21 95 THR B N 1
ATOM 2553 C CA . THR B 1 93 ? 28.209 42.320 12.781 1.00 35.57 95 THR B CA 1
ATOM 2554 C C . THR B 1 93 ? 26.790 41.733 12.963 1.00 35.39 95 THR B C 1
ATOM 2555 O O . THR B 1 93 ? 26.668 40.617 13.497 1.00 36.33 95 THR B O 1
ATOM 2559 N N . ILE B 1 94 ? 25.744 42.476 12.558 1.00 33.52 96 ILE B N 1
ATOM 2560 C CA . ILE B 1 94 ? 24.336 42.120 12.767 1.00 33.54 96 ILE B CA 1
ATOM 2561 C C . ILE B 1 94 ? 23.634 42.119 11.372 1.00 34.21 96 ILE B C 1
ATOM 2562 O O . ILE B 1 94 ? 23.527 43.170 10.767 1.00 31.90 96 ILE B O 1
ATOM 2567 N N . THR B 1 95 ? 23.228 40.944 10.877 1.00 34.74 97 THR B N 1
ATOM 2568 C CA . THR B 1 95 ? 22.710 40.793 9.505 1.00 36.25 97 THR B CA 1
ATOM 2569 C C . THR B 1 95 ? 21.209 40.434 9.586 1.00 37.54 97 THR B C 1
ATOM 2570 O O . THR B 1 95 ? 20.806 39.427 10.213 1.00 37.04 97 THR B O 1
ATOM 2574 N N . PHE B 1 96 ? 20.386 41.273 8.983 1.00 38.84 98 PHE B N 1
ATOM 2575 C CA . PHE B 1 96 ? 18.946 41.096 8.989 1.00 40.18 98 PHE B CA 1
ATOM 2576 C C . PHE B 1 96 ? 18.457 40.241 7.831 1.00 41.81 98 PHE B C 1
ATOM 2577 O O . PHE B 1 96 ? 18.750 40.479 6.700 1.00 41.88 98 PHE B O 1
ATOM 2585 N N . GLU B 1 97 ? 17.691 39.237 8.172 1.00 43.28 99 GLU B N 1
ATOM 2586 C CA . GLU B 1 97 ? 16.993 38.394 7.236 1.00 45.00 99 GLU B CA 1
ATOM 2587 C C . GLU B 1 97 ? 16.464 39.134 5.992 1.00 43.90 99 GLU B C 1
ATOM 2588 O O . GLU B 1 97 ? 15.589 39.941 6.089 1.00 43.52 99 GLU B O 1
ATOM 2594 N N . GLY B 1 98 ? 17.027 38.852 4.836 1.00 44.22 100 GLY B N 1
ATOM 2595 C CA . GLY B 1 98 ? 16.557 39.389 3.578 1.00 45.25 100 GLY B CA 1
ATOM 2596 C C . GLY B 1 98 ? 16.676 40.880 3.377 1.00 45.62 100 GLY B C 1
ATOM 2597 O O . GLY B 1 98 ? 15.971 41.426 2.581 1.00 45.81 100 GLY B O 1
ATOM 2598 N N . ASP B 1 99 ? 17.597 41.512 4.094 1.00 44.61 101 ASP B N 1
ATOM 2599 C CA . ASP B 1 99 ? 17.777 42.953 4.126 1.00 43.27 101 ASP B CA 1
ATOM 2600 C C . ASP B 1 99 ? 19.247 43.262 4.406 1.00 43.04 101 ASP B C 1
ATOM 2601 O O . ASP B 1 99 ? 20.087 42.465 4.113 1.00 42.17 101 ASP B O 1
ATOM 2606 N N . GLY B 1 100 ? 19.536 44.422 4.974 1.00 42.42 102 GLY B N 1
ATOM 2607 C CA . GLY B 1 100 ? 20.901 44.881 5.190 1.00 41.65 102 GLY B CA 1
ATOM 2608 C C . GLY B 1 100 ? 21.560 44.539 6.519 1.00 40.54 102 GLY B C 1
ATOM 2609 O O . GLY B 1 100 ? 21.140 43.606 7.155 1.00 38.79 102 GLY B O 1
ATOM 2610 N N . ASN B 1 101 ? 22.600 45.284 6.902 1.00 40.30 103 ASN B N 1
ATOM 2611 C CA . ASN B 1 101 ? 23.429 44.955 8.096 1.00 40.49 103 ASN B CA 1
ATOM 2612 C C . ASN B 1 101 ? 23.959 46.142 8.907 1.00 40.48 103 ASN B C 1
ATOM 2613 O O . ASN B 1 101 ? 24.136 47.225 8.347 1.00 40.10 103 ASN B O 1
ATOM 2618 N N . PHE B 1 102 ? 24.191 45.926 10.221 1.00 39.22 104 PHE B N 1
ATOM 2619 C CA . PHE B 1 102 ? 24.921 46.863 11.095 1.00 38.57 104 PHE B CA 1
ATOM 2620 C C . PHE B 1 102 ? 26.349 46.356 11.427 1.00 39.14 104 PHE B C 1
ATOM 2621 O O . PHE B 1 102 ? 26.543 45.165 11.736 1.00 37.58 104 PHE B O 1
ATOM 2629 N N . LYS B 1 103 ? 27.353 47.258 11.370 1.00 38.56 105 LYS B N 1
ATOM 2630 C CA . LYS B 1 103 ? 28.665 47.007 11.982 1.00 38.53 105 LYS B CA 1
ATOM 2631 C C . LYS B 1 103 ? 28.846 48.002 13.147 1.00 37.95 105 LYS B C 1
ATOM 2632 O O . LYS B 1 103 ? 28.655 49.206 12.972 1.00 37.20 105 LYS B O 1
ATOM 2638 N N . THR B 1 104 ? 29.166 47.481 14.343 1.00 37.08 106 THR B N 1
ATOM 2639 C CA . THR B 1 104 ? 29.258 48.320 15.563 1.00 36.99 106 THR B CA 1
ATOM 2640 C C . THR B 1 104 ? 30.626 48.180 16.262 1.00 37.30 106 THR B C 1
ATOM 2641 O O . THR B 1 104 ? 31.222 47.099 16.271 1.00 37.00 106 THR B O 1
ATOM 2645 N N . ARG B 1 105 ? 31.146 49.285 16.801 1.00 38.82 107 ARG B N 1
ATOM 2646 C CA . ARG B 1 105 ? 32.433 49.278 17.549 1.00 39.64 107 ARG B CA 1
ATOM 2647 C C . ARG B 1 105 ? 32.218 50.122 18.817 1.00 39.73 107 ARG B C 1
ATOM 2648 O O . ARG B 1 105 ? 31.821 51.318 18.723 1.00 38.88 107 ARG B O 1
ATOM 2656 N N . ALA B 1 106 ? 32.393 49.493 19.991 1.00 39.47 108 ALA B N 1
ATOM 2657 C CA . ALA B 1 106 ? 32.071 50.127 21.339 1.00 39.49 108 ALA B CA 1
ATOM 2658 C C . ALA B 1 106 ? 33.260 50.050 22.283 1.00 39.14 108 ALA B C 1
ATOM 2659 O O . ALA B 1 106 ? 34.081 49.177 22.114 1.00 39.08 108 ALA B O 1
ATOM 2661 N N . GLU B 1 107 ? 33.385 51.018 23.199 1.00 40.45 109 GLU B N 1
ATOM 2662 C CA . GLU B 1 107 ? 34.395 50.978 24.300 1.00 41.36 109 GLU B CA 1
ATOM 2663 C C . GLU B 1 107 ? 33.672 51.113 25.624 1.00 40.02 109 GLU B C 1
ATOM 2664 O O . GLU B 1 107 ? 32.863 52.019 25.800 1.00 39.34 109 GLU B O 1
ATOM 2670 N N . VAL B 1 108 ? 33.953 50.186 26.542 1.00 40.52 110 VAL B N 1
ATOM 2671 C CA . VAL B 1 108 ? 33.171 50.051 27.788 1.00 42.02 110 VAL B CA 1
ATOM 2672 C C . VAL B 1 108 ? 34.116 50.212 28.990 1.00 42.88 110 VAL B C 1
ATOM 2673 O O . VAL B 1 108 ? 34.975 49.381 29.166 1.00 43.48 110 VAL B O 1
ATOM 2677 N N . THR B 1 109 ? 33.961 51.265 29.797 1.00 45.71 111 THR B N 1
ATOM 2678 C CA . THR B 1 109 ? 35.016 51.640 30.822 1.00 47.27 111 THR B CA 1
ATOM 2679 C C . THR B 1 109 ? 34.441 51.915 32.213 1.00 48.58 111 THR B C 1
ATOM 2680 O O . THR B 1 109 ? 33.259 52.207 32.312 1.00 48.87 111 THR B O 1
ATOM 2684 N N . PHE B 1 110 ? 35.267 51.802 33.273 1.00 49.88 112 PHE B N 1
ATOM 2685 C CA . PHE B 1 110 ? 34.882 52.259 34.630 1.00 51.63 112 PHE B CA 1
ATOM 2686 C C . PHE B 1 110 ? 35.634 53.585 35.014 1.00 51.81 112 PHE B C 1
ATOM 2687 O O . PHE B 1 110 ? 36.851 53.621 35.018 1.00 51.69 112 PHE B O 1
ATOM 2695 N N . GLU B 1 111 ? 34.889 54.653 35.281 1.00 53.24 113 GLU B N 1
ATOM 2696 C CA . GLU B 1 111 ? 35.427 56.022 35.382 1.00 54.85 113 GLU B CA 1
ATOM 2697 C C . GLU B 1 111 ? 34.631 56.844 36.401 1.00 55.30 113 GLU B C 1
ATOM 2698 O O . GLU B 1 111 ? 33.460 57.160 36.173 1.00 55.58 113 GLU B O 1
ATOM 2704 N N . ASN B 1 112 ? 35.248 57.188 37.530 1.00 56.65 114 ASN B N 1
ATOM 2705 C CA . ASN B 1 112 ? 34.546 57.949 38.593 1.00 57.56 114 ASN B CA 1
ATOM 2706 C C . ASN B 1 112 ? 33.351 57.250 39.227 1.00 57.05 114 ASN B C 1
ATOM 2707 O O . ASN B 1 112 ? 32.331 57.883 39.498 1.00 57.20 114 ASN B O 1
ATOM 2712 N N . GLY B 1 113 ? 33.464 55.950 39.466 1.00 57.79 115 GLY B N 1
ATOM 2713 C CA . GLY B 1 113 ? 32.315 55.161 39.965 1.00 57.34 115 GLY B CA 1
ATOM 2714 C C . GLY B 1 113 ? 31.073 55.041 39.047 1.00 56.90 115 GLY B C 1
ATOM 2715 O O . GLY B 1 113 ? 29.984 54.663 39.533 1.00 56.14 115 GLY B O 1
ATOM 2716 N N . SER B 1 114 ? 31.238 55.368 37.743 1.00 55.93 116 SER B N 1
ATOM 2717 C CA . SER B 1 114 ? 30.207 55.202 36.672 1.00 54.40 116 SER B CA 1
ATOM 2718 C C . SER B 1 114 ? 30.734 54.330 35.493 1.00 52.80 116 SER B C 1
ATOM 2719 O O . SER B 1 114 ? 31.884 54.481 35.071 1.00 52.96 116 SER B O 1
ATOM 2722 N N . VAL B 1 115 ? 29.889 53.432 34.954 1.00 50.84 117 VAL B N 1
ATOM 2723 C CA . VAL B 1 115 ? 30.244 52.643 33.741 1.00 48.44 117 VAL B CA 1
ATOM 2724 C C . VAL B 1 115 ? 29.821 53.438 32.521 1.00 47.20 117 VAL B C 1
ATOM 2725 O O . VAL B 1 115 ? 28.706 53.948 32.467 1.00 45.89 117 VAL B O 1
ATOM 2729 N N . TYR B 1 116 ? 30.748 53.545 31.574 1.00 47.01 118 TYR B N 1
ATOM 2730 C CA . TYR B 1 116 ? 30.554 54.246 30.280 1.00 47.74 118 TYR B CA 1
ATOM 2731 C C . TYR B 1 116 ? 30.487 53.276 29.069 1.00 46.06 118 TYR B C 1
ATOM 2732 O O . TYR B 1 116 ? 31.398 52.492 28.846 1.00 46.27 118 TYR B O 1
ATOM 2741 N N . ASN B 1 117 ? 29.396 53.334 28.314 1.00 45.56 119 ASN B N 1
ATOM 2742 C CA . ASN B 1 117 ? 29.341 52.643 26.989 1.00 44.27 119 ASN B CA 1
ATOM 2743 C C . ASN B 1 117 ? 29.357 53.714 25.892 1.00 43.22 119 ASN B C 1
ATOM 2744 O O . ASN B 1 117 ? 28.372 54.426 25.707 1.00 43.11 119 ASN B O 1
ATOM 2749 N N . ARG B 1 118 ? 30.491 53.838 25.199 1.00 44.02 120 ARG B N 1
ATOM 2750 C CA . ARG B 1 118 ? 30.655 54.788 24.047 1.00 44.23 120 ARG B CA 1
ATOM 2751 C C . ARG B 1 118 ? 30.738 54.014 22.738 1.00 42.84 120 ARG B C 1
ATOM 2752 O O . ARG B 1 118 ? 31.681 53.269 22.544 1.00 43.22 120 ARG B O 1
ATOM 2760 N N . VAL B 1 119 ? 29.777 54.194 21.832 1.00 42.65 121 VAL B N 1
ATOM 2761 C CA . VAL B 1 119 ? 29.646 53.244 20.675 1.00 41.22 121 VAL B CA 1
ATOM 2762 C C . VAL B 1 119 ? 29.242 53.894 19.329 1.00 41.30 121 VAL B C 1
ATOM 2763 O O . VAL B 1 119 ? 28.405 54.789 19.268 1.00 42.56 121 VAL B O 1
ATOM 2767 N N . LYS B 1 120 ? 29.842 53.394 18.260 1.00 43.01 122 LYS B N 1
ATOM 2768 C CA . LYS B 1 120 ? 29.575 53.833 16.870 1.00 44.54 122 LYS B CA 1
ATOM 2769 C C . LYS B 1 120 ? 28.889 52.685 16.046 1.00 43.45 122 LYS B C 1
ATOM 2770 O O . LYS B 1 120 ? 29.283 51.514 16.181 1.00 42.55 122 LYS B O 1
ATOM 2776 N N . LEU B 1 121 ? 27.881 53.048 15.227 1.00 42.65 123 LEU B N 1
ATOM 2777 C CA . LEU B 1 121 ? 27.116 52.102 14.375 1.00 42.32 123 LEU B CA 1
ATOM 2778 C C . LEU B 1 121 ? 27.013 52.652 12.920 1.00 41.97 123 LEU B C 1
ATOM 2779 O O . LEU B 1 121 ? 26.622 53.793 12.741 1.00 41.14 123 LEU B O 1
ATOM 2784 N N . ASN B 1 122 ? 27.362 51.827 11.936 1.00 42.26 124 ASN B N 1
ATOM 2785 C CA . ASN B 1 122 ? 27.219 52.109 10.472 1.00 44.23 124 ASN B CA 1
ATOM 2786 C C . ASN B 1 122 ? 26.342 51.032 9.789 1.00 44.89 124 ASN B C 1
ATOM 2787 O O . ASN B 1 122 ? 26.641 49.831 9.926 1.00 45.44 124 ASN B O 1
ATOM 2792 N N . GLY B 1 123 ? 25.274 51.456 9.093 1.00 45.80 125 GLY B N 1
ATOM 2793 C CA . GLY B 1 123 ? 24.325 50.549 8.390 1.00 47.13 125 GLY B CA 1
ATOM 2794 C C . GLY B 1 123 ? 24.306 50.687 6.866 1.00 48.43 125 GLY B C 1
ATOM 2795 O O . GLY B 1 123 ? 24.340 51.809 6.341 1.00 48.54 125 GLY B O 1
ATOM 2796 N N . GLN B 1 124 ? 24.264 49.550 6.164 1.00 48.28 126 GLN B N 1
ATOM 2797 C CA . GLN B 1 124 ? 24.463 49.490 4.699 1.00 49.54 126 GLN B CA 1
ATOM 2798 C C . GLN B 1 124 ? 23.576 48.390 4.085 1.00 48.59 126 GLN B C 1
ATOM 2799 O O . GLN B 1 124 ? 23.290 47.371 4.743 1.00 46.95 126 GLN B O 1
ATOM 2805 N N . GLY B 1 125 ? 23.209 48.586 2.815 1.00 48.00 127 GLY B N 1
ATOM 2806 C CA . GLY B 1 125 ? 22.464 47.592 2.016 1.00 47.31 127 GLY B CA 1
ATOM 2807 C C . GLY B 1 125 ? 20.992 47.311 2.315 1.00 47.39 127 GLY B C 1
ATOM 2808 O O . GLY B 1 125 ? 20.505 46.227 1.951 1.00 46.93 127 GLY B O 1
ATOM 2809 N N . PHE B 1 126 ? 20.282 48.257 2.956 1.00 47.35 128 PHE B N 1
ATOM 2810 C CA . PHE B 1 126 ? 18.826 48.114 3.311 1.00 47.90 128 PHE B CA 1
ATOM 2811 C C . PHE B 1 126 ? 17.895 48.461 2.109 1.00 49.91 128 PHE B C 1
ATOM 2812 O O . PHE B 1 126 ? 18.295 49.204 1.186 1.00 49.58 128 PHE B O 1
ATOM 2820 N N . LYS B 1 127 ? 16.661 47.936 2.141 1.00 50.70 129 LYS B N 1
ATOM 2821 C CA . LYS B 1 127 ? 15.607 48.234 1.155 1.00 51.35 129 LYS B CA 1
ATOM 2822 C C . LYS B 1 127 ? 14.651 49.316 1.692 1.00 52.24 129 LYS B C 1
ATOM 2823 O O . LYS B 1 127 ? 14.246 49.259 2.859 1.00 51.14 129 LYS B O 1
ATOM 2829 N N . LYS B 1 128 ? 14.261 50.288 0.858 1.00 53.37 130 LYS B N 1
ATOM 2830 C CA . LYS B 1 128 ? 13.394 51.406 1.317 1.00 54.61 130 LYS B CA 1
ATOM 2831 C C . LYS B 1 128 ? 12.020 50.958 1.778 1.00 55.42 130 LYS B C 1
ATOM 2832 O O . LYS B 1 128 ? 11.365 51.612 2.598 1.00 55.41 130 LYS B O 1
ATOM 2838 N N . ASP B 1 129 ? 11.584 49.841 1.219 1.00 56.00 131 ASP B N 1
ATOM 2839 C CA . ASP B 1 129 ? 10.264 49.277 1.460 1.00 56.54 131 ASP B CA 1
ATOM 2840 C C . ASP B 1 129 ? 10.332 48.039 2.410 1.00 55.46 131 ASP B C 1
ATOM 2841 O O . ASP B 1 129 ? 9.331 47.319 2.599 1.00 55.16 131 ASP B O 1
ATOM 2846 N N . GLY B 1 130 ? 11.509 47.796 2.988 1.00 54.13 132 GLY B N 1
ATOM 2847 C CA . GLY B 1 130 ? 11.689 46.693 3.951 1.00 52.27 132 GLY B CA 1
ATOM 2848 C C . GLY B 1 130 ? 11.129 47.057 5.310 1.00 50.53 132 GLY B C 1
ATOM 2849 O O . GLY B 1 130 ? 10.712 48.207 5.536 1.00 50.88 132 GLY B O 1
ATOM 2850 N N . HIS B 1 131 ? 11.133 46.088 6.223 1.00 48.71 133 HIS B N 1
ATOM 2851 C CA . HIS B 1 131 ? 10.579 46.274 7.556 1.00 46.57 133 HIS B CA 1
ATOM 2852 C C . HIS B 1 131 ? 11.453 47.202 8.382 1.00 46.23 133 HIS B C 1
ATOM 2853 O O . HIS B 1 131 ? 10.970 47.857 9.304 1.00 46.62 133 HIS B O 1
ATOM 2860 N N . VAL B 1 132 ? 12.735 47.282 8.059 1.00 45.70 134 VAL B N 1
ATOM 2861 C CA . VAL B 1 132 ? 13.616 48.164 8.828 1.00 45.49 134 VAL B CA 1
ATOM 2862 C C . VAL B 1 132 ? 13.424 49.671 8.469 1.00 45.95 134 VAL B C 1
ATOM 2863 O O . VAL B 1 132 ? 12.932 50.449 9.305 1.00 44.81 134 VAL B O 1
ATOM 2867 N N . LEU B 1 133 ? 13.795 50.059 7.239 1.00 45.90 135 LEU B N 1
ATOM 2868 C CA . LEU B 1 133 ? 13.621 51.443 6.758 1.00 46.55 135 LEU B CA 1
ATOM 2869 C C . LEU B 1 133 ? 12.164 51.911 6.654 1.00 46.64 135 LEU B C 1
ATOM 2870 O O . LEU B 1 133 ? 11.854 53.098 6.880 1.00 45.97 135 LEU B O 1
ATOM 2875 N N . GLY B 1 134 ? 11.255 50.985 6.345 1.00 47.10 136 GLY B N 1
ATOM 2876 C CA . GLY B 1 134 ? 9.814 51.293 6.357 1.00 45.77 136 GLY B CA 1
ATOM 2877 C C . GLY B 1 134 ? 9.250 51.409 7.756 1.00 46.88 136 GLY B C 1
ATOM 2878 O O . GLY B 1 134 ? 8.084 51.811 7.937 1.00 46.35 136 GLY B O 1
ATOM 2879 N N . LYS B 1 135 ? 10.043 51.076 8.751 1.00 46.50 137 LYS B N 1
ATOM 2880 C CA . LYS B 1 135 ? 9.548 50.991 10.104 1.00 46.77 137 LYS B CA 1
ATOM 2881 C C . LYS B 1 135 ? 8.265 50.199 10.178 1.00 46.21 137 LYS B C 1
ATOM 2882 O O . LYS B 1 135 ? 7.227 50.769 10.241 1.00 47.09 137 LYS B O 1
ATOM 2888 N N . ASN B 1 136 ? 8.348 48.887 10.215 1.00 45.04 138 ASN B N 1
ATOM 2889 C CA . ASN B 1 136 ? 7.167 48.025 10.314 1.00 44.03 138 ASN B CA 1
ATOM 2890 C C . ASN B 1 136 ? 7.375 46.876 11.337 1.00 43.31 138 ASN B C 1
ATOM 2891 O O . ASN B 1 136 ? 6.968 45.725 11.096 1.00 43.14 138 ASN B O 1
ATOM 2896 N N . LEU B 1 137 ? 7.992 47.202 12.485 1.00 41.91 139 LEU B N 1
ATOM 2897 C CA . LEU B 1 137 ? 8.262 46.225 13.575 1.00 40.71 139 LEU B CA 1
ATOM 2898 C C . LEU B 1 137 ? 7.715 46.731 14.899 1.00 40.95 139 LEU B C 1
ATOM 2899 O O . LEU B 1 137 ? 7.870 47.924 15.192 1.00 40.79 139 LEU B O 1
ATOM 2904 N N . GLU B 1 138 ? 7.133 45.838 15.713 1.00 39.73 140 GLU B N 1
ATOM 2905 C CA . GLU B 1 138 ? 6.530 46.210 17.015 1.00 40.97 140 GLU B CA 1
ATOM 2906 C C . GLU B 1 138 ? 7.513 46.807 18.047 1.00 39.66 140 GLU B C 1
ATOM 2907 O O . GLU B 1 138 ? 8.677 46.456 18.080 1.00 38.67 140 GLU B O 1
ATOM 2913 N N . PHE B 1 139 ? 6.994 47.711 18.866 1.00 39.20 141 PHE B N 1
ATOM 2914 C CA . PHE B 1 139 ? 7.651 48.241 20.045 1.00 39.52 141 PHE B CA 1
ATOM 2915 C C . PHE B 1 139 ? 7.407 47.240 21.189 1.00 39.95 141 PHE B C 1
ATOM 2916 O O . PHE B 1 139 ? 6.533 47.465 22.064 1.00 38.98 141 PHE B O 1
ATOM 2924 N N . ASN B 1 140 ? 8.141 46.107 21.151 1.00 39.34 142 ASN B N 1
ATOM 2925 C CA . ASN B 1 140 ? 8.168 45.107 22.214 1.00 38.74 142 ASN B CA 1
ATOM 2926 C C . ASN B 1 140 ? 9.400 44.190 22.021 1.00 38.95 142 ASN B C 1
ATOM 2927 O O . ASN B 1 140 ? 10.151 44.391 21.053 1.00 37.63 142 ASN B O 1
ATOM 2932 N N . PHE B 1 141 ? 9.616 43.192 22.898 1.00 37.48 143 PHE B N 1
ATOM 2933 C CA . PHE B 1 141 ? 10.862 42.387 22.832 1.00 37.37 143 PHE B CA 1
ATOM 2934 C C . PHE B 1 141 ? 10.626 40.966 23.373 1.00 37.15 143 PHE B C 1
ATOM 2935 O O . PHE B 1 141 ? 9.839 40.808 24.285 1.00 38.34 143 PHE B O 1
ATOM 2943 N N . THR B 1 142 ? 11.314 39.934 22.876 1.00 36.63 144 THR B N 1
ATOM 2944 C CA . THR B 1 142 ? 11.211 38.565 23.470 1.00 36.36 144 THR B CA 1
ATOM 2945 C C . THR B 1 142 ? 12.444 38.192 24.301 1.00 35.24 144 THR B C 1
ATOM 2946 O O . THR B 1 142 ? 13.522 38.813 24.107 1.00 35.22 144 THR B O 1
ATOM 2950 N N . PRO B 1 143 ? 12.317 37.155 25.186 1.00 34.09 145 PRO B N 1
ATOM 2951 C CA . PRO B 1 143 ? 13.494 36.536 25.838 1.00 32.48 145 PRO B CA 1
ATOM 2952 C C . PRO B 1 143 ? 14.459 35.891 24.822 1.00 33.64 145 PRO B C 1
ATOM 2953 O O . PRO B 1 143 ? 13.977 35.323 23.797 1.00 32.92 145 PRO B O 1
ATOM 2957 N N . HIS B 1 144 ? 15.779 35.962 25.104 1.00 33.11 146 HIS B N 1
ATOM 2958 C CA . HIS B 1 144 ? 16.859 35.392 24.253 1.00 34.33 146 HIS B CA 1
ATOM 2959 C C . HIS B 1 144 ? 17.880 34.594 25.081 1.00 35.21 146 HIS B C 1
ATOM 2960 O O . HIS B 1 144 ? 17.916 34.720 26.341 1.00 35.93 146 HIS B O 1
ATOM 2967 N N . CYS B 1 145 ? 18.750 33.841 24.403 1.00 35.05 147 CYS B N 1
ATOM 2968 C CA . CYS B 1 145 ? 19.775 33.008 25.046 1.00 35.24 147 CYS B CA 1
ATOM 2969 C C . CYS B 1 145 ? 21.068 33.057 24.226 1.00 35.89 147 CYS B C 1
ATOM 2970 O O . CYS B 1 145 ? 21.048 32.707 23.014 1.00 33.15 147 CYS B O 1
ATOM 2973 N N . LEU B 1 146 ? 22.185 33.524 24.837 1.00 33.04 148 LEU B N 1
ATOM 2974 C CA . LEU B 1 146 ? 23.408 33.743 24.074 1.00 32.84 148 LEU B CA 1
ATOM 2975 C C . LEU B 1 146 ? 24.409 32.595 24.251 1.00 33.68 148 LEU B C 1
ATOM 2976 O O . LEU B 1 146 ? 24.492 31.996 25.359 1.00 33.91 148 LEU B O 1
ATOM 2981 N N . TYR B 1 147 ? 25.177 32.257 23.210 1.00 32.37 149 TYR B N 1
ATOM 2982 C CA . TYR B 1 147 ? 26.293 31.322 23.413 1.00 34.10 149 TYR B CA 1
ATOM 2983 C C . TYR B 1 147 ? 27.643 32.112 23.652 1.00 34.63 149 TYR B C 1
ATOM 2984 O O . TYR B 1 147 ? 27.932 32.960 22.843 1.00 32.92 149 TYR B O 1
ATOM 2993 N N . ILE B 1 148 ? 28.455 31.804 24.691 1.00 35.42 150 ILE B N 1
ATOM 2994 C CA . ILE B 1 148 ? 29.773 32.558 24.963 1.00 35.88 150 ILE B CA 1
ATOM 2995 C C . ILE B 1 148 ? 30.966 31.583 25.100 1.00 37.48 150 ILE B C 1
ATOM 2996 O O . ILE B 1 148 ? 30.872 30.601 25.875 1.00 37.28 150 ILE B O 1
ATOM 3001 N N . TRP B 1 149 ? 32.063 31.783 24.350 1.00 38.52 151 TRP B N 1
ATOM 3002 C CA . TRP B 1 149 ? 33.302 31.026 24.589 1.00 39.58 151 TRP B CA 1
ATOM 3003 C C . TRP B 1 149 ? 34.663 31.806 24.595 1.00 41.82 151 TRP B C 1
ATOM 3004 O O . TRP B 1 149 ? 34.666 33.044 24.571 1.00 41.98 151 TRP B O 1
ATOM 3015 N N . GLY B 1 150 ? 35.782 31.066 24.672 1.00 44.26 152 GLY B N 1
ATOM 3016 C CA . GLY B 1 150 ? 37.134 31.646 24.883 1.00 47.33 152 GLY B CA 1
ATOM 3017 C C . GLY B 1 150 ? 37.991 31.669 23.632 1.00 50.10 152 GLY B C 1
ATOM 3018 O O . GLY B 1 150 ? 37.896 30.781 22.793 1.00 49.86 152 GLY B O 1
ATOM 3019 N N . ASP B 1 151 ? 38.818 32.703 23.501 1.00 53.02 153 ASP B N 1
ATOM 3020 C CA . ASP B 1 151 ? 39.831 32.771 22.445 1.00 56.12 153 ASP B CA 1
ATOM 3021 C C . ASP B 1 151 ? 41.157 33.014 23.169 1.00 57.94 153 ASP B C 1
ATOM 3022 O O . ASP B 1 151 ? 41.549 34.161 23.441 1.00 58.33 153 ASP B O 1
ATOM 3027 N N . GLN B 1 152 ? 41.831 31.918 23.501 1.00 59.99 154 GLN B N 1
ATOM 3028 C CA . GLN B 1 152 ? 43.006 31.936 24.376 1.00 61.12 154 GLN B CA 1
ATOM 3029 C C . GLN B 1 152 ? 44.136 32.722 23.727 1.00 61.61 154 GLN B C 1
ATOM 3030 O O . GLN B 1 152 ? 44.771 33.563 24.385 1.00 61.85 154 GLN B O 1
ATOM 3036 N N . ALA B 1 153 ? 44.342 32.438 22.433 1.00 61.53 155 ALA B N 1
ATOM 3037 C CA . ALA B 1 153 ? 45.360 33.050 21.593 1.00 61.55 155 ALA B CA 1
ATOM 3038 C C . ALA B 1 153 ? 45.457 34.548 21.801 1.00 61.52 155 ALA B C 1
ATOM 3039 O O . ALA B 1 153 ? 46.575 35.067 21.898 1.00 61.91 155 ALA B O 1
ATOM 3041 N N . ASN B 1 154 ? 44.316 35.231 21.928 1.00 60.41 156 ASN B N 1
ATOM 3042 C CA . ASN B 1 154 ? 44.303 36.701 22.075 1.00 60.06 156 ASN B CA 1
ATOM 3043 C C . ASN B 1 154 ? 43.814 37.246 23.411 1.00 58.92 156 ASN B C 1
ATOM 3044 O O . ASN B 1 154 ? 43.394 38.401 23.485 1.00 58.44 156 ASN B O 1
ATOM 3049 N N . HIS B 1 155 ? 43.874 36.406 24.446 1.00 58.29 157 HIS B N 1
ATOM 3050 C CA . HIS B 1 155 ? 43.300 36.685 25.749 1.00 57.48 157 HIS B CA 1
ATOM 3051 C C . HIS B 1 155 ? 41.927 37.333 25.599 1.00 55.85 157 HIS B C 1
ATOM 3052 O O . HIS B 1 155 ? 41.663 38.358 26.228 1.00 56.69 157 HIS B O 1
ATOM 3059 N N . GLY B 1 156 ? 41.046 36.752 24.775 1.00 54.00 158 GLY B N 1
ATOM 3060 C CA . GLY B 1 156 ? 39.758 37.402 24.454 1.00 50.01 158 GLY B CA 1
ATOM 3061 C C . GLY B 1 156 ? 38.498 36.532 24.542 1.00 48.08 158 GLY B C 1
ATOM 3062 O O . GLY B 1 156 ? 38.558 35.370 24.947 1.00 46.41 158 GLY B O 1
ATOM 3063 N N . LEU B 1 157 ? 37.358 37.110 24.141 1.00 46.42 159 LEU B N 1
ATOM 3064 C CA . LEU B 1 157 ? 36.046 36.453 24.215 1.00 43.88 159 LEU B CA 1
ATOM 3065 C C . LEU B 1 157 ? 35.332 36.518 22.851 1.00 44.06 159 LEU B C 1
ATOM 3066 O O . LEU B 1 157 ? 35.377 37.562 22.167 1.00 42.91 159 LEU B O 1
ATOM 3071 N N . LYS B 1 158 ? 34.650 35.416 22.500 1.00 43.44 160 LYS B N 1
ATOM 3072 C CA . LYS B 1 158 ? 33.777 35.290 21.293 1.00 42.99 160 LYS B CA 1
ATOM 3073 C C . LYS B 1 158 ? 32.325 34.917 21.667 1.00 42.25 160 LYS B C 1
ATOM 3074 O O . LYS B 1 158 ? 32.091 34.188 22.678 1.00 40.72 160 LYS B O 1
ATOM 3080 N N . SER B 1 159 ? 31.345 35.418 20.892 1.00 40.86 161 SER B N 1
ATOM 3081 C CA . SER B 1 159 ? 29.935 35.114 21.135 1.00 38.56 161 SER B CA 1
ATOM 3082 C C . SER B 1 159 ? 29.171 35.053 19.778 1.00 39.08 161 SER B C 1
ATOM 3083 O O . SER B 1 159 ? 29.607 35.659 18.802 1.00 37.61 161 SER B O 1
ATOM 3086 N N . ALA B 1 160 ? 28.074 34.279 19.731 1.00 38.10 162 ALA B N 1
ATOM 3087 C CA . ALA B 1 160 ? 27.219 34.114 18.528 1.00 36.41 162 ALA B CA 1
ATOM 3088 C C . ALA B 1 160 ? 25.805 33.769 19.006 1.00 36.78 162 ALA B C 1
ATOM 3089 O O . ALA B 1 160 ? 25.652 33.002 20.012 1.00 35.45 162 ALA B O 1
ATOM 3091 N N . PHE B 1 161 ? 24.791 34.316 18.309 1.00 34.79 163 PHE B N 1
ATOM 3092 C CA . PHE B 1 161 ? 23.374 34.194 18.741 1.00 35.25 163 PHE B CA 1
ATOM 3093 C C . PHE B 1 161 ? 22.350 34.840 17.807 1.00 35.16 163 PHE B C 1
ATOM 3094 O O . PHE B 1 161 ? 22.730 35.602 16.935 1.00 37.12 163 PHE B O 1
ATOM 3102 N N . LYS B 1 162 ? 21.060 34.546 18.025 1.00 34.14 164 LYS B N 1
ATOM 3103 C CA . LYS B 1 162 ? 19.944 35.156 17.304 1.00 33.31 164 LYS B CA 1
ATOM 3104 C C . LYS B 1 162 ? 19.038 36.048 18.174 1.00 32.94 164 LYS B C 1
ATOM 3105 O O . LYS B 1 162 ? 18.918 35.851 19.429 1.00 30.22 164 LYS B O 1
ATOM 3111 N N . ILE B 1 163 ? 18.442 37.042 17.514 1.00 30.82 165 ILE B N 1
ATOM 3112 C CA . ILE B 1 163 ? 17.468 37.968 18.147 1.00 31.41 165 ILE B CA 1
ATOM 3113 C C . ILE B 1 163 ? 16.231 37.957 17.241 1.00 32.01 165 ILE B C 1
ATOM 3114 O O . ILE B 1 163 ? 16.415 38.073 16.023 1.00 30.24 165 ILE B O 1
ATOM 3119 N N . CYS B 1 164 ? 15.016 37.825 17.810 1.00 32.47 166 CYS B N 1
ATOM 3120 C CA . CYS B 1 164 ? 13.705 37.932 17.067 1.00 33.97 166 CYS B CA 1
ATOM 3121 C C . CYS B 1 164 ? 12.976 39.305 17.223 1.00 34.88 166 CYS B C 1
ATOM 3122 O O . CYS B 1 164 ? 12.936 39.898 18.332 1.00 35.34 166 CYS B O 1
ATOM 3125 N N . HIS B 1 165 ? 12.448 39.830 16.108 1.00 34.37 167 HIS B N 1
ATOM 3126 C CA . HIS B 1 165 ? 11.682 41.071 16.103 1.00 35.01 167 HIS B CA 1
ATOM 3127 C C . HIS B 1 165 ? 10.283 40.801 15.460 1.00 35.97 167 HIS B C 1
ATOM 3128 O O . HIS B 1 165 ? 10.190 40.378 14.307 1.00 35.46 167 HIS B O 1
ATOM 3135 N N . GLU B 1 166 ? 9.207 41.105 16.168 1.00 37.56 168 GLU B N 1
ATOM 3136 C CA . GLU B 1 166 ? 7.853 40.831 15.670 1.00 40.38 168 GLU B CA 1
ATOM 3137 C C . GLU B 1 166 ? 7.331 41.831 14.593 1.00 40.68 168 GLU B C 1
ATOM 3138 O O . GLU B 1 166 ? 7.423 43.064 14.795 1.00 41.19 168 GLU B O 1
ATOM 3144 N N . ILE B 1 167 ? 6.819 41.328 13.448 1.00 41.05 169 ILE B N 1
ATOM 3145 C CA . ILE B 1 167 ? 6.334 42.206 12.332 1.00 41.77 169 ILE B CA 1
ATOM 3146 C C . ILE B 1 167 ? 4.924 42.785 12.605 1.00 43.82 169 ILE B C 1
ATOM 3147 O O . ILE B 1 167 ? 3.977 42.025 12.887 1.00 44.03 169 ILE B O 1
ATOM 3152 N N . THR B 1 168 ? 4.807 44.096 12.555 1.00 45.94 170 THR B N 1
ATOM 3153 C CA . THR B 1 168 ? 3.569 44.798 12.794 1.00 47.69 170 THR B CA 1
ATOM 3154 C C . THR B 1 168 ? 2.566 44.344 11.773 1.00 49.67 170 THR B C 1
ATOM 3155 O O . THR B 1 168 ? 2.868 44.293 10.617 1.00 48.96 170 THR B O 1
ATOM 3159 N N . GLY B 1 169 ? 1.368 44.004 12.188 1.00 51.76 171 GLY B N 1
ATOM 3160 C CA . GLY B 1 169 ? 0.364 43.668 11.208 1.00 54.64 171 GLY B CA 1
ATOM 3161 C C . GLY B 1 169 ? 0.347 42.250 10.681 1.00 56.24 171 GLY B C 1
ATOM 3162 O O . GLY B 1 169 ? -0.596 41.841 10.056 1.00 56.82 171 GLY B O 1
ATOM 3163 N N . SER B 1 170 ? 1.406 41.506 10.917 1.00 57.30 172 SER B N 1
ATOM 3164 C CA . SER B 1 170 ? 1.325 40.082 11.015 1.00 57.48 172 SER B CA 1
ATOM 3165 C C . SER B 1 170 ? 0.972 40.008 12.458 1.00 57.78 172 SER B C 1
ATOM 3166 O O . SER B 1 170 ? 0.992 41.015 13.120 1.00 59.42 172 SER B O 1
ATOM 3169 N N . LYS B 1 171 ? 0.624 38.857 12.983 1.00 57.23 173 LYS B N 1
ATOM 3170 C CA . LYS B 1 171 ? 0.729 38.693 14.421 1.00 56.41 173 LYS B CA 1
ATOM 3171 C C . LYS B 1 171 ? 1.210 37.294 14.677 1.00 54.68 173 LYS B C 1
ATOM 3172 O O . LYS B 1 171 ? 0.647 36.324 14.210 1.00 55.18 173 LYS B O 1
ATOM 3178 N N . GLY B 1 172 ? 2.309 37.220 15.386 1.00 52.18 174 GLY B N 1
ATOM 3179 C CA . GLY B 1 172 ? 2.966 35.973 15.611 1.00 48.60 174 GLY B CA 1
ATOM 3180 C C . GLY B 1 172 ? 4.070 35.683 14.641 1.00 45.65 174 GLY B C 1
ATOM 3181 O O . GLY B 1 172 ? 4.741 34.721 14.812 1.00 45.32 174 GLY B O 1
ATOM 3182 N N . ASP B 1 173 ? 4.251 36.486 13.618 1.00 42.78 175 ASP B N 1
ATOM 3183 C CA . ASP B 1 173 ? 5.435 36.240 12.778 1.00 42.53 175 ASP B CA 1
ATOM 3184 C C . ASP B 1 173 ? 6.644 37.157 13.073 1.00 41.13 175 ASP B C 1
ATOM 3185 O O . ASP B 1 173 ? 6.452 38.329 13.402 1.00 40.51 175 ASP B O 1
ATOM 3190 N N . PHE B 1 174 ? 7.851 36.575 12.963 1.00 38.97 176 PHE B N 1
ATOM 3191 C CA . PHE B 1 174 ? 9.144 37.199 13.328 1.00 37.84 176 PHE B CA 1
ATOM 3192 C C . PHE B 1 174 ? 10.138 37.312 12.144 1.00 38.31 176 PHE B C 1
ATOM 3193 O O . PHE B 1 174 ? 10.150 36.453 11.245 1.00 36.90 176 PHE B O 1
ATOM 3201 N N . ILE B 1 175 ? 10.942 38.386 12.131 1.00 37.41 177 ILE B N 1
ATOM 3202 C CA . ILE B 1 175 ? 12.212 38.403 11.376 1.00 37.93 177 ILE B CA 1
ATOM 3203 C C . ILE B 1 175 ? 13.390 38.068 12.356 1.00 36.99 177 ILE B C 1
ATOM 3204 O O . ILE B 1 175 ? 13.308 38.376 13.570 1.00 37.38 177 ILE B O 1
ATOM 3209 N N . VAL B 1 176 ? 14.464 37.457 11.856 1.00 34.87 178 VAL B N 1
ATOM 3210 C CA . VAL B 1 176 ? 15.688 37.192 12.672 1.00 34.47 178 VAL B CA 1
ATOM 3211 C C . VAL B 1 176 ? 16.842 38.118 12.325 1.00 34.48 178 VAL B C 1
ATOM 3212 O O . VAL B 1 176 ? 17.226 38.258 11.139 1.00 34.33 178 VAL B O 1
ATOM 3216 N N . ALA B 1 177 ? 17.436 38.705 13.379 1.00 32.93 179 ALA B N 1
ATOM 3217 C CA . ALA B 1 177 ? 18.704 39.437 13.294 1.00 32.24 179 ALA B CA 1
ATOM 3218 C C . ALA B 1 177 ? 19.882 38.570 13.789 1.00 32.93 179 ALA B C 1
ATOM 3219 O O . ALA B 1 177 ? 20.046 38.342 14.998 1.00 32.03 179 ALA B O 1
ATOM 3221 N N . ASP B 1 178 ? 20.682 38.032 12.876 1.00 32.70 180 ASP B N 1
ATOM 3222 C CA . ASP B 1 178 ? 21.839 37.189 13.219 1.00 33.08 180 ASP B CA 1
ATOM 3223 C C . ASP B 1 178 ? 23.068 37.985 13.804 1.00 34.12 180 ASP B C 1
ATOM 3224 O O . ASP B 1 178 ? 23.629 38.825 13.082 1.00 33.32 180 ASP B O 1
ATOM 3229 N N . HIS B 1 179 ? 23.518 37.687 15.046 1.00 32.79 181 HIS B N 1
ATOM 3230 C CA . HIS B 1 179 ? 24.609 38.469 15.695 1.00 32.52 181 HIS B CA 1
ATOM 3231 C C . HIS B 1 179 ? 25.908 37.655 15.792 1.00 31.95 181 HIS B C 1
ATOM 3232 O O . HIS B 1 179 ? 25.892 36.528 16.314 1.00 32.64 181 HIS B O 1
ATOM 3239 N N . THR B 1 180 ? 27.032 38.196 15.352 1.00 33.06 182 THR B N 1
ATOM 3240 C CA . THR B 1 180 ? 28.373 37.675 15.750 1.00 35.42 182 THR B CA 1
ATOM 3241 C C . THR B 1 180 ? 29.198 38.763 16.516 1.00 36.77 182 THR B C 1
ATOM 3242 O O . THR B 1 180 ? 29.042 39.976 16.255 1.00 35.41 182 THR B O 1
ATOM 3246 N N . GLN B 1 181 ? 30.058 38.327 17.457 1.00 36.53 183 GLN B N 1
ATOM 3247 C CA . GLN B 1 181 ? 30.652 39.268 18.445 1.00 38.04 183 GLN B CA 1
ATOM 3248 C C . GLN B 1 181 ? 32.100 38.847 18.877 1.00 38.83 183 GLN B C 1
ATOM 3249 O O . GLN B 1 181 ? 32.390 37.655 18.978 1.00 37.74 183 GLN B O 1
ATOM 3255 N N . MET B 1 182 ? 32.973 39.844 19.123 1.00 40.45 184 MET B N 1
ATOM 3256 C CA . MET B 1 182 ? 34.339 39.653 19.650 1.00 42.26 184 MET B CA 1
ATOM 3257 C C . MET B 1 182 ? 34.734 40.787 20.638 1.00 42.82 184 MET B C 1
ATOM 3258 O O . MET B 1 182 ? 34.511 41.985 20.336 1.00 42.12 184 MET B O 1
ATOM 3263 N N . ASN B 1 183 ? 35.256 40.416 21.829 1.00 43.75 185 ASN B N 1
ATOM 3264 C CA . ASN B 1 183 ? 35.696 41.390 22.890 1.00 43.49 185 ASN B CA 1
ATOM 3265 C C . ASN B 1 183 ? 37.207 41.245 23.217 1.00 43.80 185 ASN B C 1
ATOM 3266 O O . ASN B 1 183 ? 37.693 40.117 23.336 1.00 43.45 185 ASN B O 1
ATOM 3271 N N . THR B 1 184 ? 37.899 42.391 23.376 1.00 45.25 186 THR B N 1
ATOM 3272 C CA . THR B 1 184 ? 39.397 42.519 23.535 1.00 46.21 186 THR B CA 1
ATOM 3273 C C . THR B 1 184 ? 39.768 43.484 24.700 1.00 46.36 186 THR B C 1
ATOM 3274 O O . THR B 1 184 ? 39.251 44.627 24.773 1.00 46.41 186 THR B O 1
ATOM 3278 N N . PRO B 1 185 ? 40.648 43.044 25.629 1.00 47.27 187 PRO B N 1
ATOM 3279 C CA . PRO B 1 185 ? 40.919 43.959 26.781 1.00 48.27 187 PRO B CA 1
ATOM 3280 C C . PRO B 1 185 ? 41.609 45.267 26.297 1.00 48.39 187 PRO B C 1
ATOM 3281 O O . PRO B 1 185 ? 42.402 45.227 25.354 1.00 48.44 187 PRO B O 1
ATOM 3285 N N . ILE B 1 186 ? 41.267 46.400 26.901 1.00 50.40 188 ILE B N 1
ATOM 3286 C CA . ILE B 1 186 ? 41.949 47.674 26.603 1.00 52.00 188 ILE B CA 1
ATOM 3287 C C . ILE B 1 186 ? 43.323 47.749 27.331 1.00 53.73 188 ILE B C 1
ATOM 3288 O O . ILE B 1 186 ? 44.319 48.059 26.697 1.00 54.08 188 ILE B O 1
ATOM 3293 N N . GLY B 1 187 ? 43.356 47.444 28.636 1.00 55.17 189 GLY B N 1
ATOM 3294 C CA . GLY B 1 187 ? 44.588 47.510 29.449 1.00 56.44 189 GLY B CA 1
ATOM 3295 C C . GLY B 1 187 ? 45.564 46.351 29.302 1.00 57.90 189 GLY B C 1
ATOM 3296 O O . GLY B 1 187 ? 45.408 45.475 28.432 1.00 58.42 189 GLY B O 1
ATOM 3297 N N . GLY B 1 188 ? 46.593 46.341 30.147 1.00 58.46 190 GLY B N 1
ATOM 3298 C CA . GLY B 1 188 ? 47.607 45.285 30.118 1.00 59.56 190 GLY B CA 1
ATOM 3299 C C . GLY B 1 188 ? 47.539 44.232 31.222 1.00 60.13 190 GLY B C 1
ATOM 3300 O O . GLY B 1 188 ? 48.229 43.227 31.139 1.00 60.38 190 GLY B O 1
ATOM 3301 N N . GLY B 1 189 ? 46.712 44.445 32.247 1.00 61.03 191 GLY B N 1
ATOM 3302 C CA . GLY B 1 189 ? 46.656 43.524 33.411 1.00 61.80 191 GLY B CA 1
ATOM 3303 C C . GLY B 1 189 ? 46.322 42.056 33.116 1.00 62.33 191 GLY B C 1
ATOM 3304 O O . GLY B 1 189 ? 45.959 41.709 31.991 1.00 63.29 191 GLY B O 1
ATOM 3305 N N . PRO B 1 190 ? 46.449 41.161 34.122 1.00 62.28 192 PRO B N 1
ATOM 3306 C CA . PRO B 1 190 ? 46.002 39.789 33.818 1.00 61.59 192 PRO B CA 1
ATOM 3307 C C . PRO B 1 190 ? 44.446 39.672 33.813 1.00 60.88 192 PRO B C 1
ATOM 3308 O O . PRO B 1 190 ? 43.776 40.370 34.593 1.00 60.90 192 PRO B O 1
ATOM 3312 N N . VAL B 1 191 ? 43.880 38.813 32.947 1.00 59.94 193 VAL B N 1
ATOM 3313 C CA . VAL B 1 191 ? 42.392 38.583 32.885 1.00 57.93 193 VAL B CA 1
ATOM 3314 C C . VAL B 1 191 ? 41.919 37.092 32.895 1.00 57.19 193 VAL B C 1
ATOM 3315 O O . VAL B 1 191 ? 42.694 36.174 32.602 1.00 57.01 193 VAL B O 1
ATOM 3319 N N . HIS B 1 192 ? 40.642 36.876 33.227 1.00 56.09 194 HIS B N 1
ATOM 3320 C CA . HIS B 1 192 ? 39.985 35.545 33.140 1.00 54.39 194 HIS B CA 1
ATOM 3321 C C . HIS B 1 192 ? 39.391 35.251 31.743 1.00 53.53 194 HIS B C 1
ATOM 3322 O O . HIS B 1 192 ? 38.293 35.751 31.420 1.00 52.29 194 HIS B O 1
ATOM 3329 N N . VAL B 1 193 ? 40.113 34.475 30.926 1.00 52.32 195 VAL B N 1
ATOM 3330 C CA . VAL B 1 193 ? 39.581 33.934 29.662 1.00 51.41 195 VAL B CA 1
ATOM 3331 C C . VAL B 1 193 ? 38.432 32.915 29.926 1.00 51.80 195 VAL B C 1
ATOM 3332 O O . VAL B 1 193 ? 38.619 31.945 30.705 1.00 50.91 195 VAL B O 1
ATOM 3336 N N . PRO B 1 194 ? 37.243 33.143 29.283 1.00 51.12 196 PRO B N 1
ATOM 3337 C CA . PRO B 1 194 ? 36.081 32.278 29.511 1.00 51.25 196 PRO B CA 1
ATOM 3338 C C . PRO B 1 194 ? 36.095 30.867 28.877 1.00 50.42 196 PRO B C 1
ATOM 3339 O O . PRO B 1 194 ? 36.844 30.553 27.939 1.00 50.84 196 PRO B O 1
ATOM 3343 N N . GLU B 1 195 ? 35.242 30.032 29.443 1.00 49.82 197 GLU B N 1
ATOM 3344 C CA . GLU B 1 195 ? 34.944 28.686 28.945 1.00 50.07 197 GLU B CA 1
ATOM 3345 C C . GLU B 1 195 ? 33.471 28.651 28.403 1.00 47.30 197 GLU B C 1
ATOM 3346 O O . GLU B 1 195 ? 32.643 29.497 28.791 1.00 47.08 197 GLU B O 1
ATOM 3352 N N . TYR B 1 196 ? 33.142 27.675 27.560 1.00 45.49 198 TYR B N 1
ATOM 3353 C CA . TYR B 1 196 ? 31.775 27.545 26.967 1.00 43.72 198 TYR B CA 1
ATOM 3354 C C . TYR B 1 196 ? 30.643 27.612 27.988 1.00 41.39 198 TYR B C 1
ATOM 3355 O O . TYR B 1 196 ? 30.564 26.750 28.845 1.00 41.16 198 TYR B O 1
ATOM 3364 N N . HIS B 1 197 ? 29.774 28.621 27.884 1.00 37.50 199 HIS B N 1
ATOM 3365 C CA . HIS B 1 197 ? 28.587 28.672 28.687 1.00 36.71 199 HIS B CA 1
ATOM 3366 C C . HIS B 1 197 ? 27.474 29.471 27.975 1.00 35.60 199 HIS B C 1
ATOM 3367 O O . HIS B 1 197 ? 27.676 29.908 26.848 1.00 35.92 199 HIS B O 1
ATOM 3374 N N . HIS B 1 198 ? 26.301 29.659 28.599 1.00 35.78 200 HIS B N 1
ATOM 3375 C CA . HIS B 1 198 ? 25.189 30.474 27.975 1.00 36.03 200 HIS B CA 1
ATOM 3376 C C . HIS B 1 198 ? 24.806 31.655 28.884 1.00 36.23 200 HIS B C 1
ATOM 3377 O O . HIS B 1 198 ? 25.211 31.733 30.079 1.00 35.87 200 HIS B O 1
ATOM 3384 N N . MET B 1 199 ? 23.973 32.549 28.371 1.00 35.52 201 MET B N 1
ATOM 3385 C CA . MET B 1 199 ? 23.530 33.730 29.123 1.00 35.62 201 MET B CA 1
ATOM 3386 C C . MET B 1 199 ? 22.093 34.042 28.754 1.00 36.55 201 MET B C 1
ATOM 3387 O O . MET B 1 199 ? 21.774 34.167 27.521 1.00 37.11 201 MET B O 1
ATOM 3392 N N . SER B 1 200 ? 21.216 34.150 29.762 1.00 34.69 202 SER B N 1
ATOM 3393 C CA . SER B 1 200 ? 19.817 34.441 29.526 1.00 37.13 202 SER B CA 1
ATOM 3394 C C . SER B 1 200 ? 19.495 35.954 29.616 1.00 38.05 202 SER B C 1
ATOM 3395 O O . SER B 1 200 ? 20.120 36.670 30.437 1.00 38.80 202 SER B O 1
ATOM 3398 N N . TYR B 1 201 ? 18.548 36.421 28.789 1.00 37.32 203 TYR B N 1
ATOM 3399 C CA . TYR B 1 201 ? 18.055 37.807 28.774 1.00 38.72 203 TYR B CA 1
ATOM 3400 C C . TYR B 1 201 ? 16.514 37.933 28.785 1.00 39.44 203 TYR B C 1
ATOM 3401 O O . TYR B 1 201 ? 15.824 37.227 28.043 1.00 39.44 203 TYR B O 1
ATOM 3410 N N . HIS B 1 202 ? 15.989 38.864 29.588 1.00 38.62 204 HIS B N 1
ATOM 3411 C CA . HIS B 1 202 ? 14.573 39.210 29.608 1.00 39.68 204 HIS B CA 1
ATOM 3412 C C . HIS B 1 202 ? 14.380 40.716 29.660 1.00 40.58 204 HIS B C 1
ATOM 3413 O O . HIS B 1 202 ? 14.676 41.332 30.697 1.00 41.45 204 HIS B O 1
ATOM 3420 N N . VAL B 1 203 ? 13.857 41.311 28.582 1.00 41.12 205 VAL B N 1
ATOM 3421 C CA . VAL B 1 203 ? 13.830 42.788 28.409 1.00 41.26 205 VAL B CA 1
ATOM 3422 C C . VAL B 1 203 ? 12.406 43.278 28.262 1.00 42.45 205 VAL B C 1
ATOM 3423 O O . VAL B 1 203 ? 11.609 42.642 27.573 1.00 42.51 205 VAL B O 1
ATOM 3427 N N . LYS B 1 204 ? 12.094 44.415 28.871 1.00 42.86 206 LYS B N 1
ATOM 3428 C CA . LYS B 1 204 ? 10.757 45.067 28.783 1.00 45.15 206 LYS B CA 1
ATOM 3429 C C . LYS B 1 204 ? 10.890 46.571 28.405 1.00 45.01 206 LYS B C 1
ATOM 3430 O O . LYS B 1 204 ? 11.517 47.337 29.174 1.00 44.62 206 LYS B O 1
ATOM 3436 N N . LEU B 1 205 ? 10.338 46.978 27.236 1.00 45.37 207 LEU B N 1
ATOM 3437 C CA . LEU B 1 205 ? 10.342 48.377 26.745 1.00 46.25 207 LEU B CA 1
ATOM 3438 C C . LEU B 1 205 ? 9.180 49.230 27.242 1.00 47.83 207 LEU B C 1
ATOM 3439 O O . LEU B 1 205 ? 8.065 48.745 27.334 1.00 47.80 207 LEU B O 1
ATOM 3444 N N . SER B 1 206 ? 9.434 50.520 27.471 1.00 50.04 208 SER B N 1
ATOM 3445 C CA . SER B 1 206 ? 8.398 51.545 27.802 1.00 52.58 208 SER B CA 1
ATOM 3446 C C . SER B 1 206 ? 8.665 52.912 27.140 1.00 54.15 208 SER B C 1
ATOM 3447 O O . SER B 1 206 ? 9.726 53.132 26.555 1.00 52.89 208 SER B O 1
ATOM 3450 N N . LYS B 1 207 ? 7.681 53.809 27.218 1.00 57.25 209 LYS B N 1
ATOM 3451 C CA . LYS B 1 207 ? 7.841 55.217 26.830 1.00 60.45 209 LYS B CA 1
ATOM 3452 C C . LYS B 1 207 ? 7.545 56.190 28.004 1.00 62.28 209 LYS B C 1
ATOM 3453 O O . LYS B 1 207 ? 6.937 55.797 29.019 1.00 62.36 209 LYS B O 1
ATOM 3459 N N . ASP B 1 208 ? 8.018 57.434 27.871 1.00 63.94 210 ASP B N 1
ATOM 3460 C CA . ASP B 1 208 ? 7.683 58.558 28.780 1.00 65.74 210 ASP B CA 1
ATOM 3461 C C . ASP B 1 208 ? 6.836 59.492 27.918 1.00 66.17 210 ASP B C 1
ATOM 3462 O O . ASP B 1 208 ? 7.357 60.341 27.169 1.00 66.22 210 ASP B O 1
ATOM 3467 N N . VAL B 1 209 ? 5.525 59.276 27.982 1.00 66.55 211 VAL B N 1
ATOM 3468 C CA . VAL B 1 209 ? 4.594 59.932 27.065 1.00 67.48 211 VAL B CA 1
ATOM 3469 C C . VAL B 1 209 ? 4.328 61.449 27.336 1.00 67.35 211 VAL B C 1
ATOM 3470 O O . VAL B 1 209 ? 3.812 62.161 26.448 1.00 66.70 211 VAL B O 1
ATOM 3474 N N . THR B 1 210 ? 4.717 61.931 28.531 1.00 67.57 212 THR B N 1
ATOM 3475 C CA . THR B 1 210 ? 4.808 63.391 28.809 1.00 67.62 212 THR B CA 1
ATOM 3476 C C . THR B 1 210 ? 5.867 64.110 27.937 1.00 67.40 212 THR B C 1
ATOM 3477 O O . THR B 1 210 ? 5.749 65.323 27.689 1.00 68.60 212 THR B O 1
ATOM 3481 N N . ASP B 1 211 ? 6.901 63.384 27.493 1.00 65.84 213 ASP B N 1
ATOM 3482 C CA . ASP B 1 211 ? 8.032 63.998 26.785 1.00 64.43 213 ASP B CA 1
ATOM 3483 C C . ASP B 1 211 ? 7.830 64.049 25.262 1.00 63.61 213 ASP B C 1
ATOM 3484 O O . ASP B 1 211 ? 7.510 63.035 24.635 1.00 63.47 213 ASP B O 1
ATOM 3489 N N . HIS B 1 212 ? 8.048 65.235 24.689 1.00 62.56 214 HIS B N 1
ATOM 3490 C CA . HIS B 1 212 ? 7.864 65.466 23.252 1.00 61.45 214 HIS B CA 1
ATOM 3491 C C . HIS B 1 212 ? 8.967 64.888 22.326 1.00 60.15 214 HIS B C 1
ATOM 3492 O O . HIS B 1 212 ? 8.695 64.692 21.144 1.00 59.67 214 HIS B O 1
ATOM 3499 N N . ARG B 1 213 ? 10.198 64.673 22.825 1.00 58.02 215 ARG B N 1
ATOM 3500 C CA . ARG B 1 213 ? 11.264 64.079 21.962 1.00 57.36 215 ARG B CA 1
ATOM 3501 C C . ARG B 1 213 ? 11.023 62.585 21.689 1.00 55.43 215 ARG B C 1
ATOM 3502 O O . ARG B 1 213 ? 10.371 61.904 22.491 1.00 54.26 215 ARG B O 1
ATOM 3510 N N . ASP B 1 214 ? 11.554 62.084 20.573 1.00 53.32 216 ASP B N 1
ATOM 3511 C CA . ASP B 1 214 ? 11.528 60.638 20.325 1.00 52.29 216 ASP B CA 1
ATOM 3512 C C . ASP B 1 214 ? 12.274 59.932 21.453 1.00 51.07 216 ASP B C 1
ATOM 3513 O O . ASP B 1 214 ? 13.440 60.265 21.689 1.00 50.22 216 ASP B O 1
ATOM 3518 N N . ASN B 1 215 ? 11.616 58.979 22.144 1.00 50.11 217 ASN B N 1
ATOM 3519 C CA . ASN B 1 215 ? 12.186 58.368 23.375 1.00 49.27 217 ASN B CA 1
ATOM 3520 C C . ASN B 1 215 ? 11.841 56.885 23.701 1.00 48.31 217 ASN B C 1
ATOM 3521 O O . ASN B 1 215 ? 10.832 56.342 23.220 1.00 48.63 217 ASN B O 1
ATOM 3526 N N . MET B 1 216 ? 12.682 56.246 24.514 1.00 47.15 218 MET B N 1
ATOM 3527 C CA . MET B 1 216 ? 12.514 54.828 24.930 1.00 46.62 218 MET B CA 1
ATOM 3528 C C . MET B 1 216 ? 13.186 54.474 26.274 1.00 45.84 218 MET B C 1
ATOM 3529 O O . MET B 1 216 ? 14.390 54.759 26.461 1.00 45.15 218 MET B O 1
ATOM 3534 N N . SER B 1 217 ? 12.440 53.781 27.150 1.00 45.34 219 SER B N 1
ATOM 3535 C CA . SER B 1 217 ? 12.968 53.181 28.393 1.00 46.65 219 SER B CA 1
ATOM 3536 C C . SER B 1 217 ? 12.984 51.644 28.431 1.00 46.73 219 SER B C 1
ATOM 3537 O O . SER B 1 217 ? 12.154 51.004 27.794 1.00 46.86 219 SER B O 1
ATOM 3540 N N . LEU B 1 218 ? 13.855 51.063 29.239 1.00 45.94 220 LEU B N 1
ATOM 3541 C CA . LEU B 1 218 ? 13.835 49.602 29.445 1.00 46.99 220 LEU B CA 1
ATOM 3542 C C . LEU B 1 218 ? 14.194 49.086 30.868 1.00 46.93 220 LEU B C 1
ATOM 3543 O O . LEU B 1 218 ? 14.849 49.777 31.638 1.00 46.65 220 LEU B O 1
ATOM 3548 N N . LYS B 1 219 ? 13.740 47.877 31.195 1.00 47.42 221 LYS B N 1
ATOM 3549 C CA . LYS B 1 219 ? 14.240 47.108 32.345 1.00 49.20 221 LYS B CA 1
ATOM 3550 C C . LYS B 1 219 ? 14.630 45.697 31.944 1.00 49.41 221 LYS B C 1
ATOM 3551 O O . LYS B 1 219 ? 13.934 45.050 31.140 1.00 49.94 221 LYS B O 1
ATOM 3557 N N . GLU B 1 220 ? 15.744 45.221 32.481 1.00 48.78 222 GLU B N 1
ATOM 3558 C CA . GLU B 1 220 ? 16.256 43.909 32.094 1.00 47.25 222 GLU B CA 1
ATOM 3559 C C . GLU B 1 220 ? 16.861 43.049 33.218 1.00 47.15 222 GLU B C 1
ATOM 3560 O O . GLU B 1 220 ? 17.516 43.581 34.154 1.00 46.44 222 GLU B O 1
ATOM 3566 N N . THR B 1 221 ? 16.609 41.731 33.122 1.00 44.59 223 THR B N 1
ATOM 3567 C CA . THR B 1 221 ? 17.317 40.717 33.927 1.00 43.08 223 THR B CA 1
ATOM 3568 C C . THR B 1 221 ? 18.243 39.876 33.076 1.00 41.40 223 THR B C 1
ATOM 3569 O O . THR B 1 221 ? 17.797 39.276 32.058 1.00 39.55 223 THR B O 1
ATOM 3573 N N . VAL B 1 222 ? 19.495 39.772 33.531 1.00 40.68 224 VAL B N 1
ATOM 3574 C CA . VAL B 1 222 ? 20.588 39.084 32.825 1.00 41.26 224 VAL B CA 1
ATOM 3575 C C . VAL B 1 222 ? 21.385 38.142 33.743 1.00 42.69 224 VAL B C 1
ATOM 3576 O O . VAL B 1 222 ? 21.850 38.583 34.806 1.00 44.52 224 VAL B O 1
ATOM 3580 N N . ARG B 1 223 ? 21.543 36.858 33.376 1.00 43.37 225 ARG B N 1
ATOM 3581 C CA . ARG B 1 223 ? 22.313 35.859 34.179 1.00 42.15 225 ARG B CA 1
ATOM 3582 C C . ARG B 1 223 ? 23.082 34.864 33.358 1.00 42.85 225 ARG B C 1
ATOM 3583 O O . ARG B 1 223 ? 22.535 34.311 32.351 1.00 41.86 225 ARG B O 1
ATOM 3591 N N . ALA B 1 224 ? 24.301 34.543 33.807 1.00 41.54 226 ALA B N 1
ATOM 3592 C CA . ALA B 1 224 ? 25.072 33.486 33.180 1.00 42.44 226 ALA B CA 1
ATOM 3593 C C . ALA B 1 224 ? 24.533 32.092 33.577 1.00 44.07 226 ALA B C 1
ATOM 3594 O O . ALA B 1 224 ? 23.966 31.924 34.696 1.00 44.88 226 ALA B O 1
ATOM 3596 N N . VAL B 1 225 ? 24.747 31.102 32.708 1.00 43.35 227 VAL B N 1
ATOM 3597 C CA . VAL B 1 225 ? 24.178 29.761 32.888 1.00 44.26 227 VAL B CA 1
ATOM 3598 C C . VAL B 1 225 ? 25.230 28.697 32.632 1.00 44.44 227 VAL B C 1
ATOM 3599 O O . VAL B 1 225 ? 25.853 28.642 31.533 1.00 45.13 227 VAL B O 1
ATOM 3603 N N . ASP B 1 226 ? 25.449 27.847 33.642 1.00 44.67 228 ASP B N 1
ATOM 3604 C CA . ASP B 1 226 ? 26.359 26.707 33.492 1.00 45.15 228 ASP B CA 1
ATOM 3605 C C . ASP B 1 226 ? 25.624 25.518 32.885 1.00 45.93 228 ASP B C 1
ATOM 3606 O O . ASP B 1 226 ? 25.137 24.617 33.622 1.00 45.15 228 ASP B O 1
ATOM 3611 N N . CYS B 1 227 ? 25.624 25.456 31.542 1.00 45.59 229 CYS B N 1
ATOM 3612 C CA . CYS B 1 227 ? 24.692 24.597 30.850 1.00 43.52 229 CYS B CA 1
ATOM 3613 C C . CYS B 1 227 ? 25.136 23.167 30.895 1.00 43.87 229 CYS B C 1
ATOM 3614 O O . CYS B 1 227 ? 24.295 22.280 30.952 1.00 43.74 229 CYS B O 1
ATOM 3617 N N . ARG B 1 228 ? 26.447 22.920 30.913 1.00 43.91 230 ARG B N 1
ATOM 3618 C CA . ARG B 1 228 ? 26.938 21.528 31.013 1.00 43.16 230 ARG B CA 1
ATOM 3619 C C . ARG B 1 228 ? 26.424 20.776 32.260 1.00 42.59 230 ARG B C 1
ATOM 3620 O O . ARG B 1 228 ? 26.433 19.543 32.288 1.00 42.11 230 ARG B O 1
ATOM 3628 N N . LYS B 1 229 ? 25.916 21.503 33.253 1.00 42.18 231 LYS B N 1
ATOM 3629 C CA . LYS B 1 229 ? 25.328 20.841 34.415 1.00 42.81 231 LYS B CA 1
ATOM 3630 C C . LYS B 1 229 ? 23.834 21.057 34.496 1.00 42.63 231 LYS B C 1
ATOM 3631 O O . LYS B 1 229 ? 23.105 20.141 34.882 1.00 42.25 231 LYS B O 1
ATOM 3637 N N . THR B 1 230 ? 23.387 22.263 34.142 1.00 41.78 232 THR B N 1
ATOM 3638 C CA . THR B 1 230 ? 21.986 22.636 34.301 1.00 43.12 232 THR B CA 1
ATOM 3639 C C . THR B 1 230 ? 21.023 21.950 33.288 1.00 42.96 232 THR B C 1
ATOM 3640 O O . THR B 1 230 ? 19.874 21.629 33.628 1.00 42.87 232 THR B O 1
ATOM 3644 N N . TYR B 1 231 ? 21.508 21.689 32.067 1.00 42.93 233 TYR B N 1
ATOM 3645 C CA . TYR B 1 231 ? 20.680 21.032 30.998 1.00 41.38 233 TYR B CA 1
ATOM 3646 C C . TYR B 1 231 ? 20.477 19.527 31.145 1.00 42.38 233 TYR B C 1
ATOM 3647 O O . TYR B 1 231 ? 19.621 18.960 30.474 1.00 42.33 233 TYR B O 1
ATOM 3656 N N . ASP B 1 232 ? 21.215 18.885 32.061 1.00 43.92 234 ASP B N 1
ATOM 3657 C CA . ASP B 1 232 ? 21.163 17.402 32.318 1.00 45.23 234 ASP B CA 1
ATOM 3658 C C . ASP B 1 232 ? 19.813 16.861 32.697 1.00 45.42 234 ASP B C 1
ATOM 3659 O O . ASP B 1 232 ? 19.291 17.286 33.716 1.00 45.46 234 ASP B O 1
#

CATH classification: 2.40.155.10

Solvent-accessible surface area: 19855 Å² total

Radius of gyration: 23.43 Å; Cα contacts (8 Å, |Δi|>4): 1217; chains: 2; bounding box: 55×70×50 Å

Foldseek 3Di:
DAPLCVLQADKFKEWEWEWEAAPHDTWIKIKIWIAHLCFQKTWMKMFTPPADDQWAVVVCVVLRACPRANEDPPWFDQQSQLPQQFKKKWKWKQWDPFWIKTKIWTWHDDDRHIYTYMYIYIDGGDCCDCTSVVFWDPWADKFKKKKFFDVVQRWIWIWGKGWIHGHPDDPDTIIITMTMIMHHSDDDDGTTTHIWMKIKDKGKDDDPVDPTDIIIIMMGMYTGHCVPVVD/DAPLCVLQAPKFKEKEWEWEDAPHDTWTKIKIWTAHQCQLKTWMKMFTPVAADQWDPAVCVVVRACSSAHDDPPWFDFQSNLPQQWKKKWKWKQWDPAWIKTKIWTWHQDPRYIYIHMYIYIDGGDCPDCTSVVFWDPWAAKFKKKKAFDVVQRWIWIWGKGWIHGHPPGPDTIIITMTMIMHRPDDDDGDTGHIWMKIKDKGKDDDVVDPTHIIIMMMGMYTGHCVPVVD